Protein AF-A0A3N4UAC7-F1 (afdb_monomer_lite)

Structure (mmCIF, N/CA/C/O backbone):
data_AF-A0A3N4UAC7-F1
#
_entry.id   AF-A0A3N4UAC7-F1
#
loop_
_atom_site.group_PDB
_atom_site.id
_atom_site.type_symbol
_atom_site.label_atom_id
_atom_site.label_alt_id
_atom_site.label_comp_id
_atom_site.label_asym_id
_atom_site.label_entity_id
_atom_site.label_seq_id
_atom_site.pdbx_PDB_ins_code
_atom_site.Cartn_x
_atom_site.Cartn_y
_atom_site.Cartn_z
_atom_site.occupancy
_atom_site.B_iso_or_equiv
_atom_site.auth_seq_id
_atom_site.auth_comp_id
_atom_site.auth_asym_id
_atom_site.auth_atom_id
_atom_site.pdbx_PDB_model_num
ATOM 1 N N . MET A 1 1 ? -31.230 38.350 5.680 1.00 34.41 1 MET A N 1
ATOM 2 C CA . MET A 1 1 ? -30.004 38.009 6.434 1.00 34.41 1 MET A CA 1
ATOM 3 C C . MET A 1 1 ? -30.365 37.072 7.580 1.00 34.41 1 MET A C 1
ATOM 5 O O . MET A 1 1 ? -30.788 37.534 8.630 1.00 34.41 1 MET A O 1
ATOM 9 N N . ARG A 1 2 ? -30.278 35.753 7.368 1.00 28.80 2 ARG A N 1
ATOM 10 C CA . ARG A 1 2 ? -30.342 34.771 8.461 1.00 28.80 2 ARG A CA 1
ATOM 11 C C . ARG A 1 2 ? -28.903 34.495 8.888 1.00 28.80 2 ARG A C 1
ATOM 13 O O . ARG A 1 2 ? -28.104 34.085 8.053 1.00 28.80 2 ARG A O 1
ATOM 20 N N . LYS A 1 3 ? -28.570 34.778 10.149 1.00 33.53 3 LYS A N 1
ATOM 21 C CA . LYS A 1 3 ? -27.301 34.366 10.758 1.00 33.53 3 LYS A CA 1
ATOM 22 C C . LYS A 1 3 ? -27.306 32.836 10.820 1.00 33.53 3 LYS A C 1
ATOM 24 O O . LYS A 1 3 ? -27.977 32.264 11.673 1.00 33.53 3 LYS A O 1
ATOM 29 N N . GLY A 1 4 ? -26.645 32.198 9.855 1.00 33.62 4 GLY A N 1
ATOM 30 C CA . GLY A 1 4 ? -26.344 30.769 9.894 1.00 33.62 4 GLY A CA 1
ATOM 31 C C . GLY A 1 4 ? -25.433 30.487 11.083 1.00 33.62 4 GLY A C 1
ATOM 32 O O . GLY A 1 4 ? -24.536 31.283 11.369 1.00 33.62 4 GLY A O 1
ATOM 33 N N . SER A 1 5 ? -25.716 29.416 11.820 1.00 35.75 5 SER A N 1
ATOM 34 C CA . SER A 1 5 ? -24.948 29.061 13.006 1.00 35.75 5 SER A CA 1
ATOM 35 C C . SER A 1 5 ? -23.492 28.792 12.618 1.00 35.75 5 SER A C 1
ATOM 37 O O . SER A 1 5 ? -23.194 28.073 11.670 1.00 35.75 5 SER A O 1
ATOM 39 N N . THR A 1 6 ? -22.572 29.409 13.349 1.00 35.09 6 THR A N 1
ATOM 40 C CA . THR A 1 6 ? -21.119 29.308 13.165 1.00 35.09 6 THR A CA 1
ATOM 41 C C . THR A 1 6 ? -20.551 28.109 13.917 1.00 35.09 6 THR A C 1
ATOM 43 O O . THR A 1 6 ? -19.514 28.214 14.573 1.00 35.09 6 THR A O 1
ATOM 46 N N . THR A 1 7 ? -21.259 26.982 13.911 1.00 33.12 7 THR A N 1
ATOM 47 C CA . THR A 1 7 ? -20.766 25.763 14.549 1.00 33.12 7 THR A CA 1
ATOM 48 C C . THR A 1 7 ? -19.929 25.014 13.514 1.00 33.12 7 THR A C 1
ATOM 50 O O . THR A 1 7 ? -20.478 24.622 12.485 1.00 33.12 7 THR A O 1
ATOM 53 N N . PRO A 1 8 ? -18.611 24.840 13.724 1.00 33.09 8 PRO A N 1
ATOM 54 C CA . PRO A 1 8 ? -17.793 24.037 12.827 1.00 33.09 8 PRO A CA 1
ATOM 55 C C . PRO A 1 8 ? -18.356 22.610 12.750 1.00 33.09 8 PRO A C 1
ATOM 57 O O . PRO A 1 8 ? -18.815 22.103 13.777 1.00 33.09 8 PRO A O 1
ATOM 60 N N . PRO A 1 9 ? -18.291 21.936 11.591 1.00 35.59 9 PRO A N 1
ATOM 61 C CA . PRO A 1 9 ? -18.916 20.626 11.374 1.00 35.59 9 PRO A CA 1
ATOM 62 C C . PRO A 1 9 ? -18.394 19.498 12.287 1.00 35.59 9 PRO A C 1
ATOM 64 O O . PRO A 1 9 ? -19.012 18.444 12.362 1.00 35.59 9 PRO A O 1
ATOM 67 N N . TRP A 1 10 ? -17.297 19.712 13.023 1.00 41.16 10 TRP A N 1
ATOM 68 C CA . TRP A 1 10 ? -16.743 18.767 14.004 1.00 41.16 10 TRP A CA 1
ATOM 69 C C . TRP A 1 10 ? -17.164 19.024 15.460 1.00 41.16 10 TRP A C 1
ATOM 71 O O . TRP A 1 10 ? -16.795 18.250 16.341 1.00 41.16 10 TRP A O 1
ATOM 81 N N . LYS A 1 11 ? -17.944 20.074 15.756 1.00 37.97 11 LYS A N 1
ATOM 82 C CA . LYS A 1 11 ? -18.628 20.201 17.054 1.00 37.97 11 LYS A CA 1
ATOM 83 C C . LYS A 1 11 ? -19.917 19.379 17.018 1.00 37.97 11 LYS A C 1
ATOM 85 O O . LYS A 1 11 ? -21.014 19.933 17.007 1.00 37.97 11 LYS A O 1
ATOM 90 N N . LEU A 1 12 ? -19.773 18.056 16.968 1.00 43.84 12 LEU A N 1
ATOM 91 C CA . LEU A 1 12 ? -20.844 17.165 17.403 1.00 43.84 12 LEU A CA 1
ATOM 92 C C . LEU A 1 12 ? -21.152 17.513 18.862 1.00 43.84 12 LEU A C 1
ATOM 94 O O . LEU A 1 12 ? -20.230 17.749 19.646 1.00 43.84 12 LEU A O 1
ATOM 98 N N . ASP A 1 13 ? -22.433 17.606 19.210 1.00 48.75 13 ASP A N 1
ATOM 99 C CA . ASP A 1 13 ? -22.830 17.712 20.610 1.00 48.75 13 ASP A CA 1
ATOM 100 C C . ASP A 1 13 ? -22.243 16.492 21.343 1.00 48.75 13 ASP A C 1
ATOM 102 O O . ASP A 1 13 ? -22.586 15.363 20.981 1.00 48.75 13 ASP A O 1
ATOM 106 N N . PRO A 1 14 ? -21.346 16.678 22.330 1.00 48.81 14 PRO A N 1
ATOM 107 C CA . PRO A 1 14 ? -20.713 15.569 23.043 1.00 48.81 14 PRO A CA 1
ATOM 108 C C . PRO A 1 14 ? -21.726 14.679 23.783 1.00 48.81 14 PRO A C 1
ATOM 110 O O . PRO A 1 14 ? -21.363 13.604 24.255 1.00 48.81 14 PRO A O 1
ATOM 113 N N . ASN A 1 15 ? -22.991 15.102 23.868 1.00 52.06 15 ASN A N 1
ATOM 114 C CA . ASN A 1 15 ? -24.083 14.334 24.452 1.00 52.06 15 ASN A CA 1
ATOM 115 C C . ASN A 1 15 ? -24.842 13.452 23.446 1.00 52.06 15 ASN A C 1
ATOM 117 O O . ASN A 1 15 ? -25.703 12.678 23.864 1.00 52.06 15 ASN A O 1
ATOM 121 N N . ILE A 1 16 ? -24.561 13.540 22.141 1.00 59.81 16 ILE A N 1
ATOM 122 C CA . ILE A 1 16 ? -25.263 12.749 21.122 1.00 59.81 16 ILE A CA 1
ATOM 123 C C . ILE A 1 16 ? -24.387 11.564 20.708 1.00 59.81 16 ILE A C 1
ATOM 125 O O . ILE A 1 16 ? -23.635 11.620 19.736 1.00 59.81 16 ILE A O 1
ATOM 129 N N . PHE A 1 17 ? -24.525 10.457 21.437 1.00 71.88 17 PHE A N 1
ATOM 130 C CA . PHE A 1 17 ? -24.104 9.151 20.941 1.00 71.88 17 PHE A CA 1
ATOM 131 C C . PHE A 1 17 ? -25.127 8.669 19.908 1.00 71.88 17 PHE A C 1
ATOM 133 O O . PHE A 1 17 ? -26.294 8.453 20.238 1.00 71.88 17 PHE A O 1
ATOM 140 N N . MET A 1 18 ? -24.700 8.506 18.657 1.00 70.38 18 MET A N 1
ATOM 141 C CA . MET A 1 18 ? -25.493 7.813 17.644 1.00 70.38 18 MET A CA 1
ATOM 142 C C . MET A 1 18 ? -25.032 6.357 17.590 1.00 70.38 18 MET A C 1
ATOM 144 O O . MET A 1 18 ? -23.912 6.112 17.135 1.00 70.38 18 MET A O 1
ATOM 148 N N . PRO A 1 19 ? -25.850 5.392 18.050 1.00 65.88 19 PRO A N 1
ATOM 149 C CA . PRO A 1 19 ? -25.480 3.991 17.980 1.00 65.88 19 PRO A CA 1
ATOM 150 C C . PRO A 1 19 ? -25.231 3.611 16.522 1.00 65.88 19 PRO A C 1
ATOM 152 O O . PRO A 1 19 ? -26.068 3.864 15.651 1.00 65.88 19 PRO A O 1
ATOM 155 N N . THR A 1 20 ? -24.085 2.993 16.249 1.00 68.12 20 THR A N 1
ATOM 156 C CA . THR A 1 20 ? -23.872 2.307 14.974 1.00 68.12 20 THR A CA 1
ATOM 157 C C . THR A 1 20 ? -24.868 1.156 14.861 1.00 68.12 20 THR A C 1
ATOM 159 O O . THR A 1 20 ? -25.324 0.618 15.865 1.00 68.12 20 THR A O 1
ATOM 162 N N . LYS A 1 21 ? -25.221 0.740 13.643 1.00 68.50 21 LYS A N 1
ATOM 163 C CA . LYS A 1 21 ? -26.124 -0.406 13.454 1.00 68.50 21 LYS A CA 1
ATOM 164 C C . LYS A 1 21 ? -25.517 -1.708 14.003 1.00 68.50 21 LYS A C 1
ATOM 166 O O . LYS A 1 21 ? -26.249 -2.566 14.491 1.00 68.50 21 LYS A O 1
ATOM 171 N N . ILE A 1 22 ? -24.187 -1.825 13.974 1.00 78.00 22 ILE A N 1
ATOM 172 C CA . ILE A 1 22 ? -23.420 -2.899 14.610 1.00 78.00 22 ILE A CA 1
ATOM 173 C C . ILE A 1 22 ? -22.445 -2.272 15.623 1.00 78.00 22 ILE A C 1
ATOM 175 O O . ILE A 1 22 ? -21.534 -1.551 15.204 1.00 78.00 22 ILE A O 1
ATOM 179 N N . PRO A 1 23 ? -22.605 -2.522 16.937 1.00 82.56 23 PRO A N 1
ATOM 180 C CA . PRO A 1 23 ? -21.693 -1.983 17.940 1.00 82.56 23 PRO A CA 1
ATOM 181 C C . PRO A 1 23 ? -20.288 -2.601 17.840 1.00 82.56 23 PRO A C 1
ATOM 183 O O . PRO A 1 23 ? -20.132 -3.808 17.648 1.00 82.56 23 PRO A O 1
ATOM 186 N N . HIS A 1 24 ? -19.248 -1.786 18.006 1.00 84.12 24 HIS A N 1
ATOM 187 C CA . HIS A 1 24 ? -17.839 -2.179 17.941 1.00 84.12 24 HIS A CA 1
ATOM 188 C C . HIS A 1 24 ? -17.473 -3.216 19.013 1.00 84.12 24 HIS A C 1
ATOM 190 O O . HIS A 1 24 ? -16.789 -4.204 18.722 1.00 84.12 24 HIS A O 1
ATOM 196 N N . CYS A 1 25 ? -17.987 -3.056 20.234 1.00 90.56 25 CYS A N 1
ATOM 197 C CA . CYS A 1 25 ? -17.781 -3.992 21.336 1.00 90.56 25 CYS A CA 1
ATOM 198 C C . CYS A 1 25 ? -18.464 -5.349 21.107 1.00 90.56 25 CYS A C 1
ATOM 200 O O . CYS A 1 25 ? -18.100 -6.317 21.776 1.00 90.56 25 CYS A O 1
ATOM 202 N N . LEU A 1 26 ? -19.409 -5.475 20.160 1.00 89.50 26 LEU A N 1
ATOM 203 C CA . LEU A 1 26 ? -20.208 -6.694 19.955 1.00 89.50 26 LEU A CA 1
ATOM 204 C C . LEU A 1 26 ? -19.346 -7.941 19.761 1.00 89.50 26 LEU A C 1
ATOM 206 O O . LEU A 1 26 ? -19.659 -9.002 20.300 1.00 89.50 26 LEU A O 1
ATOM 210 N N . SER A 1 27 ? -18.255 -7.817 19.003 1.00 88.25 27 SER A N 1
ATOM 211 C CA . SER A 1 27 ? -17.341 -8.934 18.754 1.00 88.25 27 SER A CA 1
ATOM 212 C C . SER A 1 27 ? -16.704 -9.456 20.047 1.00 88.25 27 SER A C 1
ATOM 214 O O . SER A 1 27 ? -16.583 -10.667 20.220 1.00 88.25 27 SER A O 1
ATOM 216 N N . VAL A 1 28 ? -16.362 -8.562 20.978 1.00 89.69 28 VAL A N 1
ATOM 217 C CA . VAL A 1 28 ? -15.810 -8.908 22.292 1.00 89.69 28 VAL A CA 1
ATOM 218 C C . VAL A 1 28 ? -16.903 -9.508 23.174 1.00 89.69 28 VAL A C 1
ATOM 220 O O . VAL A 1 28 ? -16.702 -10.579 23.737 1.00 89.69 28 VAL A O 1
ATOM 223 N N . VAL A 1 29 ? -18.097 -8.904 23.216 1.00 90.25 29 VAL A N 1
ATOM 224 C CA . VAL A 1 29 ? -19.241 -9.444 23.976 1.00 90.25 29 VAL A CA 1
ATOM 225 C C . VAL A 1 29 ? -19.573 -10.873 23.533 1.00 90.25 29 VAL A C 1
ATOM 227 O O . VAL A 1 29 ? -19.721 -11.768 24.366 1.00 90.25 29 VAL A O 1
ATOM 230 N N . ARG A 1 30 ? -19.619 -11.128 22.219 1.00 90.69 30 ARG A N 1
ATOM 231 C CA . ARG A 1 30 ? -19.904 -12.459 21.663 1.00 90.69 30 ARG A CA 1
ATOM 232 C C . ARG A 1 30 ? -18.839 -13.504 22.000 1.00 90.69 30 ARG A C 1
ATOM 234 O O . ARG A 1 30 ? -19.198 -14.671 22.115 1.00 90.69 30 ARG A O 1
ATOM 241 N N . LYS A 1 31 ? -17.571 -13.129 22.225 1.00 89.69 31 LYS A N 1
ATOM 242 C CA . LYS A 1 31 ? -16.549 -14.077 22.723 1.00 89.69 31 LYS A CA 1
ATOM 243 C C . LYS A 1 31 ? -16.920 -14.633 24.103 1.00 89.69 31 LYS A C 1
ATOM 245 O O . LYS A 1 31 ? -16.656 -15.800 24.372 1.00 89.69 31 LYS A O 1
ATOM 250 N N . HIS A 1 32 ? -17.559 -13.825 24.949 1.00 87.94 32 HIS A N 1
ATOM 251 C CA . HIS A 1 32 ? -17.973 -14.220 26.300 1.00 87.94 32 HIS A CA 1
ATOM 252 C C . HIS A 1 32 ? -19.361 -14.875 26.366 1.00 87.94 32 HIS A C 1
ATOM 254 O O . HIS A 1 32 ? -19.692 -15.503 27.370 1.00 87.94 32 HIS A O 1
ATOM 260 N N . GLY A 1 33 ? -20.170 -14.770 25.309 1.00 86.94 33 GLY A N 1
ATOM 261 C CA . GLY A 1 33 ? -21.471 -15.436 25.215 1.00 86.94 33 GLY A CA 1
ATOM 262 C C . GLY A 1 33 ? -21.819 -15.873 23.794 1.00 86.94 33 GLY A C 1
ATOM 263 O O . GLY A 1 33 ? -22.767 -15.327 23.232 1.00 86.94 33 GLY A O 1
ATOM 264 N N . PRO A 1 34 ? -21.117 -16.868 23.213 1.00 88.38 34 PRO A N 1
ATOM 265 C CA . PRO A 1 34 ? -21.274 -17.229 21.798 1.00 88.38 34 PRO A CA 1
ATOM 266 C C . PRO A 1 34 ? -22.670 -17.745 21.428 1.00 88.38 34 PRO A C 1
ATOM 268 O O . PRO A 1 34 ? -23.065 -17.676 20.269 1.00 88.38 34 PRO A O 1
ATOM 271 N N . LEU A 1 35 ? -23.397 -18.285 22.411 1.00 90.38 35 LEU A N 1
ATOM 272 C CA . LEU A 1 35 ? -24.719 -18.899 22.246 1.00 90.38 35 LEU A CA 1
ATOM 273 C C . LEU A 1 35 ? -25.872 -17.975 22.669 1.00 90.38 35 LEU A C 1
ATOM 275 O O . LEU A 1 35 ? -27.031 -18.383 22.620 1.00 90.38 35 LEU A O 1
ATOM 279 N N . LEU A 1 36 ? -25.574 -16.759 23.135 1.00 89.62 36 LEU A N 1
ATOM 280 C CA . LEU A 1 36 ? -26.602 -15.822 23.575 1.00 89.62 36 LEU A CA 1
ATOM 281 C C . LEU A 1 36 ? -27.249 -15.130 22.377 1.00 89.62 36 LEU A C 1
ATOM 283 O O . LEU A 1 36 ? -26.581 -14.766 21.412 1.00 89.62 36 LEU A O 1
ATOM 287 N N . SER A 1 37 ? -28.563 -14.928 22.460 1.00 90.69 37 SER A N 1
ATOM 288 C CA . SER A 1 37 ? -29.324 -14.237 21.422 1.00 90.69 37 SER A CA 1
ATOM 289 C C . SER A 1 37 ? -28.916 -12.771 21.300 1.00 90.69 37 SER A C 1
ATOM 291 O O . SER A 1 37 ? -28.587 -12.128 22.301 1.00 90.69 37 SER A O 1
ATOM 293 N N . ASP A 1 38 ? -29.097 -12.207 20.109 1.00 89.38 38 ASP A N 1
ATOM 294 C CA . ASP A 1 38 ? -28.837 -10.792 19.827 1.00 89.38 38 ASP A CA 1
ATOM 295 C C . ASP A 1 38 ? -29.587 -9.833 20.756 1.00 89.38 38 ASP A C 1
ATOM 297 O O . ASP A 1 38 ? -29.033 -8.815 21.154 1.00 89.38 38 ASP A O 1
ATOM 301 N N . GLN A 1 39 ? -30.783 -10.209 21.216 1.00 87.75 39 GLN A N 1
ATOM 302 C CA . GLN A 1 39 ? -31.559 -9.436 22.193 1.00 87.75 39 GLN A CA 1
ATOM 303 C C . GLN A 1 39 ? -30.832 -9.210 23.530 1.00 87.75 39 GLN A C 1
ATOM 305 O O . GLN A 1 39 ? -31.132 -8.246 24.224 1.00 87.75 39 GLN A O 1
ATOM 310 N N . VAL A 1 40 ? -29.880 -10.076 23.890 1.00 86.94 40 VAL A N 1
ATOM 311 C CA . VAL A 1 40 ? -29.091 -9.963 25.126 1.00 86.94 40 VAL A CA 1
ATOM 312 C C . VAL A 1 40 ? -27.784 -9.219 24.864 1.00 86.94 40 VAL A C 1
ATOM 314 O O . VAL A 1 40 ? -27.399 -8.346 25.637 1.00 86.94 40 VAL A O 1
ATOM 317 N N . VAL A 1 41 ? -27.091 -9.545 23.770 1.00 91.19 41 VAL A N 1
ATOM 318 C CA . VAL A 1 41 ? -25.740 -9.018 23.519 1.00 91.19 41 VAL A CA 1
ATOM 319 C C . VAL A 1 41 ? -25.735 -7.615 22.909 1.00 91.19 41 VAL A C 1
ATOM 321 O O . VAL A 1 41 ? -24.843 -6.837 23.240 1.00 91.19 41 VAL A O 1
ATOM 324 N N . PHE A 1 42 ? -26.713 -7.256 22.068 1.00 91.81 42 PHE A N 1
ATOM 325 C CA . PHE A 1 42 ? -26.750 -5.937 21.421 1.00 91.81 42 PHE A CA 1
ATOM 326 C C . PHE A 1 42 ? -26.935 -4.782 22.413 1.00 91.81 42 PHE A C 1
ATOM 328 O O . PHE A 1 42 ? -26.147 -3.838 22.344 1.00 91.81 42 PHE A O 1
ATOM 335 N N . PRO A 1 43 ? -27.905 -4.822 23.351 1.00 92.38 43 PRO A N 1
ATOM 336 C CA . PRO A 1 43 ? -28.089 -3.724 24.298 1.00 92.38 43 PRO A CA 1
ATOM 337 C C . PRO A 1 43 ? -26.835 -3.452 25.135 1.00 92.38 43 PRO A C 1
ATOM 339 O O . PRO A 1 43 ? -26.418 -2.304 25.268 1.00 92.38 43 PRO A O 1
ATOM 342 N N . LEU A 1 44 ? -26.187 -4.511 25.636 1.00 93.75 44 LEU A N 1
ATOM 343 C CA . LEU A 1 44 ? -24.951 -4.396 26.415 1.00 93.75 44 LEU A CA 1
ATOM 344 C C . LEU A 1 44 ? -23.799 -3.846 25.568 1.00 93.75 44 LEU A C 1
ATOM 346 O O . LEU A 1 44 ? -23.097 -2.934 26.000 1.00 93.75 44 LEU A O 1
ATOM 350 N N . ALA A 1 45 ? -23.641 -4.343 24.338 1.00 93.38 45 ALA A N 1
ATOM 351 C CA . ALA A 1 45 ? -22.616 -3.858 23.423 1.00 93.38 45 ALA A CA 1
ATOM 352 C C . ALA A 1 45 ? -22.792 -2.367 23.087 1.00 93.38 45 ALA A C 1
ATOM 354 O O . ALA A 1 45 ? -21.800 -1.647 23.049 1.00 93.38 45 ALA A O 1
ATOM 355 N N . HIS A 1 46 ? -24.026 -1.878 22.911 1.00 93.69 46 HIS A N 1
ATOM 356 C CA . HIS A 1 46 ? -24.286 -0.450 22.697 1.00 93.69 46 HIS A CA 1
ATOM 357 C C . HIS A 1 46 ? -23.951 0.414 23.913 1.00 93.69 46 HIS A C 1
ATOM 359 O O . HIS A 1 46 ? -23.373 1.486 23.750 1.00 93.69 46 HIS A O 1
ATOM 365 N N . ILE A 1 47 ? -24.293 -0.036 25.125 1.00 94.44 47 ILE A N 1
ATOM 366 C CA . ILE A 1 47 ? -23.959 0.697 26.356 1.00 94.44 47 ILE A CA 1
ATOM 367 C C . ILE A 1 47 ? -22.439 0.820 26.492 1.00 94.44 47 ILE A C 1
ATOM 369 O O . ILE A 1 47 ? -21.922 1.899 26.777 1.00 94.44 47 ILE A O 1
ATOM 373 N N . TRP A 1 48 ? -21.709 -0.271 26.269 1.00 95.75 48 TRP A N 1
ATOM 374 C CA . TRP A 1 48 ? -20.254 -0.278 26.397 1.00 95.75 48 TRP A CA 1
ATOM 375 C C . TRP A 1 48 ? -19.552 0.490 25.272 1.00 95.75 48 TRP A C 1
ATOM 377 O O . TRP A 1 48 ? -18.566 1.174 25.541 1.00 95.75 48 TRP A O 1
ATOM 387 N N . ASP A 1 49 ? -20.095 0.487 24.055 1.00 94.31 49 ASP A N 1
ATOM 388 C CA . ASP A 1 49 ? -19.649 1.384 22.984 1.00 94.31 49 ASP A CA 1
ATOM 389 C C . ASP A 1 49 ? -19.819 2.857 23.357 1.00 94.31 49 ASP A C 1
ATOM 391 O O . ASP A 1 49 ? -18.919 3.659 23.114 1.00 94.31 49 ASP A O 1
ATOM 395 N N . GLU A 1 50 ? -20.946 3.222 23.971 1.00 94.62 50 GLU A N 1
ATOM 396 C CA . GLU A 1 50 ? -21.184 4.591 24.431 1.00 94.62 50 GLU A CA 1
ATOM 397 C C . GLU A 1 50 ? -20.152 5.005 25.493 1.00 94.62 50 GLU A C 1
ATOM 399 O O . GLU A 1 50 ? -19.634 6.122 25.452 1.00 94.62 50 GLU A O 1
ATOM 404 N N . VAL A 1 51 ? -19.778 4.093 26.398 1.00 95.44 51 VAL A N 1
ATOM 405 C CA . VAL A 1 51 ? -18.688 4.315 27.364 1.00 95.44 51 VAL A CA 1
ATOM 406 C C . VAL A 1 51 ? -17.360 4.568 26.643 1.00 95.44 51 VAL A C 1
ATOM 408 O O . VAL A 1 51 ? -16.702 5.571 26.919 1.00 95.44 51 VAL A O 1
ATOM 411 N N . VAL A 1 52 ? -16.972 3.712 25.690 1.00 95.44 52 VAL A N 1
ATOM 412 C CA . VAL A 1 52 ? -15.732 3.884 24.904 1.00 95.44 52 VAL A CA 1
ATOM 413 C C . VAL A 1 52 ? -15.748 5.200 24.125 1.00 95.44 52 VAL A C 1
ATOM 415 O O . VAL A 1 52 ? -14.740 5.912 24.080 1.00 95.44 52 VAL A O 1
ATOM 418 N N . HIS A 1 53 ? -16.892 5.555 23.542 1.00 92.81 53 HIS A N 1
ATOM 419 C CA . HIS A 1 53 ? -17.081 6.807 22.823 1.00 92.81 53 HIS A CA 1
ATOM 420 C C . HIS A 1 53 ? -16.858 8.016 23.738 1.00 92.81 53 HIS A C 1
ATOM 422 O O . HIS A 1 53 ? -16.061 8.890 23.400 1.00 92.81 53 HIS A O 1
ATOM 428 N N . ARG A 1 54 ? -17.477 8.041 24.925 1.00 94.19 54 ARG A N 1
ATOM 429 C CA . ARG A 1 54 ? -17.314 9.135 25.897 1.00 94.19 54 ARG A CA 1
ATOM 430 C C . ARG A 1 54 ? -15.882 9.238 26.429 1.00 94.19 54 ARG A C 1
ATOM 432 O O . ARG A 1 54 ? -15.350 10.344 26.481 1.00 94.19 54 ARG A O 1
ATOM 439 N N . ILE A 1 55 ? -15.225 8.108 26.723 1.00 95.50 55 ILE A N 1
ATOM 440 C CA . ILE A 1 55 ? -13.790 8.085 27.075 1.00 95.50 55 ILE A CA 1
ATOM 441 C C . ILE A 1 55 ? -12.965 8.721 25.950 1.00 95.50 55 ILE A C 1
ATOM 443 O O . ILE A 1 55 ? -12.080 9.538 26.205 1.00 95.50 55 ILE A O 1
ATOM 447 N N . THR A 1 56 ? -13.265 8.367 24.698 1.00 93.62 56 THR A N 1
ATOM 448 C CA . THR A 1 56 ? -12.552 8.895 23.531 1.00 93.62 56 THR A CA 1
ATOM 449 C C . THR A 1 56 ? -12.764 10.399 23.368 1.00 93.62 56 THR A C 1
ATOM 451 O O . THR A 1 56 ? -11.794 11.120 23.141 1.00 93.62 56 THR A O 1
ATOM 454 N N . LEU A 1 57 ? -14.002 10.887 23.494 1.00 92.06 57 LEU A N 1
ATOM 455 C CA . LEU A 1 57 ? -14.314 12.315 23.399 1.00 92.06 57 LEU A CA 1
ATOM 456 C C . LEU A 1 57 ? -13.571 13.124 24.461 1.00 92.06 57 LEU A C 1
ATOM 458 O O . LEU A 1 57 ? -12.975 14.152 24.142 1.00 92.06 57 LEU A O 1
ATOM 462 N N . GLU A 1 58 ? -13.563 12.652 25.706 1.00 93.31 58 GLU A N 1
ATOM 463 C CA . GLU A 1 58 ? -12.872 13.347 26.787 1.00 93.31 58 GLU A CA 1
ATOM 464 C C . GLU A 1 58 ? -11.350 13.340 26.588 1.00 93.31 58 GLU A C 1
ATOM 466 O O . GLU A 1 58 ? -10.701 14.378 26.726 1.00 93.31 58 GLU A O 1
ATOM 471 N N . LEU A 1 59 ? -10.781 12.212 26.148 1.00 93.56 59 LEU A N 1
ATOM 472 C CA . LEU A 1 59 ? -9.368 12.120 25.778 1.00 93.56 59 LEU A CA 1
ATOM 473 C C . LEU A 1 59 ? -9.012 13.091 24.644 1.00 93.56 59 LEU A C 1
ATOM 475 O O . LEU A 1 59 ? -7.987 13.770 24.718 1.00 93.56 59 LEU A O 1
ATOM 479 N N . MET A 1 60 ? -9.853 13.195 23.610 1.00 90.81 60 MET A N 1
ATOM 480 C CA . MET A 1 60 ? -9.667 14.164 22.524 1.00 90.81 60 MET A CA 1
ATOM 481 C C . MET A 1 60 ? -9.789 15.609 23.023 1.00 90.81 60 MET A C 1
ATOM 483 O O . MET A 1 60 ? -9.050 16.476 22.556 1.00 90.81 60 MET A O 1
ATOM 487 N N . GLY A 1 61 ? -10.659 15.877 24.000 1.00 89.44 61 GLY A N 1
ATOM 488 C CA . GLY A 1 61 ? -10.744 17.173 24.677 1.00 89.44 61 GLY A CA 1
ATOM 489 C C . GLY A 1 61 ? -9.428 17.552 25.362 1.00 89.44 61 GLY A C 1
ATOM 490 O O . GLY A 1 61 ? -8.922 18.657 25.156 1.00 89.44 61 GLY A O 1
ATOM 491 N N . LEU A 1 62 ? -8.818 16.608 26.088 1.00 89.19 62 LEU A N 1
ATOM 492 C CA . LEU A 1 62 ? -7.490 16.782 26.689 1.00 89.19 62 LEU A CA 1
ATOM 493 C C . LEU A 1 62 ? -6.410 17.000 25.618 1.00 89.19 62 LEU A C 1
ATOM 495 O O . LEU A 1 62 ? -5.588 17.904 25.744 1.00 89.19 62 LEU A O 1
ATOM 499 N N . ALA A 1 63 ? -6.439 16.230 24.529 1.00 85.88 63 ALA A N 1
ATOM 500 C CA . ALA A 1 63 ? -5.465 16.348 23.446 1.00 85.88 63 ALA A CA 1
ATOM 501 C C . ALA A 1 63 ? -5.568 17.671 22.672 1.00 85.88 63 ALA A C 1
ATOM 503 O O . ALA A 1 63 ? -4.544 18.238 22.312 1.00 85.88 63 ALA A O 1
ATOM 504 N N . THR A 1 64 ? -6.779 18.190 22.452 1.00 77.56 64 THR A N 1
ATOM 505 C CA . THR A 1 64 ? -6.997 19.474 21.757 1.00 77.56 64 THR A CA 1
ATOM 506 C C . THR A 1 64 ? -6.480 20.656 22.581 1.00 77.56 64 THR A C 1
ATOM 508 O O . THR A 1 64 ? -6.097 21.680 22.027 1.00 77.56 64 THR A O 1
ATOM 511 N N . SER A 1 65 ? -6.436 20.512 23.909 1.00 63.38 65 SER A N 1
ATOM 512 C CA . SER A 1 65 ? -5.829 21.508 24.800 1.00 63.38 65 SER A CA 1
ATOM 513 C C . SER A 1 65 ? -4.295 21.475 24.811 1.00 63.38 65 SER A C 1
ATOM 515 O O . SER A 1 65 ? -3.668 22.384 25.351 1.00 63.38 65 SER A O 1
ATOM 517 N N . ALA A 1 66 ? -3.676 20.449 24.218 1.00 62.53 66 ALA A N 1
ATOM 518 C CA . ALA A 1 66 ? -2.230 20.333 24.119 1.00 62.53 66 ALA A CA 1
ATOM 519 C C . ALA A 1 66 ? -1.710 21.060 22.866 1.00 62.53 66 ALA A C 1
ATOM 521 O O . ALA A 1 66 ? -2.158 20.801 21.753 1.00 62.53 66 ALA A O 1
ATOM 522 N N . GLU A 1 67 ? -0.727 21.947 23.043 1.00 65.44 67 GLU A N 1
ATOM 523 C CA . GLU A 1 67 ? -0.079 22.738 21.985 1.00 65.44 67 GLU A CA 1
ATOM 524 C C . GLU A 1 67 ? 0.799 21.871 21.056 1.00 65.44 67 GLU A C 1
ATOM 526 O O . GLU A 1 67 ? 2.031 21.944 21.072 1.00 65.44 67 GLU A O 1
ATOM 531 N N . PHE A 1 68 ? 0.199 20.988 20.258 1.00 82.12 68 PHE A N 1
ATOM 532 C CA . PHE A 1 68 ? 0.922 20.271 19.211 1.00 82.12 68 PHE A CA 1
ATOM 533 C C . PHE A 1 68 ? 0.217 20.379 17.865 1.00 82.12 68 PHE A C 1
ATOM 535 O O . PHE A 1 68 ? -0.787 19.716 17.616 1.00 82.12 68 PHE A O 1
ATOM 542 N N . GLU A 1 69 ? 0.815 21.163 16.970 1.00 80.94 69 GLU A N 1
ATOM 543 C CA . GLU A 1 69 ? 0.431 21.231 15.566 1.00 80.94 69 GLU A CA 1
ATOM 544 C C . GLU A 1 69 ? 1.509 20.544 14.709 1.00 80.94 69 GLU A C 1
ATOM 546 O O . GLU A 1 69 ? 2.688 20.920 14.755 1.00 80.94 69 GLU A O 1
ATOM 551 N N . PRO A 1 70 ? 1.162 19.478 13.972 1.00 83.88 70 PRO A N 1
ATOM 552 C CA . PRO A 1 70 ? 2.142 18.737 13.198 1.00 83.88 70 PRO A CA 1
ATOM 553 C C . PRO A 1 70 ? 2.501 19.443 11.884 1.00 83.88 70 PRO A C 1
ATOM 555 O O . PRO A 1 70 ? 1.630 19.804 11.104 1.00 83.88 70 PRO A O 1
ATOM 558 N N . HIS A 1 71 ? 3.801 19.550 11.591 1.00 85.69 71 HIS A N 1
ATOM 559 C CA . HIS A 1 71 ? 4.338 20.144 10.355 1.00 85.69 71 HIS A CA 1
ATOM 560 C C . HIS A 1 71 ? 4.079 19.284 9.111 1.00 85.69 71 HIS A C 1
ATOM 562 O O . HIS A 1 71 ? 3.998 19.776 7.993 1.00 85.69 71 HIS A O 1
ATOM 568 N N . ILE A 1 72 ? 3.954 17.971 9.304 1.00 82.75 72 ILE A N 1
ATOM 569 C CA . ILE A 1 72 ? 3.613 17.020 8.245 1.00 82.75 72 ILE A CA 1
ATOM 570 C C . ILE A 1 72 ? 2.241 16.421 8.519 1.00 82.75 72 ILE A C 1
ATOM 572 O O . ILE A 1 72 ? 1.879 16.189 9.673 1.00 82.75 72 ILE A O 1
ATOM 576 N N . ASN A 1 73 ? 1.502 16.090 7.462 1.00 80.62 73 ASN A N 1
ATOM 577 C CA . ASN A 1 73 ? 0.211 15.438 7.615 1.00 80.62 73 ASN A CA 1
ATOM 578 C C . ASN A 1 73 ? 0.377 14.044 8.255 1.00 80.62 73 ASN A C 1
ATOM 580 O O . ASN A 1 73 ? 0.957 13.131 7.659 1.00 80.62 73 ASN A O 1
ATOM 584 N N . MET A 1 74 ? -0.122 13.891 9.485 1.00 81.94 74 MET A N 1
ATOM 585 C CA . MET A 1 74 ? -0.128 12.632 10.241 1.00 81.94 74 MET A CA 1
ATOM 586 C C . MET A 1 74 ? -1.541 12.115 10.516 1.00 81.94 74 MET A C 1
ATOM 588 O O . MET A 1 74 ? -1.693 11.178 11.296 1.00 81.94 74 MET A O 1
ATOM 592 N N . ARG A 1 75 ? -2.571 12.674 9.863 1.00 82.88 75 ARG A N 1
ATOM 593 C CA . ARG A 1 75 ? -3.982 12.335 10.110 1.00 82.88 75 ARG A CA 1
ATOM 594 C C . ARG A 1 75 ? -4.228 10.827 10.077 1.00 82.88 75 ARG A C 1
ATOM 596 O O . ARG A 1 75 ? -4.826 10.293 11.006 1.00 82.88 75 ARG A O 1
ATOM 603 N N . GLY A 1 76 ? -3.711 10.126 9.068 1.00 79.19 76 GLY A N 1
ATOM 604 C CA . GLY A 1 76 ? -3.856 8.673 8.944 1.00 79.19 76 GLY A CA 1
ATOM 605 C C . GLY A 1 76 ? -3.199 7.913 10.097 1.00 79.19 76 GLY A C 1
ATOM 606 O O . GLY A 1 76 ? -3.810 7.029 10.690 1.00 79.19 76 GLY A O 1
ATOM 607 N N . GLU A 1 77 ? -1.971 8.285 10.466 1.00 83.88 77 GLU A N 1
ATOM 608 C CA . GLU A 1 77 ? -1.241 7.663 11.577 1.00 83.88 77 GLU A CA 1
ATOM 609 C C . GLU A 1 77 ? -1.957 7.891 12.917 1.00 83.88 77 GLU A C 1
ATOM 611 O O . GLU A 1 77 ? -2.137 6.944 13.677 1.00 83.88 77 GLU A O 1
ATOM 616 N N . MET A 1 78 ? -2.433 9.112 13.172 1.00 87.81 78 MET A N 1
ATOM 617 C CA . MET A 1 78 ? -3.207 9.451 14.372 1.00 87.81 78 MET A CA 1
ATOM 618 C C . MET A 1 78 ? -4.542 8.700 14.417 1.00 87.81 78 MET A C 1
ATOM 620 O O . MET A 1 78 ? -4.905 8.166 15.461 1.00 87.81 78 MET A O 1
ATOM 624 N N . THR A 1 79 ? -5.236 8.597 13.280 1.00 86.88 79 THR A N 1
ATOM 625 C CA . THR A 1 79 ? -6.495 7.843 13.154 1.00 86.88 79 THR A CA 1
ATOM 626 C C . THR A 1 79 ? -6.277 6.361 13.456 1.00 86.88 79 THR A C 1
ATOM 628 O O . THR A 1 79 ? -7.060 5.762 14.188 1.00 86.88 79 THR A O 1
ATOM 631 N N . LEU A 1 80 ? -5.188 5.768 12.953 1.00 86.12 80 LEU A N 1
ATOM 632 C CA . LEU A 1 80 ? -4.855 4.370 13.226 1.00 86.12 80 LEU A CA 1
ATOM 633 C C . LEU A 1 80 ? -4.569 4.124 14.713 1.00 86.12 80 LEU A C 1
ATOM 635 O O . LEU A 1 80 ? -5.056 3.141 15.270 1.00 86.12 80 LEU A O 1
ATOM 639 N N . GLU A 1 81 ? -3.777 4.984 15.361 1.00 90.50 81 GLU A N 1
ATOM 640 C CA . GLU A 1 81 ? -3.496 4.820 16.793 1.00 90.50 81 GLU A CA 1
ATOM 641 C C . GLU A 1 81 ? -4.753 5.063 17.646 1.00 90.50 81 GLU A C 1
ATOM 643 O O . GLU A 1 81 ? -4.965 4.347 18.624 1.00 90.50 81 GLU A O 1
ATOM 648 N N . LEU A 1 82 ? -5.636 5.986 17.243 1.00 91.81 82 LEU A N 1
ATOM 649 C CA . LEU A 1 82 ? -6.930 6.186 17.897 1.00 91.81 82 LEU A CA 1
ATOM 650 C C . LEU A 1 82 ? -7.830 4.952 17.769 1.00 91.81 82 LEU A C 1
ATOM 652 O O . LEU A 1 82 ? -8.380 4.496 18.767 1.00 91.81 82 LEU A O 1
ATOM 656 N N . ALA A 1 83 ? -7.929 4.366 16.574 1.00 89.31 83 ALA A N 1
ATOM 657 C CA . ALA A 1 83 ? -8.711 3.152 16.349 1.00 89.31 83 ALA A CA 1
ATOM 658 C C . ALA A 1 83 ? -8.190 1.974 17.192 1.00 89.31 83 ALA A C 1
ATOM 660 O O . ALA A 1 83 ? -8.971 1.243 17.798 1.00 89.31 83 ALA A O 1
ATOM 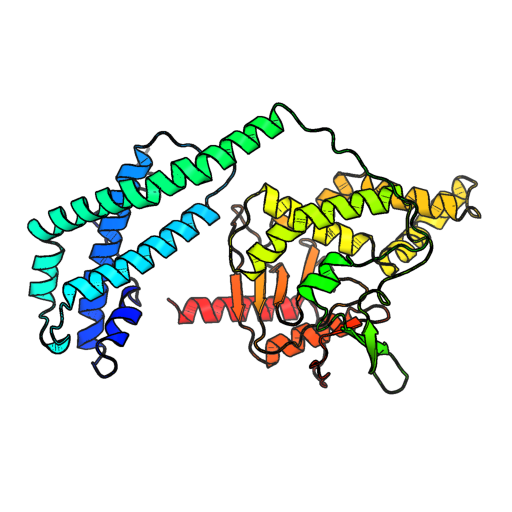661 N N . ARG A 1 84 ? -6.863 1.808 17.294 1.00 90.75 84 ARG A N 1
ATOM 662 C CA . ARG A 1 84 ? -6.252 0.798 18.177 1.00 90.75 84 ARG A CA 1
ATOM 663 C C . ARG A 1 84 ? -6.576 1.044 19.643 1.00 90.75 84 ARG A C 1
ATOM 665 O O . ARG A 1 84 ? -6.887 0.094 20.357 1.00 90.75 84 ARG A O 1
ATOM 672 N N . LEU A 1 85 ? -6.511 2.299 20.079 1.00 93.38 85 LEU A N 1
ATOM 673 C CA . LEU A 1 85 ? -6.855 2.672 21.444 1.00 93.38 85 LEU A CA 1
ATOM 674 C C . LEU A 1 85 ? -8.328 2.377 21.743 1.00 93.38 85 LEU A C 1
ATOM 676 O O . LEU A 1 85 ? -8.620 1.821 22.793 1.00 93.38 85 LEU A O 1
ATOM 680 N N . GLN A 1 86 ? -9.242 2.680 20.819 1.00 93.19 86 GLN A N 1
ATOM 681 C CA . GLN A 1 86 ? -10.665 2.367 20.967 1.00 93.19 86 GLN A CA 1
ATOM 682 C C . GLN A 1 86 ? -10.928 0.863 21.072 1.00 93.19 86 GLN A C 1
ATOM 684 O O . GLN A 1 86 ? -11.718 0.452 21.916 1.00 93.19 86 GLN A O 1
ATOM 689 N N . ILE A 1 87 ? -10.241 0.038 20.272 1.00 91.12 87 ILE A N 1
ATOM 690 C CA . ILE A 1 87 ? -10.334 -1.428 20.375 1.00 91.12 87 ILE A CA 1
ATOM 691 C C . ILE A 1 87 ? -9.851 -1.896 21.752 1.00 91.12 87 ILE A C 1
ATOM 693 O O . ILE A 1 87 ? -10.564 -2.631 22.430 1.00 91.12 87 ILE A O 1
ATOM 697 N N . TRP A 1 88 ? -8.678 -1.430 22.190 1.00 94.19 88 TRP A N 1
ATOM 698 C CA . TRP A 1 88 ? -8.115 -1.782 23.497 1.00 94.19 88 TRP A CA 1
ATOM 699 C C . TRP A 1 88 ? -9.011 -1.334 24.664 1.00 94.19 88 TRP A C 1
ATOM 701 O O . TRP A 1 88 ? -9.222 -2.085 25.614 1.00 94.19 88 TRP A O 1
ATOM 711 N N . LEU A 1 89 ? -9.583 -0.128 24.579 1.00 94.81 89 LEU A N 1
ATOM 712 C CA . LEU A 1 89 ? -10.561 0.372 25.545 1.00 94.81 89 LEU A CA 1
ATOM 713 C C . LEU A 1 89 ? -11.827 -0.486 25.546 1.00 94.81 89 LEU A C 1
ATOM 715 O O . LEU A 1 89 ? -12.317 -0.817 26.619 1.00 94.81 89 LEU A O 1
ATOM 719 N N . GLY A 1 90 ? -12.338 -0.865 24.374 1.00 93.81 90 GLY A N 1
ATOM 720 C CA . GLY A 1 90 ? -13.509 -1.730 24.246 1.00 93.81 90 GLY A CA 1
ATOM 721 C C . GLY A 1 90 ? -13.302 -3.089 24.904 1.00 93.81 90 GLY A C 1
ATOM 722 O O . GLY A 1 90 ? -14.136 -3.514 25.699 1.00 93.81 90 GLY A O 1
ATOM 723 N N . GLU A 1 91 ? -12.160 -3.734 24.657 1.00 93.69 91 GLU A N 1
ATOM 724 C CA . GLU A 1 91 ? -11.790 -4.983 25.333 1.00 93.69 91 GLU A CA 1
ATOM 725 C C . GLU A 1 91 ? -11.739 -4.798 26.857 1.00 93.69 91 GLU A C 1
ATOM 727 O O . GLU A 1 91 ? -12.425 -5.512 27.590 1.00 93.69 91 GLU A O 1
ATOM 732 N N . GLY A 1 92 ? -11.030 -3.772 27.338 1.00 93.94 92 GLY A N 1
ATOM 733 C CA . GLY A 1 92 ? -10.908 -3.498 28.771 1.00 93.94 92 GLY A CA 1
ATOM 734 C C . GLY A 1 92 ? -12.230 -3.131 29.459 1.00 93.94 92 GLY A C 1
ATOM 735 O O . GLY A 1 92 ? -12.449 -3.514 30.611 1.00 93.94 92 GLY A O 1
ATOM 736 N N . VAL A 1 93 ? -13.127 -2.408 28.779 1.00 95.00 93 VAL A N 1
ATOM 737 C CA . VAL A 1 93 ? -14.473 -2.092 29.284 1.00 95.00 93 VAL A CA 1
ATOM 738 C C . VAL A 1 93 ? -15.289 -3.375 29.401 1.00 95.00 93 VAL A C 1
ATOM 740 O O . VAL A 1 93 ? -15.799 -3.658 30.483 1.00 95.00 93 VAL A O 1
ATOM 743 N N . VAL A 1 94 ? -15.372 -4.180 28.339 1.00 94.19 94 VAL A N 1
ATOM 744 C CA . VAL A 1 94 ? -16.156 -5.425 28.342 1.00 94.19 94 VAL A CA 1
ATOM 745 C C . VAL A 1 94 ? -15.664 -6.380 29.430 1.00 94.19 94 VAL A C 1
ATOM 747 O O . VAL A 1 94 ? -16.464 -6.846 30.240 1.00 94.19 94 VAL A O 1
ATOM 750 N N . GLU A 1 95 ? -14.355 -6.620 29.521 1.00 92.62 95 GLU A N 1
ATOM 751 C CA . GLU A 1 95 ? -13.774 -7.521 30.523 1.00 92.62 95 GLU A CA 1
ATOM 752 C C . GLU A 1 95 ? -14.088 -7.073 31.959 1.00 92.62 95 GLU A C 1
ATOM 754 O O . GLU A 1 95 ? -14.556 -7.871 32.781 1.00 92.62 95 GLU A O 1
ATOM 759 N N . ARG A 1 96 ? -13.902 -5.779 32.260 1.00 92.12 96 ARG A N 1
ATOM 760 C CA . ARG A 1 96 ? -14.196 -5.219 33.589 1.00 92.12 96 ARG A CA 1
ATOM 761 C C . ARG A 1 96 ? -15.678 -5.246 33.929 1.00 92.12 96 ARG A C 1
ATOM 763 O O . ARG A 1 96 ? -16.016 -5.413 35.098 1.00 92.12 96 ARG A O 1
ATOM 770 N N . ARG A 1 97 ? -16.565 -5.041 32.953 1.00 90.69 97 ARG A N 1
ATOM 771 C CA . ARG A 1 97 ? -18.014 -5.023 33.198 1.00 90.69 97 ARG A CA 1
ATOM 772 C C . ARG A 1 97 ? -18.588 -6.426 33.312 1.00 90.69 97 ARG A C 1
ATOM 774 O O . ARG A 1 97 ? -19.482 -6.637 34.129 1.00 90.69 97 ARG A O 1
ATOM 781 N N . ILE A 1 98 ? -18.045 -7.407 32.598 1.00 91.38 98 ILE A N 1
ATOM 782 C CA . ILE A 1 98 ? -18.416 -8.810 32.795 1.00 91.38 98 ILE A CA 1
ATOM 783 C C . ILE A 1 98 ? -17.989 -9.263 34.193 1.00 91.38 98 ILE A C 1
ATOM 785 O O . ILE A 1 98 ? -18.835 -9.737 34.946 1.00 91.38 98 ILE A O 1
ATOM 789 N N . ASN A 1 99 ? -16.721 -9.071 34.576 1.00 86.56 99 ASN A N 1
ATOM 790 C CA . ASN A 1 99 ? -16.185 -9.440 35.897 1.00 86.56 99 ASN A CA 1
ATOM 791 C C . ASN A 1 99 ? -16.633 -10.841 36.375 1.00 86.56 99 ASN A C 1
ATOM 793 O O . ASN A 1 99 ? -17.156 -11.003 37.478 1.00 86.56 99 ASN A O 1
ATOM 797 N N . ASN A 1 100 ? -16.498 -11.850 35.507 1.00 80.62 100 ASN A N 1
ATOM 798 C CA . ASN A 1 100 ? -16.948 -13.237 35.719 1.00 80.62 100 ASN A CA 1
ATOM 799 C C . ASN A 1 100 ? -18.464 -13.444 35.926 1.00 80.62 100 ASN A C 1
ATOM 801 O O . ASN A 1 100 ? -18.890 -14.545 36.276 1.00 80.62 100 ASN A O 1
ATOM 805 N N . ARG A 1 101 ? -19.300 -12.429 35.690 1.00 88.25 101 ARG A N 1
ATOM 806 C CA . ARG A 1 101 ? -20.762 -12.563 35.712 1.00 88.25 101 ARG A CA 1
ATOM 807 C C . ARG A 1 101 ? -21.264 -13.114 34.372 1.00 88.25 101 ARG A C 1
ATOM 809 O O . ARG A 1 101 ? -20.794 -12.673 33.322 1.00 88.25 101 ARG A O 1
ATOM 816 N N . PRO A 1 102 ? -22.244 -14.031 34.361 1.00 89.88 102 PRO A N 1
ATOM 817 C CA . PRO A 1 102 ? -22.885 -14.459 33.122 1.00 89.88 102 PRO A CA 1
ATOM 818 C C . PRO A 1 102 ? -23.589 -13.282 32.431 1.00 89.88 102 PRO A C 1
ATOM 820 O O . PRO A 1 102 ? -24.382 -12.584 33.060 1.00 89.88 102 PRO A O 1
ATOM 823 N N . LEU A 1 103 ? -23.349 -13.069 31.134 1.00 91.38 103 LEU A N 1
ATOM 824 C CA . LEU A 1 103 ? -23.930 -11.946 30.375 1.00 91.38 103 LEU A CA 1
ATOM 825 C C . LEU A 1 103 ? -25.467 -11.871 30.453 1.00 91.38 103 LEU A C 1
ATOM 827 O O . LEU A 1 103 ? -26.024 -10.782 30.525 1.00 91.38 103 LEU A O 1
ATOM 831 N N . ASN A 1 104 ? -26.156 -13.014 30.503 1.00 91.50 104 ASN A N 1
ATOM 832 C CA . ASN A 1 104 ? -27.618 -13.097 30.626 1.00 91.50 104 ASN A CA 1
ATOM 833 C C . ASN A 1 104 ? -28.164 -12.644 31.995 1.00 91.50 104 ASN A C 1
ATOM 835 O O . ASN A 1 104 ? -29.375 -12.535 32.157 1.00 91.50 104 ASN A O 1
ATOM 839 N N . THR A 1 105 ? -27.293 -12.398 32.976 1.00 92.38 105 THR A N 1
ATOM 840 C CA . THR A 1 105 ? -27.672 -11.871 34.298 1.00 92.38 105 THR A CA 1
ATOM 841 C C . THR A 1 105 ? -27.540 -10.352 34.390 1.00 92.38 105 THR A C 1
ATOM 843 O O . THR A 1 105 ? -27.978 -9.757 35.373 1.00 92.38 105 THR A O 1
ATOM 846 N N . ILE A 1 106 ? -26.952 -9.706 33.379 1.00 92.44 106 ILE A N 1
ATOM 847 C CA . ILE A 1 106 ? -26.744 -8.259 33.366 1.00 92.44 106 ILE A CA 1
ATOM 848 C C . ILE A 1 106 ? -28.011 -7.586 32.833 1.00 92.44 106 ILE A C 1
ATOM 850 O O . ILE A 1 106 ? -28.350 -7.718 31.659 1.00 92.44 106 ILE A O 1
ATOM 854 N N . ASN A 1 107 ? -28.713 -6.855 33.702 1.00 93.75 107 ASN A N 1
ATOM 855 C CA . ASN A 1 107 ? -29.853 -6.038 33.300 1.00 93.75 107 ASN A CA 1
ATOM 856 C C . ASN A 1 107 ? -29.354 -4.780 32.550 1.00 93.75 107 ASN A C 1
ATOM 858 O O . ASN A 1 107 ? -28.586 -4.016 33.142 1.00 93.75 107 ASN A O 1
ATOM 862 N N . PRO A 1 108 ? -29.781 -4.536 31.294 1.00 93.25 108 PRO A N 1
ATOM 863 C CA . PRO A 1 108 ? -29.295 -3.403 30.504 1.00 93.25 108 PRO A CA 1
ATOM 864 C C . PRO A 1 108 ? -29.575 -2.024 31.113 1.00 93.25 108 PRO A C 1
ATOM 866 O O . PRO A 1 108 ? -28.720 -1.150 31.017 1.00 93.25 108 PRO A O 1
ATOM 869 N N . ASP A 1 109 ? -30.719 -1.818 31.768 1.00 93.31 109 ASP A N 1
ATOM 870 C CA . ASP A 1 109 ? -31.075 -0.516 32.348 1.00 93.31 109 ASP A CA 1
ATOM 871 C C . ASP A 1 109 ? -30.204 -0.200 33.568 1.00 93.31 109 ASP A C 1
ATOM 873 O O . ASP A 1 109 ? -29.652 0.895 33.692 1.00 93.31 109 ASP A O 1
ATOM 877 N N . VAL A 1 110 ? -30.009 -1.197 34.438 1.00 93.94 110 VAL A N 1
ATOM 878 C CA . VAL A 1 110 ? -29.108 -1.086 35.596 1.00 93.94 110 VAL A CA 1
ATOM 879 C C . VAL A 1 110 ? -27.666 -0.885 35.137 1.00 93.94 110 VAL A C 1
ATOM 881 O O . VAL A 1 110 ? -26.938 -0.075 35.706 1.00 93.94 110 VAL A O 1
ATOM 884 N N . GLU A 1 111 ? -27.246 -1.605 34.096 1.00 94.81 111 GLU A N 1
ATOM 885 C CA . GLU A 1 111 ? -25.908 -1.471 33.527 1.00 94.81 111 GLU A CA 1
ATOM 886 C C . GLU A 1 111 ? -25.694 -0.080 32.926 1.00 94.81 111 GLU A C 1
ATOM 888 O O . GLU A 1 111 ? -24.648 0.526 33.155 1.00 94.81 111 GLU A O 1
ATOM 893 N N . ARG A 1 112 ? -26.697 0.459 32.224 1.00 94.06 112 ARG A N 1
ATOM 894 C CA . ARG A 1 112 ? -26.658 1.806 31.652 1.00 94.06 112 ARG A CA 1
ATOM 895 C C . ARG A 1 112 ? -26.481 2.865 32.733 1.00 94.06 112 ARG A C 1
ATOM 897 O O . ARG A 1 112 ? -25.577 3.685 32.609 1.00 94.06 112 ARG A O 1
ATOM 904 N N . GLU A 1 113 ? -27.275 2.817 33.799 1.00 92.19 113 GLU A N 1
ATOM 905 C CA . GLU A 1 113 ? -27.145 3.752 34.923 1.00 92.19 113 GLU A CA 1
ATOM 906 C C . GLU A 1 113 ? -25.784 3.605 35.621 1.00 92.19 113 GLU A C 1
ATOM 908 O O . GLU A 1 113 ? -25.098 4.587 35.893 1.00 92.19 113 GLU A O 1
ATOM 913 N N . ALA A 1 114 ? -25.318 2.373 35.835 1.00 92.94 114 ALA A N 1
ATOM 914 C CA . ALA A 1 114 ? -24.019 2.127 36.456 1.00 92.94 114 ALA A CA 1
ATOM 915 C C . ALA A 1 114 ? -22.821 2.552 35.581 1.00 92.94 114 ALA A C 1
ATOM 917 O O . ALA A 1 114 ? -21.733 2.786 36.109 1.00 92.94 114 ALA A O 1
ATOM 918 N N . CYS A 1 115 ? -22.978 2.594 34.256 1.00 93.75 115 CYS A N 1
ATOM 919 C CA . CYS A 1 115 ? -21.943 3.007 33.305 1.00 93.75 115 CYS A CA 1
ATOM 920 C C . CYS A 1 115 ? -21.965 4.506 32.996 1.00 93.75 115 CYS A C 1
ATOM 922 O O . CYS A 1 115 ? -20.905 5.086 32.773 1.00 93.75 115 CYS A O 1
ATOM 924 N N . LEU A 1 116 ? -23.150 5.113 32.932 1.00 92.69 116 LEU A N 1
ATOM 925 C CA . LEU A 1 116 ? -23.355 6.463 32.397 1.00 92.69 116 LEU A CA 1
ATOM 926 C C . LEU A 1 116 ? -23.948 7.446 33.415 1.00 92.69 116 LEU A C 1
ATOM 928 O O . LEU A 1 116 ? -24.023 8.638 33.115 1.00 92.69 116 LEU A O 1
ATOM 932 N N . GLY A 1 117 ? -24.350 6.973 34.596 1.00 91.06 117 GLY A N 1
ATOM 933 C CA . GLY A 1 117 ? -24.719 7.810 35.735 1.00 91.06 117 GLY A CA 1
ATOM 934 C C . GLY A 1 117 ? -23.500 8.491 36.379 1.00 91.06 117 GLY A C 1
ATOM 935 O O . GLY A 1 117 ? -22.371 8.311 35.913 1.00 91.06 117 GLY A O 1
ATOM 936 N N . PRO A 1 118 ? -23.683 9.252 37.473 1.00 92.88 118 PRO A N 1
ATOM 937 C CA . PRO A 1 118 ? -22.643 10.116 38.048 1.00 92.88 118 PRO A CA 1
ATOM 938 C C . PRO A 1 118 ? -21.307 9.407 38.325 1.00 92.88 118 PRO A C 1
ATOM 940 O O . PRO A 1 118 ? -20.261 9.857 37.864 1.00 92.88 118 PRO A O 1
ATOM 943 N N . ASN A 1 119 ? -21.346 8.241 38.980 1.00 91.94 119 ASN A N 1
ATOM 944 C CA . ASN A 1 119 ? -20.141 7.450 39.264 1.00 91.94 119 ASN A CA 1
ATOM 945 C C . ASN A 1 119 ? -19.483 6.912 37.982 1.00 91.94 119 ASN A C 1
ATOM 947 O O . ASN A 1 119 ? -18.262 6.808 37.892 1.00 91.94 119 ASN A O 1
ATOM 951 N N . GLY A 1 120 ? -20.295 6.545 36.987 1.00 92.25 120 GLY A N 1
ATOM 952 C CA . GLY A 1 120 ? -19.810 6.071 35.695 1.00 92.25 120 GLY A CA 1
ATOM 953 C C . GLY A 1 120 ? -19.066 7.164 34.931 1.00 92.25 120 GLY A C 1
ATOM 954 O O . GLY A 1 120 ? -17.989 6.911 34.395 1.00 92.25 120 GLY A O 1
ATOM 955 N N . VAL A 1 121 ? -19.584 8.396 34.963 1.00 93.31 121 VAL A N 1
ATOM 956 C CA . VAL A 1 121 ? -18.930 9.575 34.376 1.00 93.31 121 VAL A CA 1
ATOM 957 C C . VAL A 1 121 ? -17.567 9.830 35.024 1.00 93.31 121 VAL A C 1
ATOM 959 O O . VAL A 1 121 ? -16.592 10.012 34.303 1.00 93.31 121 VAL A O 1
ATOM 962 N N . GLU A 1 122 ? -17.449 9.754 36.352 1.00 94.69 122 GLU A N 1
ATOM 963 C CA . GLU A 1 122 ? -16.150 9.911 37.029 1.00 94.69 122 GLU A CA 1
ATOM 964 C C . GLU A 1 122 ? -15.121 8.855 36.587 1.00 94.69 122 GLU A C 1
ATOM 966 O O . GLU A 1 122 ? -13.954 9.175 36.340 1.00 94.69 122 GLU A O 1
ATOM 971 N N . ILE A 1 123 ? -15.549 7.596 36.430 1.00 94.88 123 ILE A N 1
ATOM 972 C CA . ILE A 1 123 ? -14.690 6.507 35.938 1.00 94.88 123 ILE A CA 1
ATOM 973 C C . ILE A 1 123 ? -14.279 6.746 34.480 1.00 94.88 123 ILE A C 1
ATOM 975 O O . ILE A 1 123 ? -13.118 6.504 34.126 1.00 94.88 123 ILE A O 1
ATOM 979 N N . ILE A 1 124 ? -15.205 7.212 33.637 1.00 95.56 124 ILE A N 1
ATOM 980 C CA . ILE A 1 124 ? -14.939 7.589 32.243 1.00 95.56 124 ILE A CA 1
ATOM 981 C C . ILE A 1 124 ? -13.851 8.664 32.202 1.00 95.56 124 ILE A C 1
ATOM 983 O O . ILE A 1 124 ? -12.833 8.462 31.537 1.00 95.56 124 ILE A O 1
ATOM 987 N N . SER A 1 125 ? -14.002 9.733 32.984 1.00 95.31 125 SER A N 1
ATOM 988 C CA . SER A 1 125 ? -13.041 10.836 33.046 1.00 95.31 125 SER A CA 1
ATOM 989 C C . SER A 1 125 ? -11.671 10.407 33.563 1.00 95.31 125 SER A C 1
ATOM 991 O O . SER A 1 125 ? -10.635 10.743 32.979 1.00 95.31 125 SER A O 1
ATOM 993 N N . GLY A 1 126 ? -11.637 9.590 34.620 1.00 95.75 126 GLY A N 1
ATOM 994 C CA . GLY A 1 126 ? -10.395 9.013 35.135 1.00 95.75 126 GLY A CA 1
ATOM 995 C C . GLY A 1 126 ? -9.682 8.142 34.095 1.00 95.75 126 GLY A C 1
ATOM 996 O O . GLY A 1 126 ? -8.472 8.269 33.894 1.00 95.75 126 GLY A O 1
ATOM 997 N N . THR A 1 127 ? -10.434 7.305 33.377 1.00 96.12 127 THR A N 1
ATOM 998 C CA . THR A 1 127 ? -9.894 6.431 32.324 1.00 96.12 127 THR A CA 1
ATOM 999 C C . THR A 1 127 ? -9.380 7.241 31.134 1.00 96.12 127 THR A C 1
ATOM 1001 O O . THR A 1 127 ? -8.283 6.968 30.643 1.00 96.12 127 THR A O 1
ATOM 1004 N N . ALA A 1 128 ? -10.121 8.266 30.703 1.00 95.75 128 ALA A N 1
ATOM 1005 C CA . ALA A 1 128 ? -9.716 9.171 29.632 1.00 95.75 128 ALA A CA 1
ATOM 1006 C C . ALA A 1 128 ? -8.402 9.888 29.966 1.00 95.75 128 ALA A C 1
ATOM 1008 O O . ALA A 1 128 ? -7.495 9.928 29.134 1.00 95.75 128 ALA A O 1
ATOM 1009 N N . ARG A 1 129 ? -8.254 10.378 31.204 1.00 95.50 129 ARG A N 1
ATOM 1010 C CA . ARG A 1 129 ? -7.016 11.013 31.674 1.00 95.50 129 ARG A CA 1
ATOM 1011 C C . ARG A 1 129 ? -5.837 10.046 31.693 1.00 95.50 129 ARG A C 1
ATOM 1013 O O . ARG A 1 129 ? -4.780 10.379 31.169 1.00 95.50 129 ARG A O 1
ATOM 1020 N N . MET A 1 130 ? -6.020 8.833 32.216 1.00 95.56 130 MET A N 1
ATOM 1021 C CA . MET A 1 130 ? -4.963 7.815 32.204 1.00 95.56 130 MET A CA 1
ATOM 1022 C C . MET A 1 130 ? -4.524 7.453 30.780 1.00 95.56 130 MET A C 1
ATOM 1024 O O . MET A 1 130 ? -3.327 7.371 30.502 1.00 95.56 130 MET A O 1
ATOM 1028 N N . ALA A 1 131 ? -5.478 7.243 29.871 1.00 94.62 131 ALA A N 1
ATOM 1029 C CA . ALA A 1 131 ? -5.180 6.935 28.477 1.00 94.62 131 ALA A CA 1
ATOM 1030 C C . ALA A 1 131 ? -4.504 8.122 27.765 1.00 94.62 131 ALA A C 1
ATOM 1032 O O . ALA A 1 131 ? -3.573 7.920 26.982 1.00 94.62 131 ALA A O 1
ATOM 1033 N N . TYR A 1 132 ? -4.894 9.359 28.083 1.00 94.81 132 TYR A N 1
ATOM 1034 C CA . TYR A 1 132 ? -4.193 10.547 27.610 1.00 94.81 132 TYR A CA 1
ATOM 1035 C C . TYR A 1 132 ? -2.740 10.578 28.107 1.00 94.81 132 TYR A C 1
ATOM 1037 O O . TYR A 1 132 ? -1.821 10.576 27.291 1.00 94.81 132 TYR A O 1
ATOM 1045 N N . ASP A 1 133 ? -2.518 10.551 29.422 1.00 92.94 133 ASP A N 1
ATOM 1046 C CA . ASP A 1 133 ? -1.198 10.765 30.025 1.00 92.94 133 ASP A CA 1
ATOM 1047 C C . ASP A 1 133 ? -0.196 9.656 29.679 1.00 92.94 133 ASP A C 1
ATOM 1049 O O . ASP A 1 133 ? 0.974 9.935 29.406 1.00 92.94 133 ASP A O 1
ATOM 1053 N N . HIS A 1 134 ? -0.641 8.397 29.661 1.00 93.31 134 HIS A N 1
ATOM 1054 C CA . HIS A 1 134 ? 0.256 7.251 29.501 1.00 93.31 134 HIS A CA 1
ATOM 1055 C C . HIS A 1 134 ? 0.374 6.733 28.067 1.00 93.31 134 HIS A C 1
ATOM 1057 O O . HIS A 1 134 ? 1.377 6.094 27.742 1.00 93.31 134 HIS A O 1
ATOM 1063 N N . ILE A 1 135 ? -0.621 6.988 27.211 1.00 93.31 135 ILE A N 1
ATOM 1064 C CA . ILE A 1 135 ? -0.644 6.472 25.837 1.00 93.31 135 ILE A CA 1
ATOM 1065 C C . ILE A 1 135 ? -0.557 7.628 24.845 1.00 93.31 135 ILE A C 1
ATOM 1067 O O . ILE A 1 135 ? 0.438 7.750 24.130 1.00 93.31 135 ILE A O 1
ATOM 1071 N N . TRP A 1 136 ? -1.568 8.497 24.803 1.00 93.31 136 TRP A N 1
ATOM 1072 C CA . TRP A 1 136 ? -1.687 9.502 23.742 1.00 93.31 136 TRP A CA 1
ATOM 1073 C C . TRP A 1 136 ? -0.583 10.563 23.795 1.00 93.31 136 TRP A C 1
ATOM 1075 O O . TRP A 1 136 ? 0.080 10.841 22.791 1.00 93.31 136 TRP A O 1
ATOM 1085 N N . LYS A 1 137 ? -0.335 11.120 24.984 1.00 92.81 137 LYS A N 1
ATOM 1086 C CA . LYS A 1 137 ? 0.724 12.100 25.237 1.00 92.81 137 LYS A CA 1
ATOM 1087 C C . LYS A 1 137 ? 2.099 11.508 24.954 1.00 92.81 137 LYS A C 1
ATOM 1089 O O . LYS A 1 137 ? 2.897 12.127 24.260 1.00 92.81 137 LYS A O 1
ATOM 1094 N N . LYS A 1 138 ? 2.336 10.269 25.392 1.00 93.25 138 LYS A N 1
ATOM 1095 C CA . LYS A 1 138 ? 3.583 9.546 25.126 1.00 93.25 138 LYS A CA 1
ATOM 1096 C C . LYS A 1 138 ? 3.843 9.383 23.626 1.00 93.25 138 LYS A C 1
ATOM 1098 O O . LYS A 1 138 ? 4.926 9.716 23.158 1.00 93.25 138 LYS A O 1
ATOM 1103 N N . ILE A 1 139 ? 2.849 8.938 22.851 1.00 91.94 139 ILE A N 1
ATOM 1104 C CA . ILE A 1 139 ? 2.970 8.832 21.386 1.00 91.94 139 ILE A CA 1
ATOM 1105 C C . ILE A 1 139 ? 3.230 10.214 20.767 1.00 91.94 139 ILE A C 1
ATOM 1107 O O . ILE A 1 139 ? 4.090 10.357 19.894 1.00 91.94 139 ILE A O 1
ATOM 1111 N N . THR A 1 140 ? 2.525 11.241 21.237 1.00 91.69 140 THR A N 1
ATOM 1112 C CA . THR A 1 140 ? 2.699 12.614 20.752 1.00 91.69 140 THR A CA 1
ATOM 1113 C C . THR A 1 140 ? 4.131 13.106 20.972 1.00 91.69 140 THR A C 1
ATOM 1115 O O . THR A 1 140 ? 4.771 13.580 20.031 1.00 91.69 140 THR A O 1
ATOM 1118 N N . ASP A 1 141 ? 4.658 12.943 22.185 1.00 91.94 141 ASP A N 1
ATOM 1119 C CA . ASP A 1 141 ? 5.963 13.461 22.594 1.00 91.94 141 ASP A CA 1
ATOM 1120 C C . ASP A 1 141 ? 7.137 12.636 22.051 1.00 91.94 141 ASP A C 1
ATOM 1122 O O . ASP A 1 141 ? 8.135 13.204 21.610 1.00 91.94 141 ASP A O 1
ATOM 1126 N N . GLU A 1 142 ? 7.026 11.308 22.031 1.00 92.56 142 GLU A N 1
ATOM 1127 C CA . GLU A 1 142 ? 8.131 10.418 21.655 1.00 92.56 142 GLU A CA 1
ATOM 1128 C C . GLU A 1 142 ? 8.173 10.099 20.154 1.00 92.56 142 GLU A C 1
ATOM 1130 O O . GLU A 1 142 ? 9.224 9.723 19.631 1.00 92.56 142 GLU A O 1
ATOM 1135 N N . ARG A 1 143 ? 7.052 10.238 19.434 1.00 89.94 143 ARG A N 1
ATOM 1136 C CA . ARG A 1 143 ? 6.949 9.829 18.023 1.00 89.94 143 ARG A CA 1
ATOM 1137 C C . ARG A 1 143 ? 6.573 10.978 17.100 1.00 89.94 143 ARG A C 1
ATOM 1139 O O . ARG A 1 143 ? 7.295 11.237 16.137 1.00 89.94 143 ARG A O 1
ATOM 1146 N N . TRP A 1 144 ? 5.471 11.674 17.363 1.00 91.00 144 TRP A N 1
ATOM 1147 C CA . TRP A 1 144 ? 4.936 12.668 16.425 1.00 91.00 144 TRP A CA 1
ATOM 1148 C C . TRP A 1 144 ? 5.700 13.995 16.441 1.00 91.00 144 TRP A C 1
ATOM 1150 O O . TRP A 1 144 ? 6.095 14.476 15.374 1.00 91.00 144 TRP A O 1
ATOM 1160 N N . LYS A 1 145 ? 5.997 14.551 17.623 1.00 91.12 145 LYS A N 1
ATOM 1161 C CA . LYS A 1 145 ? 6.817 15.767 17.768 1.00 91.12 145 LYS A CA 1
ATOM 1162 C C . LYS A 1 145 ? 8.205 15.615 17.128 1.00 91.12 145 LYS A C 1
ATOM 1164 O O . LYS A 1 145 ? 8.544 16.450 16.286 1.00 91.12 145 LYS A O 1
ATOM 1169 N N . PRO A 1 146 ? 8.985 14.547 17.399 1.00 91.25 146 PRO A N 1
ATOM 1170 C CA . PRO A 1 146 ? 10.294 14.362 16.773 1.00 91.25 146 PRO A CA 1
ATOM 1171 C C . PRO A 1 146 ? 10.216 14.216 15.252 1.00 91.25 146 PRO A C 1
ATOM 1173 O O . PRO A 1 146 ? 11.069 14.734 14.532 1.00 91.25 146 PRO A O 1
ATOM 1176 N N . LYS A 1 147 ? 9.186 13.533 14.740 1.00 89.25 147 LYS A N 1
ATOM 1177 C CA . LYS A 1 147 ? 8.983 13.339 13.298 1.00 89.25 147 LYS A CA 1
ATOM 1178 C C . LYS A 1 147 ? 8.686 14.664 12.586 1.00 89.25 147 LYS A C 1
ATOM 1180 O O . LYS A 1 147 ? 9.289 14.934 11.550 1.00 89.25 147 LYS A O 1
ATOM 1185 N N . SER A 1 148 ? 7.822 15.491 13.177 1.00 88.88 148 SER A N 1
ATOM 1186 C CA . SER A 1 148 ? 7.510 16.853 12.725 1.00 88.88 148 SER A CA 1
ATOM 1187 C C . SER A 1 148 ? 8.753 17.756 12.746 1.00 88.88 148 SER A C 1
ATOM 1189 O O . SER A 1 148 ? 9.127 18.329 11.723 1.00 88.88 148 SER A O 1
ATOM 1191 N N . ALA A 1 149 ? 9.472 17.792 13.873 1.00 89.94 149 ALA A N 1
ATOM 1192 C CA . ALA A 1 149 ? 10.682 18.599 14.033 1.00 89.94 149 ALA A CA 1
ATOM 1193 C C . ALA A 1 149 ? 11.780 18.216 13.028 1.00 89.94 149 ALA A C 1
ATOM 1195 O O . ALA A 1 149 ? 12.402 19.084 12.420 1.00 89.94 149 ALA A O 1
ATOM 1196 N N . LYS A 1 150 ? 11.981 16.914 12.795 1.00 88.00 150 LYS A N 1
ATOM 1197 C CA . LYS A 1 150 ? 12.958 16.409 11.822 1.00 88.00 150 LYS A CA 1
ATOM 1198 C C . LYS A 1 150 ? 12.586 16.750 10.378 1.00 88.00 150 LYS A C 1
ATOM 1200 O O . LYS A 1 150 ? 13.479 16.936 9.554 1.00 88.00 150 LYS A O 1
ATOM 1205 N N . ALA A 1 151 ? 11.296 16.800 10.046 1.00 86.56 151 ALA A N 1
ATOM 1206 C CA . ALA A 1 151 ? 10.848 17.253 8.730 1.00 86.56 151 ALA A CA 1
ATOM 1207 C C . ALA A 1 151 ? 11.172 18.742 8.532 1.00 86.56 151 ALA A C 1
ATOM 1209 O O . ALA A 1 151 ? 11.823 19.094 7.552 1.00 86.56 151 ALA A O 1
ATOM 1210 N N . LEU A 1 152 ? 10.850 19.577 9.523 1.00 88.00 152 LEU A N 1
ATOM 1211 C CA . LEU A 1 152 ? 11.170 21.005 9.512 1.00 88.00 152 LEU A CA 1
ATOM 1212 C C . LEU A 1 152 ? 12.688 21.267 9.435 1.00 88.00 152 LEU A C 1
ATOM 1214 O O . LEU A 1 152 ? 13.140 22.145 8.702 1.00 88.00 152 LEU A O 1
ATOM 1218 N N . GLU A 1 153 ? 13.501 20.496 10.165 1.00 88.69 153 GLU A N 1
ATOM 1219 C CA . GLU A 1 153 ? 14.969 20.570 10.102 1.00 88.69 153 GLU A CA 1
ATOM 1220 C C . GLU A 1 153 ? 15.488 20.277 8.685 1.00 88.69 153 GLU A C 1
ATOM 1222 O O . GLU A 1 153 ? 16.365 20.980 8.182 1.00 88.69 153 GLU A O 1
ATOM 1227 N N . ARG A 1 154 ? 14.925 19.259 8.020 1.00 85.00 154 ARG A N 1
ATOM 1228 C CA . ARG A 1 154 ? 15.307 18.867 6.655 1.00 85.00 154 ARG A CA 1
ATOM 1229 C C . ARG A 1 154 ? 14.928 19.910 5.611 1.00 85.00 154 ARG A C 1
ATOM 1231 O O . ARG A 1 154 ? 15.664 20.058 4.642 1.00 85.00 154 ARG A O 1
ATOM 1238 N N . GLU A 1 155 ? 13.818 20.612 5.800 1.00 85.44 155 GLU A N 1
ATOM 1239 C CA . GLU A 1 155 ? 13.415 21.714 4.921 1.00 85.44 155 GLU A CA 1
ATOM 1240 C C . GLU A 1 155 ? 14.326 22.931 5.081 1.00 85.44 155 GLU A C 1
ATOM 1242 O O . GLU A 1 155 ? 14.721 23.538 4.089 1.00 85.44 155 GLU A O 1
ATOM 1247 N N . LYS A 1 156 ? 14.714 23.257 6.321 1.00 89.38 156 LYS A N 1
ATOM 1248 C CA . LYS A 1 156 ? 15.644 24.362 6.605 1.00 89.38 156 LYS A CA 1
ATOM 1249 C C . LYS A 1 156 ? 17.061 24.074 6.112 1.00 89.38 156 LYS A C 1
ATOM 1251 O O . LYS A 1 156 ? 17.734 24.978 5.624 1.00 89.38 156 LYS A O 1
ATOM 1256 N N . THR A 1 157 ? 17.507 22.824 6.231 1.00 86.12 157 THR A N 1
ATOM 1257 C CA . THR A 1 157 ? 18.865 22.404 5.870 1.00 86.12 157 THR A CA 1
ATOM 1258 C C . THR A 1 157 ? 18.809 21.180 4.950 1.00 86.12 157 THR A C 1
ATOM 1260 O O . THR A 1 157 ? 19.087 20.054 5.391 1.00 86.12 157 THR A O 1
ATOM 1263 N N . PRO A 1 158 ? 18.453 21.361 3.662 1.00 79.06 158 PRO A N 1
ATOM 1264 C CA . PRO A 1 158 ? 18.362 20.253 2.724 1.00 79.06 158 PRO A CA 1
ATOM 1265 C C . PRO A 1 158 ? 19.733 19.593 2.569 1.00 79.06 158 PRO A C 1
ATOM 1267 O O . PRO A 1 158 ? 20.728 20.216 2.189 1.00 79.06 158 PRO A O 1
ATOM 1270 N N . ARG A 1 159 ? 19.804 18.298 2.888 1.00 75.38 159 ARG A N 1
ATOM 1271 C CA . ARG A 1 159 ? 21.033 17.521 2.713 1.00 75.38 159 ARG A CA 1
ATOM 1272 C C . ARG A 1 159 ? 21.294 17.353 1.222 1.00 75.38 159 ARG A C 1
ATOM 1274 O O . ARG A 1 159 ? 20.429 16.876 0.496 1.00 75.38 159 ARG A O 1
ATOM 1281 N N . LYS A 1 160 ? 22.509 17.675 0.774 1.00 76.62 160 LYS A N 1
ATOM 1282 C CA . LYS A 1 160 ? 22.945 17.314 -0.578 1.00 76.62 160 LYS A CA 1
ATOM 1283 C C . LYS A 1 160 ? 23.066 15.795 -0.662 1.00 76.62 160 LYS A C 1
ATOM 1285 O O . LYS A 1 160 ? 23.978 15.214 -0.070 1.00 76.62 160 LYS A O 1
ATOM 1290 N N . THR A 1 161 ? 22.148 15.160 -1.377 1.00 77.38 161 THR A N 1
ATOM 1291 C CA . THR A 1 161 ? 22.230 13.731 -1.674 1.00 77.38 161 THR A CA 1
ATOM 1292 C C . THR A 1 161 ? 23.454 13.481 -2.548 1.00 77.38 161 THR A C 1
ATOM 1294 O O . THR A 1 161 ? 23.582 14.054 -3.627 1.00 77.38 161 THR A O 1
ATOM 1297 N N . LYS A 1 162 ? 24.392 12.659 -2.066 1.00 80.38 162 LYS A N 1
ATOM 1298 C CA . LYS A 1 162 ? 25.557 12.244 -2.853 1.00 80.38 162 LYS A CA 1
ATOM 1299 C C . LYS A 1 162 ? 25.210 10.970 -3.614 1.00 80.38 162 LYS A C 1
ATOM 1301 O O . LYS A 1 162 ? 24.912 9.954 -2.991 1.00 80.38 162 LYS A O 1
ATOM 1306 N N . LEU A 1 163 ? 25.288 11.026 -4.940 1.00 84.94 163 LEU A N 1
ATOM 1307 C CA . LEU A 1 163 ? 25.177 9.847 -5.794 1.00 84.94 163 LEU A CA 1
ATOM 1308 C C . LEU A 1 163 ? 26.474 9.037 -5.713 1.00 84.94 163 LEU A C 1
ATOM 1310 O O . LEU A 1 163 ? 27.553 9.532 -6.031 1.00 84.94 163 LEU A O 1
ATOM 1314 N N . ALA A 1 164 ? 26.370 7.787 -5.268 1.00 86.44 164 ALA A N 1
ATOM 1315 C CA . ALA A 1 164 ? 27.485 6.848 -5.252 1.00 86.44 164 ALA A CA 1
ATOM 1316 C C . ALA A 1 164 ? 27.504 6.056 -6.567 1.00 86.44 164 ALA A C 1
ATOM 1318 O O . ALA A 1 164 ? 27.047 4.914 -6.617 1.00 86.44 164 ALA A O 1
ATOM 1319 N N . VAL A 1 165 ? 28.006 6.681 -7.633 1.00 89.38 165 VAL A N 1
ATOM 1320 C CA . VAL A 1 165 ? 28.064 6.074 -8.970 1.00 89.38 165 VAL A CA 1
ATOM 1321 C C . VAL A 1 165 ? 29.074 4.927 -8.981 1.00 89.38 165 VAL A C 1
ATOM 1323 O O . VAL A 1 165 ? 30.240 5.105 -8.624 1.00 89.38 165 VAL A O 1
ATOM 1326 N N . LYS A 1 166 ? 28.620 3.734 -9.374 1.00 86.94 166 LYS A N 1
ATOM 1327 C CA . LYS A 1 166 ? 29.454 2.537 -9.524 1.00 86.94 166 LYS A CA 1
ATOM 1328 C C . LYS A 1 166 ? 29.273 1.974 -10.931 1.00 86.94 166 LYS A C 1
ATOM 1330 O O . LYS A 1 166 ? 28.125 1.830 -11.341 1.00 86.94 166 LYS A O 1
ATOM 1335 N N . PRO A 1 167 ? 30.358 1.585 -11.622 1.00 86.06 167 PRO A N 1
ATOM 1336 C CA . PRO A 1 167 ? 30.245 0.950 -12.926 1.00 86.06 167 PRO A CA 1
ATOM 1337 C C . PRO A 1 167 ? 29.409 -0.330 -12.868 1.00 86.06 167 PRO A C 1
ATOM 1339 O O . PRO A 1 167 ? 29.740 -1.259 -12.122 1.00 86.06 167 PRO A O 1
ATOM 1342 N N . VAL A 1 168 ? 28.348 -0.404 -13.673 1.00 81.25 168 VAL A N 1
ATOM 1343 C CA . VAL A 1 168 ? 27.505 -1.594 -13.809 1.00 81.25 168 VAL A CA 1
ATOM 1344 C C . VAL A 1 168 ? 27.503 -2.087 -15.254 1.00 81.25 168 VAL A C 1
ATOM 1346 O O . VAL A 1 168 ? 26.908 -1.511 -16.153 1.00 81.25 168 VAL A O 1
ATOM 1349 N N . GLY A 1 169 ? 28.125 -3.247 -15.491 1.00 78.81 169 GLY A N 1
ATOM 1350 C CA . GLY A 1 169 ? 28.159 -3.853 -16.832 1.00 78.81 169 GLY A CA 1
ATOM 1351 C C . GLY A 1 169 ? 26.793 -4.332 -17.354 1.00 78.81 169 GLY A C 1
ATOM 1352 O O . GLY A 1 169 ? 26.652 -4.632 -18.542 1.00 78.81 169 GLY A O 1
ATOM 1353 N N . LYS A 1 170 ? 25.790 -4.453 -16.474 1.00 84.50 170 LYS A N 1
ATOM 1354 C CA . LYS A 1 170 ? 24.391 -4.767 -16.799 1.00 84.50 170 LYS A CA 1
ATOM 1355 C C . LYS A 1 170 ? 23.473 -4.029 -15.828 1.00 84.50 170 LYS A C 1
ATOM 1357 O O . LYS A 1 170 ? 23.646 -4.176 -14.618 1.00 84.50 170 LYS A O 1
ATOM 1362 N N . ASN A 1 171 ? 22.477 -3.333 -16.361 1.00 87.94 171 ASN A N 1
ATOM 1363 C CA . ASN A 1 171 ? 21.421 -2.685 -15.590 1.00 87.94 171 ASN A CA 1
ATOM 1364 C C . ASN A 1 171 ? 20.331 -3.696 -15.240 1.00 87.94 171 ASN A C 1
ATOM 1366 O O . ASN A 1 171 ? 20.150 -4.686 -15.961 1.00 87.94 171 ASN A O 1
ATOM 1370 N N . HIS A 1 172 ? 19.596 -3.439 -14.160 1.00 87.56 172 HIS A N 1
ATOM 1371 C CA . HIS A 1 172 ? 18.484 -4.284 -13.745 1.00 87.56 172 HIS A CA 1
ATOM 1372 C C . HIS A 1 172 ? 17.175 -3.481 -13.718 1.00 87.56 172 HIS A C 1
ATOM 1374 O O . HIS A 1 172 ? 17.032 -2.554 -12.933 1.00 87.56 172 HIS A O 1
ATOM 1380 N N . PHE A 1 173 ? 16.197 -3.852 -14.551 1.00 88.50 173 PHE A N 1
ATOM 1381 C CA . PHE A 1 173 ? 14.981 -3.043 -14.759 1.00 88.50 173 PHE A CA 1
ATOM 1382 C C . PHE A 1 173 ? 13.881 -3.235 -13.691 1.00 88.50 173 PHE A C 1
ATOM 1384 O O . PHE A 1 173 ? 12.888 -2.519 -13.687 1.00 88.50 173 PHE A O 1
ATOM 1391 N N . ILE A 1 174 ? 14.072 -4.162 -12.748 1.00 90.19 174 ILE A N 1
ATOM 1392 C CA . ILE A 1 174 ? 13.290 -4.323 -11.499 1.00 90.19 174 ILE A CA 1
ATOM 1393 C C . ILE A 1 174 ? 14.257 -4.418 -10.301 1.00 90.19 174 ILE A C 1
ATOM 1395 O O . ILE A 1 174 ? 15.322 -4.983 -10.459 1.00 90.19 174 ILE A O 1
ATOM 1399 N N . PRO A 1 175 ? 14.002 -3.912 -9.087 1.00 87.44 175 PRO A N 1
ATOM 1400 C CA . PRO A 1 175 ? 15.069 -3.820 -8.094 1.00 87.44 175 PRO A CA 1
ATOM 1401 C C . PRO A 1 175 ? 15.438 -5.208 -7.586 1.00 87.44 175 PRO A C 1
ATOM 1403 O O . PRO A 1 175 ? 14.563 -5.997 -7.226 1.00 87.44 175 PRO A O 1
ATOM 1406 N N . LYS A 1 176 ? 16.733 -5.507 -7.464 1.00 89.12 176 LYS A N 1
ATOM 1407 C CA . LYS A 1 176 ? 17.169 -6.779 -6.861 1.00 89.12 176 LYS A CA 1
ATOM 1408 C C . LYS A 1 176 ? 16.715 -6.906 -5.418 1.00 89.12 176 LYS A C 1
ATOM 1410 O O . LYS A 1 176 ? 16.330 -7.990 -4.999 1.00 89.12 176 LYS A O 1
ATOM 1415 N N . SER A 1 177 ? 16.799 -5.811 -4.664 1.00 88.75 177 SER A N 1
ATOM 1416 C CA . SER A 1 177 ? 16.332 -5.733 -3.280 1.00 88.75 177 SER A CA 1
ATOM 1417 C C . SER A 1 177 ? 14.839 -6.042 -3.203 1.00 88.75 177 SER A C 1
ATOM 1419 O O . SER A 1 177 ? 14.437 -6.889 -2.416 1.00 88.75 177 SER A O 1
ATOM 1421 N N . PHE A 1 178 ? 14.037 -5.445 -4.085 1.00 91.94 178 PHE A N 1
ATOM 1422 C CA . PHE A 1 178 ? 12.603 -5.704 -4.182 1.00 91.94 178 PHE A CA 1
ATOM 1423 C C . PHE A 1 178 ? 12.301 -7.170 -4.508 1.00 91.94 178 PHE A C 1
ATOM 1425 O O . PHE A 1 178 ? 11.485 -7.782 -3.825 1.00 91.94 178 PHE A O 1
ATOM 1432 N N . LEU A 1 179 ? 12.988 -7.761 -5.492 1.00 92.00 179 LEU A N 1
ATOM 1433 C CA . LEU A 1 179 ? 12.823 -9.179 -5.825 1.00 92.00 179 LEU A CA 1
ATOM 1434 C C . LEU A 1 179 ? 13.221 -10.089 -4.664 1.00 92.00 179 LEU A C 1
ATOM 1436 O O . LEU A 1 179 ? 12.476 -10.999 -4.310 1.00 92.00 179 LEU A O 1
ATOM 1440 N N . LYS A 1 180 ? 14.383 -9.835 -4.059 1.00 92.19 180 LYS A N 1
ATOM 1441 C CA . LYS A 1 180 ? 14.904 -10.629 -2.947 1.00 92.19 180 LYS A CA 1
ATOM 1442 C C . LYS A 1 180 ? 13.962 -10.603 -1.746 1.00 92.19 180 LYS A C 1
ATOM 1444 O O . LYS A 1 180 ? 13.695 -11.647 -1.170 1.00 92.19 180 LYS A O 1
ATOM 1449 N N . THR A 1 181 ? 13.493 -9.417 -1.369 1.00 91.06 181 THR A N 1
ATOM 1450 C CA . THR A 1 181 ? 12.683 -9.221 -0.163 1.00 91.06 181 THR A CA 1
ATOM 1451 C C . THR A 1 181 ? 11.238 -9.669 -0.357 1.00 91.06 181 THR A C 1
ATOM 1453 O O . THR A 1 181 ? 10.656 -10.220 0.570 1.00 91.06 181 THR A O 1
ATOM 1456 N N . ASN A 1 182 ? 10.653 -9.445 -1.540 1.00 93.19 182 ASN A N 1
ATOM 1457 C CA . ASN A 1 182 ? 9.203 -9.573 -1.725 1.00 93.19 182 ASN A CA 1
ATOM 1458 C C . ASN A 1 182 ? 8.761 -10.738 -2.619 1.00 93.19 182 ASN A C 1
ATOM 1460 O O . ASN A 1 182 ? 7.589 -11.108 -2.573 1.00 93.19 182 ASN A O 1
ATOM 1464 N N . TRP A 1 183 ? 9.650 -11.299 -3.445 1.00 95.38 183 TRP A N 1
ATOM 1465 C CA . TRP A 1 183 ? 9.277 -12.276 -4.481 1.00 95.38 183 TRP A CA 1
ATOM 1466 C C . TRP A 1 183 ? 10.015 -13.606 -4.391 1.00 95.38 183 TRP A C 1
ATOM 1468 O O . TRP A 1 183 ? 9.437 -14.646 -4.704 1.00 95.38 183 TRP A O 1
ATOM 1478 N N . ALA A 1 184 ? 11.289 -13.580 -4.014 1.00 93.44 184 ALA A N 1
ATOM 1479 C CA . ALA A 1 184 ? 12.128 -14.764 -4.008 1.00 93.44 184 ALA A CA 1
ATOM 1480 C C . ALA A 1 184 ? 11.854 -15.645 -2.780 1.00 93.44 184 ALA A C 1
ATOM 1482 O O . ALA A 1 184 ? 11.839 -15.162 -1.651 1.00 93.44 184 ALA A O 1
ATOM 1483 N N . THR A 1 185 ? 11.750 -16.956 -2.999 1.00 93.19 185 THR A N 1
ATOM 1484 C CA . THR A 1 185 ? 11.707 -17.966 -1.931 1.00 93.19 185 THR A CA 1
ATOM 1485 C C . THR A 1 185 ? 12.964 -18.817 -2.046 1.00 93.19 185 THR A C 1
ATOM 1487 O O . THR A 1 185 ? 13.203 -19.425 -3.089 1.00 93.19 185 THR A O 1
ATOM 1490 N N . ASN A 1 186 ? 13.796 -18.850 -0.998 1.00 90.94 186 ASN A N 1
ATOM 1491 C CA . ASN A 1 186 ? 15.117 -19.502 -1.024 1.00 90.94 186 ASN A CA 1
ATOM 1492 C C . ASN A 1 186 ? 15.978 -19.033 -2.214 1.00 90.94 186 ASN A C 1
ATOM 1494 O O . ASN A 1 186 ? 16.517 -19.845 -2.965 1.00 90.94 186 ASN A O 1
ATOM 1498 N N . ASP A 1 187 ? 16.020 -17.713 -2.430 1.00 92.06 187 ASP A N 1
ATOM 1499 C CA . ASP A 1 187 ? 16.681 -17.036 -3.555 1.00 92.06 187 ASP A CA 1
ATOM 1500 C C . ASP A 1 187 ? 16.177 -17.432 -4.960 1.00 92.06 187 ASP A C 1
ATOM 1502 O O . ASP A 1 187 ? 16.782 -17.047 -5.967 1.00 92.06 187 ASP A O 1
ATOM 1506 N N . LYS A 1 188 ? 15.053 -18.152 -5.063 1.00 95.12 188 LYS A N 1
ATOM 1507 C CA . LYS A 1 188 ? 14.493 -18.639 -6.329 1.00 95.12 188 LYS A CA 1
ATOM 1508 C C . LYS A 1 188 ? 13.155 -17.999 -6.680 1.00 95.12 188 LYS A C 1
ATOM 1510 O O . LYS A 1 188 ? 12.363 -17.641 -5.813 1.00 95.12 188 LYS A O 1
ATOM 1515 N N . ILE A 1 189 ? 12.913 -17.918 -7.983 1.00 95.38 189 ILE A N 1
ATOM 1516 C CA . ILE A 1 189 ? 11.662 -17.497 -8.622 1.00 95.38 189 ILE A CA 1
ATOM 1517 C C . ILE A 1 189 ? 11.367 -18.419 -9.811 1.00 95.38 189 ILE A C 1
ATOM 1519 O O . ILE A 1 189 ? 12.292 -19.004 -10.388 1.00 95.38 189 ILE A O 1
ATOM 1523 N N . LEU A 1 190 ? 10.100 -18.528 -10.214 1.00 96.75 190 LEU A N 1
ATOM 1524 C CA . LEU A 1 190 ? 9.747 -19.127 -11.503 1.00 96.75 190 LEU A CA 1
ATOM 1525 C C . LEU A 1 190 ? 9.717 -18.039 -12.564 1.00 96.75 190 LEU A C 1
ATOM 1527 O O . LEU A 1 190 ? 8.979 -17.069 -12.434 1.00 96.75 190 LEU A O 1
ATOM 1531 N N . ARG A 1 191 ? 10.511 -18.210 -13.618 1.00 95.94 191 ARG A N 1
ATOM 1532 C CA . ARG A 1 191 ? 10.470 -17.359 -14.806 1.00 95.94 191 ARG A CA 1
ATOM 1533 C C . ARG A 1 191 ? 9.590 -18.015 -15.851 1.00 95.94 191 ARG A C 1
ATOM 1535 O O . ARG A 1 191 ? 9.881 -19.147 -16.237 1.00 95.94 191 ARG A O 1
ATOM 1542 N N . TRP A 1 192 ? 8.605 -17.281 -16.342 1.00 96.69 192 TRP A N 1
ATOM 1543 C CA . TRP A 1 192 ? 7.669 -17.727 -17.363 1.00 96.69 192 TRP A CA 1
ATOM 1544 C C . TRP A 1 192 ? 7.935 -17.021 -18.684 1.00 96.69 192 TRP A C 1
ATOM 1546 O O . TRP A 1 192 ? 8.207 -15.821 -18.707 1.00 96.69 192 TRP A O 1
ATOM 1556 N N . ARG A 1 193 ? 7.870 -17.773 -19.783 1.00 94.94 193 ARG A N 1
ATOM 1557 C CA . ARG A 1 193 ? 8.005 -17.250 -21.146 1.00 94.94 193 ARG A CA 1
ATOM 1558 C C . ARG A 1 193 ? 6.941 -17.833 -22.070 1.00 94.94 193 ARG A C 1
ATOM 1560 O O . ARG A 1 193 ? 6.604 -19.014 -21.909 1.00 94.94 193 ARG A O 1
ATOM 1567 N N . PRO A 1 194 ? 6.449 -17.041 -23.035 1.00 92.75 194 PRO A N 1
ATOM 1568 C CA . PRO A 1 194 ? 5.529 -17.528 -24.038 1.00 92.75 194 PRO A CA 1
ATOM 1569 C C . PRO A 1 194 ? 6.250 -18.500 -24.978 1.00 92.75 194 PRO A C 1
ATOM 1571 O O . PRO A 1 194 ? 7.455 -18.410 -25.221 1.00 92.75 194 PRO A O 1
ATOM 1574 N N . THR A 1 195 ? 5.487 -19.456 -25.483 1.00 92.19 195 THR A N 1
ATOM 1575 C CA . THR A 1 195 ? 5.854 -20.487 -26.454 1.00 92.19 195 THR A CA 1
ATOM 1576 C C . THR A 1 195 ? 4.632 -20.766 -27.324 1.00 92.19 195 THR A C 1
ATOM 1578 O O . THR A 1 195 ? 3.512 -20.426 -26.941 1.00 92.19 195 THR A O 1
ATOM 1581 N N . ASP A 1 196 ? 4.806 -21.478 -28.435 1.00 90.00 196 ASP A N 1
ATOM 1582 C CA . ASP A 1 196 ? 3.694 -21.839 -29.331 1.00 90.00 196 ASP A CA 1
ATOM 1583 C C . ASP A 1 196 ? 2.587 -22.662 -28.640 1.00 90.00 196 ASP A C 1
ATOM 1585 O O . ASP A 1 196 ? 1.463 -22.742 -29.126 1.00 90.00 196 ASP A O 1
ATOM 1589 N N . LYS A 1 197 ? 2.891 -23.281 -27.489 1.00 86.94 197 LYS A N 1
ATOM 1590 C CA . LYS A 1 197 ? 1.958 -24.091 -26.687 1.00 86.94 197 LYS A CA 1
ATOM 1591 C C . LYS A 1 197 ? 1.414 -23.357 -25.452 1.00 86.94 197 LYS A C 1
ATOM 1593 O O . LYS A 1 197 ? 0.830 -23.998 -24.581 1.00 86.94 197 LYS A O 1
ATOM 1598 N N . GLY A 1 198 ? 1.625 -22.044 -25.344 1.00 86.88 198 GLY A N 1
ATOM 1599 C CA . GLY A 1 198 ? 1.274 -21.237 -24.173 1.00 86.88 198 GLY A CA 1
ATOM 1600 C C . GLY A 1 198 ? 2.506 -20.863 -23.350 1.00 86.88 198 GLY A C 1
ATOM 1601 O O . GLY A 1 198 ? 3.537 -20.501 -23.906 1.00 86.88 198 GLY A O 1
ATOM 1602 N N . TRP A 1 199 ? 2.435 -20.949 -22.025 1.00 90.69 199 TRP A N 1
ATOM 1603 C CA . TRP A 1 199 ? 3.525 -20.517 -21.145 1.00 90.69 199 TRP A CA 1
ATOM 1604 C C . TRP A 1 199 ? 4.364 -21.689 -20.633 1.00 90.69 199 TRP A C 1
ATOM 1606 O O . TRP A 1 199 ? 3.831 -22.706 -20.196 1.00 90.69 199 TRP A O 1
ATOM 1616 N N . THR A 1 200 ? 5.688 -21.528 -20.628 1.00 94.38 200 THR A N 1
ATOM 1617 C CA . THR A 1 200 ? 6.618 -22.479 -19.993 1.00 94.38 200 THR A CA 1
ATOM 1618 C C . THR A 1 200 ? 7.388 -21.803 -18.871 1.00 94.38 200 THR A C 1
ATOM 1620 O O . THR A 1 200 ? 7.708 -20.615 -18.970 1.00 94.38 200 THR A O 1
ATOM 1623 N N . SER A 1 201 ? 7.691 -22.549 -17.805 1.00 95.31 201 SER A N 1
ATOM 1624 C CA . SER A 1 201 ? 8.390 -22.024 -16.633 1.00 95.31 201 SER A CA 1
ATOM 1625 C C . SER A 1 201 ? 9.693 -22.742 -16.329 1.00 95.31 201 SER A C 1
ATOM 1627 O O . SER A 1 201 ? 9.852 -23.939 -16.560 1.00 95.31 201 SER A O 1
ATOM 1629 N N . PHE A 1 202 ? 10.634 -21.984 -15.770 1.00 94.69 202 PHE A N 1
ATOM 1630 C CA . PHE A 1 202 ? 11.896 -22.508 -15.266 1.00 94.69 202 PHE A CA 1
ATOM 1631 C C . PHE A 1 202 ? 12.248 -21.830 -13.947 1.00 94.69 202 PHE A C 1
ATOM 1633 O O . PHE A 1 202 ? 12.238 -20.599 -13.848 1.00 94.69 202 PHE A O 1
ATOM 1640 N N . SER A 1 203 ? 12.631 -22.625 -12.948 1.00 95.25 203 SER A N 1
ATOM 1641 C CA . SER A 1 203 ? 13.203 -22.092 -11.713 1.00 95.25 203 SER A CA 1
ATOM 1642 C C . SER A 1 203 ? 14.537 -21.407 -12.008 1.00 95.25 203 SER A C 1
ATOM 1644 O O . SER A 1 203 ? 15.417 -21.973 -12.662 1.00 95.25 203 SER A O 1
ATOM 1646 N N . ARG A 1 204 ? 14.714 -20.194 -11.489 1.00 91.44 204 ARG A N 1
ATOM 1647 C CA . ARG A 1 204 ? 15.950 -19.410 -11.600 1.00 91.44 204 ARG A CA 1
ATOM 1648 C C . ARG A 1 204 ? 16.272 -18.748 -10.273 1.00 91.44 204 ARG A C 1
ATOM 1650 O O . ARG A 1 204 ? 15.371 -18.474 -9.486 1.00 91.44 204 ARG A O 1
ATOM 1657 N N . ASN A 1 205 ? 17.548 -18.447 -10.058 1.00 92.50 205 ASN A N 1
ATOM 1658 C CA . ASN A 1 205 ? 17.916 -17.537 -8.980 1.00 92.50 205 ASN A CA 1
ATOM 1659 C C . ASN A 1 205 ? 17.385 -16.141 -9.324 1.00 92.50 205 ASN A C 1
ATOM 1661 O O . ASN A 1 205 ? 17.511 -15.717 -10.477 1.00 92.50 205 ASN A O 1
ATOM 1665 N N . PHE A 1 206 ? 16.831 -15.411 -8.353 1.00 87.94 206 PHE A N 1
ATOM 1666 C CA . PHE A 1 206 ? 16.228 -14.097 -8.623 1.00 87.94 206 PHE A CA 1
ATOM 1667 C C . PHE A 1 206 ? 17.233 -13.136 -9.278 1.00 87.94 206 PHE A C 1
ATOM 1669 O O . PHE A 1 206 ? 16.901 -12.432 -10.227 1.00 87.94 206 PHE A O 1
ATOM 1676 N N . GLY A 1 207 ? 18.502 -13.204 -8.859 1.00 84.12 207 GLY A N 1
ATOM 1677 C CA . GLY A 1 20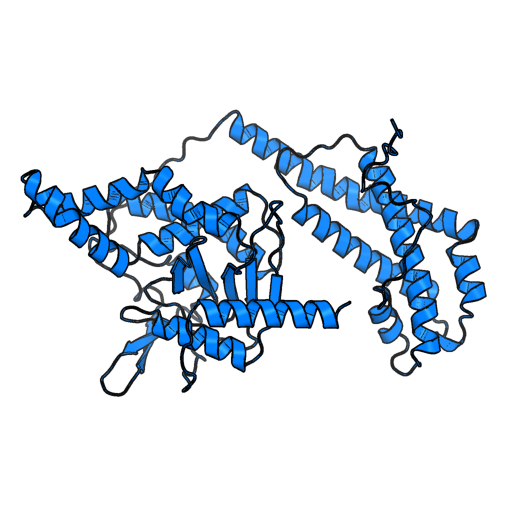7 ? 19.610 -12.428 -9.416 1.00 84.12 207 GLY A CA 1
ATOM 1678 C C . GLY A 1 207 ? 20.057 -12.840 -10.825 1.00 84.12 207 GLY A C 1
ATOM 1679 O O . GLY A 1 207 ? 21.117 -12.401 -11.261 1.00 84.12 207 GLY A O 1
ATOM 1680 N N . GLN A 1 208 ? 19.315 -13.697 -11.528 1.00 86.00 208 GLN A N 1
ATOM 1681 C CA . GLN A 1 208 ? 19.542 -14.043 -12.938 1.00 86.00 208 GLN A CA 1
ATOM 1682 C C . GLN A 1 208 ? 18.430 -13.536 -13.867 1.00 86.00 208 GLN A C 1
ATOM 1684 O O . GLN A 1 208 ? 18.545 -13.670 -15.088 1.00 86.00 208 GLN A O 1
ATOM 1689 N N . TRP A 1 209 ? 17.356 -12.969 -13.319 1.00 88.88 209 TRP A N 1
ATOM 1690 C CA . TRP A 1 209 ? 16.297 -12.324 -14.090 1.00 88.88 209 TRP A CA 1
ATOM 1691 C C . TRP A 1 209 ? 16.493 -10.802 -14.100 1.00 88.88 209 TRP A C 1
ATOM 1693 O O . TRP A 1 209 ? 17.316 -10.290 -13.354 1.00 88.88 209 TRP A O 1
ATOM 1703 N N . GLY A 1 210 ? 15.813 -10.080 -14.991 1.00 86.44 210 GLY A N 1
ATOM 1704 C CA . GLY A 1 210 ? 15.770 -8.614 -14.946 1.00 86.44 210 GLY A CA 1
ATOM 1705 C C . GLY A 1 210 ? 17.007 -7.850 -15.442 1.00 86.44 210 GLY A C 1
ATOM 1706 O O . GLY A 1 210 ? 16.964 -6.627 -15.518 1.00 86.44 210 GLY A O 1
ATOM 1707 N N . TYR A 1 211 ? 18.097 -8.521 -15.829 1.00 88.81 211 TYR A N 1
ATOM 1708 C CA . TYR A 1 211 ? 19.277 -7.835 -16.371 1.00 88.81 211 TYR A CA 1
ATOM 1709 C C . TYR A 1 211 ? 19.229 -7.632 -17.883 1.00 88.81 211 TYR A C 1
ATOM 1711 O O . TYR A 1 211 ? 18.904 -8.553 -18.645 1.00 88.81 211 TYR A O 1
ATOM 1719 N N . ARG A 1 212 ? 19.686 -6.458 -18.320 1.00 87.12 212 ARG A N 1
ATOM 1720 C CA . ARG A 1 212 ? 19.963 -6.119 -19.721 1.00 87.12 212 ARG A CA 1
ATOM 1721 C C . ARG A 1 212 ? 21.234 -5.265 -19.801 1.00 87.12 212 ARG A C 1
ATOM 1723 O O . ARG A 1 212 ? 21.624 -4.613 -18.835 1.00 87.12 212 ARG A O 1
ATOM 1730 N N . LYS A 1 213 ? 21.942 -5.338 -20.927 1.00 86.25 213 LYS A N 1
ATOM 1731 C CA . LYS A 1 213 ? 23.152 -4.533 -21.145 1.00 86.25 213 LYS A CA 1
ATOM 1732 C C . LYS A 1 213 ? 22.750 -3.152 -21.654 1.00 86.25 213 LYS A C 1
ATOM 1734 O O . LYS A 1 213 ? 21.983 -3.083 -22.604 1.00 86.25 213 LYS A O 1
ATOM 1739 N N . GLY A 1 214 ? 23.316 -2.103 -21.058 1.00 81.94 214 GLY A N 1
ATOM 1740 C CA . GLY A 1 214 ? 23.275 -0.747 -21.603 1.00 81.94 214 GLY A CA 1
ATOM 1741 C C . GLY A 1 214 ? 21.884 -0.125 -21.707 1.00 81.94 214 GLY A C 1
ATOM 1742 O O . GLY A 1 214 ? 21.668 0.650 -22.631 1.00 81.94 214 GLY A O 1
ATOM 1743 N N . LEU A 1 215 ? 20.963 -0.442 -20.789 1.00 85.69 215 LEU A N 1
ATOM 1744 C CA . LEU A 1 215 ? 19.645 0.208 -20.770 1.00 85.69 215 LEU A CA 1
ATOM 1745 C C . LEU A 1 215 ? 19.770 1.704 -20.465 1.00 85.69 215 LEU A C 1
ATOM 1747 O O . LEU A 1 215 ? 19.098 2.521 -21.083 1.00 85.69 215 LEU A O 1
ATOM 1751 N N . TYR A 1 216 ? 20.637 2.048 -19.513 1.00 89.19 216 TYR A N 1
ATOM 1752 C CA . TYR A 1 216 ? 20.886 3.414 -19.065 1.00 89.19 216 TYR A CA 1
ATOM 1753 C C . TYR A 1 216 ? 22.244 3.506 -18.347 1.00 89.19 216 TYR A C 1
ATOM 1755 O O . TYR A 1 216 ? 22.910 2.492 -18.113 1.00 89.19 216 TYR A O 1
ATOM 1763 N N . SER A 1 217 ? 22.692 4.726 -18.064 1.00 91.00 217 SER A N 1
ATOM 1764 C CA . SER A 1 217 ? 23.991 5.038 -17.471 1.00 91.00 217 SER A CA 1
ATOM 1765 C C . SER A 1 217 ? 24.146 4.565 -16.022 1.00 91.00 217 SER A C 1
ATOM 1767 O O . SER A 1 217 ? 23.176 4.350 -15.292 1.00 91.00 217 SER A O 1
ATOM 1769 N N . ASP A 1 218 ? 25.402 4.442 -15.584 1.00 90.56 218 ASP A N 1
ATOM 1770 C CA . ASP A 1 218 ? 25.750 4.145 -14.188 1.00 90.56 218 ASP A CA 1
ATOM 1771 C C . ASP A 1 218 ? 25.241 5.234 -13.226 1.00 90.56 218 ASP A C 1
ATOM 1773 O O . ASP A 1 218 ? 24.905 4.956 -12.073 1.00 90.56 218 ASP A O 1
ATOM 1777 N N . GLU A 1 219 ? 25.180 6.485 -13.695 1.00 90.06 219 GLU A N 1
ATOM 1778 C CA . GLU A 1 219 ? 24.651 7.613 -12.929 1.00 90.06 219 GLU A CA 1
ATOM 1779 C C . GLU A 1 219 ? 23.152 7.446 -12.675 1.00 90.06 219 GLU A C 1
ATOM 1781 O O . GLU A 1 219 ? 22.703 7.570 -11.531 1.00 90.06 219 GLU A O 1
ATOM 1786 N N . LEU A 1 220 ? 22.391 7.072 -13.708 1.00 90.31 220 LEU A N 1
ATOM 1787 C CA . LEU A 1 220 ? 20.963 6.829 -13.560 1.00 90.31 220 LEU A CA 1
ATOM 1788 C C . LEU A 1 220 ? 20.672 5.574 -12.715 1.00 90.31 220 LEU A C 1
ATOM 1790 O O . LEU A 1 220 ? 19.738 5.580 -11.915 1.00 90.31 220 LEU A O 1
ATOM 1794 N N . GLU A 1 221 ? 21.509 4.533 -12.787 1.00 91.31 221 GLU A N 1
ATOM 1795 C CA . GLU A 1 221 ? 21.423 3.381 -11.871 1.00 91.31 221 GLU A CA 1
ATOM 1796 C C . GLU A 1 221 ? 21.627 3.800 -10.403 1.00 91.31 221 GLU A C 1
ATOM 1798 O O . GLU A 1 221 ? 20.886 3.361 -9.515 1.00 91.31 221 GLU A O 1
ATOM 1803 N N . ALA A 1 222 ? 22.605 4.668 -10.128 1.00 89.62 222 ALA A N 1
ATOM 1804 C CA . ALA A 1 222 ? 22.837 5.183 -8.780 1.00 89.62 222 ALA A CA 1
ATOM 1805 C C . ALA A 1 222 ? 21.650 6.022 -8.281 1.00 89.62 222 ALA A C 1
ATOM 1807 O O . ALA A 1 222 ? 21.277 5.921 -7.111 1.00 89.62 222 ALA A O 1
ATOM 1808 N N . TYR A 1 223 ? 21.028 6.803 -9.167 1.00 90.00 223 TYR A N 1
ATOM 1809 C CA . TYR A 1 223 ? 19.814 7.558 -8.862 1.00 90.00 223 TYR A CA 1
ATOM 1810 C C . TYR A 1 223 ? 18.631 6.634 -8.537 1.00 90.00 223 TYR A C 1
ATOM 1812 O O . TYR A 1 223 ? 17.990 6.798 -7.499 1.00 90.00 223 TYR A O 1
ATOM 1820 N N . PHE A 1 224 ? 18.390 5.600 -9.347 1.00 91.25 224 PHE A N 1
ATOM 1821 C CA . PHE A 1 224 ? 17.345 4.605 -9.079 1.00 91.25 224 PHE A CA 1
ATOM 1822 C C . PHE A 1 224 ? 17.555 3.876 -7.758 1.00 91.25 224 PHE A C 1
ATOM 1824 O O . PHE A 1 224 ? 16.601 3.698 -7.004 1.00 91.25 224 PHE A O 1
ATOM 1831 N N . SER A 1 225 ? 18.799 3.529 -7.434 1.00 88.81 225 SER A N 1
ATOM 1832 C CA . SER A 1 225 ? 19.134 2.859 -6.174 1.00 88.81 225 SER A CA 1
ATOM 1833 C C . SER A 1 225 ? 18.721 3.674 -4.939 1.00 88.81 225 SER A C 1
ATOM 1835 O O . SER A 1 225 ? 18.330 3.095 -3.925 1.00 88.81 225 SER A O 1
ATOM 1837 N N . LEU A 1 226 ? 18.778 5.011 -5.004 1.00 89.19 226 LEU A N 1
ATOM 1838 C CA . LEU A 1 226 ? 18.311 5.876 -3.913 1.00 89.19 226 LEU A CA 1
ATOM 1839 C C . LEU A 1 226 ? 16.792 5.790 -3.739 1.00 89.19 226 LEU A C 1
ATOM 1841 O O . LEU A 1 226 ? 16.309 5.605 -2.625 1.00 89.19 226 LEU A O 1
ATOM 1845 N N . LEU A 1 227 ? 16.051 5.867 -4.844 1.00 89.25 227 LEU A N 1
ATOM 1846 C CA . LEU A 1 227 ? 14.584 5.874 -4.836 1.00 89.25 227 LEU A CA 1
ATOM 1847 C C . LEU A 1 227 ? 14.015 4.519 -4.411 1.00 89.25 227 LEU A C 1
ATOM 1849 O O . LEU A 1 227 ? 13.026 4.449 -3.685 1.00 89.25 227 LEU A O 1
ATOM 1853 N N . GLU A 1 228 ? 14.687 3.434 -4.789 1.00 90.50 228 GLU A N 1
ATOM 1854 C CA . GLU A 1 228 ? 14.407 2.091 -4.281 1.00 90.50 228 GLU A CA 1
ATOM 1855 C C . GLU A 1 228 ? 14.624 1.989 -2.762 1.00 90.50 228 GLU A C 1
ATOM 1857 O O . GLU A 1 228 ? 13.814 1.386 -2.049 1.00 90.50 228 GLU A O 1
ATOM 1862 N N . GLY A 1 229 ? 15.700 2.597 -2.253 1.00 89.69 229 GLY A N 1
ATOM 1863 C CA . GLY A 1 229 ? 15.972 2.683 -0.819 1.00 89.69 229 GLY A CA 1
ATOM 1864 C C . GLY A 1 229 ? 14.865 3.425 -0.067 1.00 89.69 229 GLY A C 1
ATOM 1865 O O . GLY A 1 229 ? 14.336 2.905 0.918 1.00 89.69 229 GLY A O 1
ATOM 1866 N N . ASP A 1 230 ? 14.457 4.587 -0.577 1.00 91.19 230 ASP A N 1
ATOM 1867 C CA . ASP A 1 230 ? 13.425 5.432 0.033 1.00 91.19 230 ASP A CA 1
ATOM 1868 C C . ASP A 1 230 ? 12.035 4.771 0.043 1.00 91.19 230 ASP A C 1
ATOM 1870 O O . ASP A 1 230 ? 11.254 4.980 0.974 1.00 91.19 230 ASP A O 1
ATOM 1874 N N . ALA A 1 231 ? 11.720 3.933 -0.950 1.00 93.81 231 ALA A N 1
ATOM 1875 C CA . ALA A 1 231 ? 10.427 3.256 -1.054 1.00 93.81 231 ALA A CA 1
ATOM 1876 C C . ALA A 1 231 ? 10.316 1.949 -0.253 1.00 93.81 231 ALA A C 1
ATOM 1878 O O . ALA A 1 231 ? 9.204 1.460 -0.042 1.00 93.81 231 ALA A O 1
ATOM 1879 N N . THR A 1 232 ? 11.428 1.399 0.250 1.00 93.25 232 THR A N 1
ATOM 1880 C CA . THR A 1 232 ? 11.428 0.115 0.976 1.00 93.25 232 THR A CA 1
ATOM 1881 C C . THR A 1 232 ? 10.489 0.139 2.189 1.00 93.25 232 THR A C 1
ATOM 1883 O O . THR A 1 232 ? 9.654 -0.752 2.353 1.00 93.25 232 THR A O 1
ATOM 1886 N N . GLN A 1 233 ? 10.579 1.176 3.028 1.00 93.25 233 GLN A N 1
ATOM 1887 C CA . GLN A 1 233 ? 9.713 1.311 4.202 1.00 93.25 233 GLN A CA 1
ATOM 1888 C C . GLN A 1 233 ? 8.243 1.602 3.829 1.00 93.25 233 GLN A C 1
ATOM 1890 O O . GLN A 1 233 ? 7.372 0.926 4.378 1.00 93.25 233 GLN A O 1
ATOM 1895 N N . PRO A 1 234 ? 7.928 2.548 2.920 1.00 94.00 234 PRO A N 1
ATOM 1896 C CA . PRO A 1 234 ? 6.562 2.753 2.436 1.00 94.00 234 PRO A CA 1
ATOM 1897 C C . PRO A 1 234 ? 5.879 1.486 1.906 1.00 94.00 234 PRO A C 1
ATOM 1899 O O . PRO A 1 234 ? 4.736 1.221 2.268 1.00 94.00 234 PRO A O 1
ATOM 1902 N N . ILE A 1 235 ? 6.577 0.661 1.116 1.00 95.19 235 ILE A N 1
ATOM 1903 C CA . ILE A 1 235 ? 6.028 -0.610 0.612 1.00 95.19 235 ILE A CA 1
ATOM 1904 C C . ILE A 1 235 ? 5.653 -1.527 1.778 1.00 95.19 235 ILE A C 1
ATOM 1906 O O . ILE A 1 235 ? 4.527 -2.019 1.834 1.00 95.19 235 ILE A O 1
ATOM 1910 N N . GLN A 1 236 ? 6.560 -1.713 2.742 1.00 94.81 236 GLN A N 1
ATOM 1911 C CA . GLN A 1 236 ? 6.293 -2.547 3.915 1.00 94.81 236 GLN A CA 1
ATOM 1912 C C . GLN A 1 236 ? 5.104 -2.018 4.728 1.00 94.81 236 GLN A C 1
ATOM 1914 O O . GLN A 1 236 ? 4.244 -2.789 5.143 1.00 94.81 236 GLN A O 1
ATOM 1919 N N . MET A 1 237 ? 5.008 -0.699 4.907 1.00 93.06 237 MET A N 1
ATOM 1920 C CA . MET A 1 237 ? 3.883 -0.073 5.601 1.00 93.06 237 MET A CA 1
ATOM 1921 C C . MET A 1 237 ? 2.548 -0.362 4.907 1.00 93.06 237 MET A C 1
ATOM 1923 O O . MET A 1 237 ? 1.603 -0.756 5.584 1.00 93.06 237 MET A O 1
ATOM 1927 N N . LEU A 1 238 ? 2.474 -0.256 3.577 1.00 93.44 238 LEU A N 1
ATOM 1928 C CA . LEU A 1 238 ? 1.266 -0.605 2.821 1.00 93.44 238 LEU A CA 1
ATOM 1929 C C . LEU A 1 238 ? 0.897 -2.089 2.974 1.00 93.44 238 LEU A C 1
ATOM 1931 O O . LEU A 1 238 ? -0.273 -2.426 3.177 1.00 93.44 238 LEU A O 1
ATOM 1935 N N . LEU A 1 239 ? 1.889 -2.984 2.923 1.00 93.12 239 LEU A N 1
ATOM 1936 C CA . LEU A 1 239 ? 1.683 -4.422 3.130 1.00 93.12 239 LEU A CA 1
ATOM 1937 C C . LEU A 1 239 ? 1.185 -4.733 4.551 1.00 93.12 239 LEU A C 1
ATOM 1939 O O . LEU A 1 239 ? 0.303 -5.582 4.713 1.00 93.12 239 LEU A O 1
ATOM 1943 N N . ASP A 1 240 ? 1.662 -3.992 5.549 1.00 92.00 240 ASP A N 1
ATOM 1944 C CA . ASP A 1 240 ? 1.266 -4.095 6.960 1.00 92.00 240 ASP A CA 1
ATOM 1945 C C . ASP A 1 240 ? 0.002 -3.298 7.308 1.00 92.00 240 ASP A C 1
ATOM 1947 O O . ASP A 1 240 ? -0.376 -3.213 8.478 1.00 92.00 240 ASP A O 1
ATOM 1951 N N . MET A 1 241 ? -0.674 -2.731 6.305 1.00 88.06 241 MET A N 1
ATOM 1952 C CA . MET A 1 241 ? -1.914 -1.969 6.481 1.00 88.06 241 MET A CA 1
ATOM 1953 C C . MET A 1 241 ? -1.725 -0.718 7.347 1.00 88.06 241 MET A C 1
ATOM 1955 O O . MET A 1 241 ? -2.554 -0.369 8.188 1.00 88.06 241 MET A O 1
ATOM 1959 N N . ARG A 1 242 ? -0.581 -0.053 7.167 1.00 87.38 242 ARG A N 1
ATOM 1960 C CA . ARG A 1 242 ? -0.225 1.202 7.825 1.00 87.38 242 ARG A CA 1
ATOM 1961 C C . ARG A 1 242 ? -0.342 2.371 6.837 1.00 87.38 242 ARG A C 1
ATOM 1963 O O . ARG A 1 242 ? 0.176 2.270 5.725 1.00 87.38 242 ARG A O 1
ATOM 1970 N N . PRO A 1 243 ? -0.955 3.492 7.252 1.00 85.75 243 PRO A N 1
ATOM 1971 C CA . PRO A 1 243 ? -1.083 4.688 6.427 1.00 85.75 243 PRO A CA 1
ATOM 1972 C C . PRO A 1 243 ? 0.282 5.326 6.157 1.00 85.75 243 PRO A C 1
ATOM 1974 O O . PRO A 1 243 ? 1.170 5.287 7.014 1.00 85.75 243 PRO A O 1
ATOM 1977 N N . LEU A 1 244 ? 0.433 5.942 4.984 1.00 87.94 244 LEU A N 1
ATOM 1978 C CA . LEU A 1 244 ? 1.661 6.624 4.567 1.00 87.94 244 LEU A CA 1
ATOM 1979 C C . LEU A 1 244 ? 1.512 8.133 4.689 1.00 87.94 244 LEU A C 1
ATOM 1981 O O . LEU A 1 244 ? 0.674 8.702 4.015 1.00 87.94 244 LEU A O 1
ATOM 1985 N N . ASN A 1 245 ? 2.369 8.823 5.432 1.00 84.50 245 ASN A N 1
ATOM 1986 C CA . ASN A 1 245 ? 2.365 10.288 5.366 1.00 84.50 245 ASN A CA 1
ATOM 1987 C C . ASN A 1 245 ? 2.823 10.816 3.989 1.00 84.50 245 ASN A C 1
ATOM 1989 O O . ASN A 1 245 ? 3.333 10.065 3.160 1.00 84.50 245 ASN A O 1
ATOM 1993 N N . A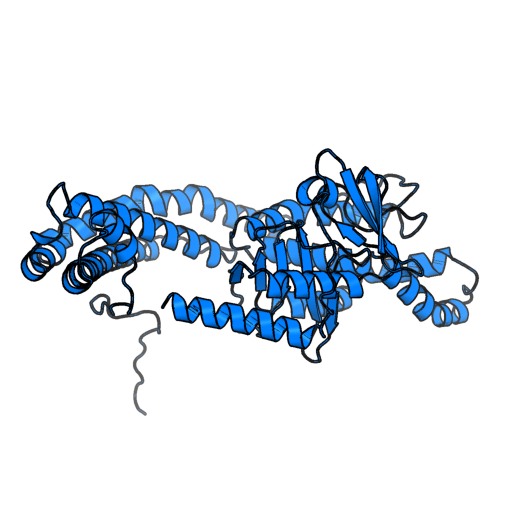SP A 1 246 ? 2.699 12.127 3.764 1.00 84.12 246 ASP A N 1
ATOM 1994 C CA . ASP A 1 246 ? 3.023 12.741 2.469 1.00 84.12 246 ASP A CA 1
ATOM 1995 C C . ASP A 1 246 ? 4.431 12.396 1.937 1.00 84.12 246 ASP A C 1
ATOM 1997 O O . ASP A 1 246 ? 4.523 11.939 0.797 1.00 84.12 246 ASP A O 1
ATOM 2001 N N . PRO A 1 247 ? 5.527 12.513 2.719 1.00 87.19 247 PRO A N 1
ATOM 2002 C CA . PRO A 1 247 ? 6.847 12.081 2.257 1.00 87.19 247 PRO A CA 1
ATOM 2003 C C . PRO A 1 247 ? 6.910 10.601 1.859 1.00 87.19 247 PRO A C 1
ATOM 2005 O O . PRO A 1 247 ? 7.457 10.273 0.811 1.00 87.19 247 PRO A O 1
ATOM 2008 N N . GLN A 1 248 ? 6.332 9.706 2.666 1.00 90.56 248 GLN A N 1
ATOM 2009 C CA . GLN A 1 248 ? 6.313 8.265 2.386 1.00 90.56 248 GLN A CA 1
ATOM 2010 C C . GLN A 1 248 ? 5.510 7.950 1.123 1.00 90.56 248 GLN A C 1
ATOM 2012 O O . GLN A 1 248 ? 5.908 7.098 0.329 1.00 90.56 248 GLN A O 1
ATOM 2017 N N . ARG A 1 249 ? 4.399 8.663 0.930 1.00 90.75 249 ARG A N 1
ATOM 2018 C CA . ARG A 1 249 ? 3.544 8.561 -0.246 1.00 90.75 249 ARG A CA 1
ATOM 2019 C C . ARG A 1 249 ? 4.296 8.966 -1.510 1.00 90.75 249 ARG A C 1
ATOM 2021 O O . ARG A 1 249 ? 4.325 8.203 -2.470 1.00 90.75 249 ARG A O 1
ATOM 2028 N N . SER A 1 250 ? 4.967 10.115 -1.475 1.00 90.62 250 SER A N 1
ATOM 2029 C CA . SER A 1 250 ? 5.795 10.599 -2.581 1.00 90.62 250 SER A CA 1
ATOM 2030 C C . SER A 1 250 ? 6.942 9.640 -2.900 1.00 90.62 250 SER A C 1
ATOM 2032 O O . SER A 1 250 ? 7.178 9.355 -4.070 1.00 90.62 250 SER A O 1
ATOM 2034 N N . SER A 1 251 ? 7.618 9.083 -1.887 1.00 92.69 251 SER A N 1
ATOM 2035 C CA . SER A 1 251 ? 8.658 8.063 -2.092 1.00 92.69 251 SER A CA 1
ATOM 2036 C C . SER A 1 251 ? 8.102 6.802 -2.759 1.00 92.69 251 SER A C 1
ATOM 2038 O O . SER A 1 251 ? 8.716 6.277 -3.685 1.00 92.69 251 SER A O 1
ATOM 2040 N N . PHE A 1 252 ? 6.926 6.331 -2.332 1.00 95.31 252 PHE A N 1
ATOM 2041 C CA . PHE A 1 252 ? 6.273 5.172 -2.939 1.00 95.31 252 PHE A CA 1
ATOM 2042 C C . PHE A 1 252 ? 5.868 5.432 -4.395 1.00 95.31 252 PHE A C 1
ATOM 2044 O O . PHE A 1 252 ? 6.217 4.645 -5.272 1.00 95.31 252 PHE A O 1
ATOM 2051 N N . VAL A 1 253 ? 5.191 6.547 -4.680 1.00 94.94 253 VAL A N 1
ATOM 2052 C CA . VAL A 1 253 ? 4.772 6.884 -6.050 1.00 94.94 253 VAL A CA 1
ATOM 2053 C C . VAL A 1 253 ? 5.974 7.141 -6.957 1.00 94.94 253 VAL A C 1
ATOM 2055 O O . VAL A 1 253 ? 5.999 6.643 -8.080 1.00 94.94 253 VAL A O 1
ATOM 2058 N N . GLY A 1 254 ? 7.004 7.837 -6.468 1.00 93.94 254 GLY A N 1
ATOM 2059 C CA . GLY A 1 254 ? 8.255 8.031 -7.203 1.00 93.94 254 GLY A CA 1
ATOM 2060 C C . GLY A 1 254 ? 8.904 6.701 -7.589 1.00 93.94 254 GLY A C 1
ATOM 2061 O O . GLY A 1 254 ? 9.318 6.523 -8.734 1.00 93.94 254 GLY A O 1
ATOM 2062 N N . PHE A 1 255 ? 8.902 5.728 -6.674 1.00 94.81 255 PHE A N 1
ATOM 2063 C CA . PHE A 1 255 ? 9.326 4.366 -6.978 1.00 94.81 255 PHE A CA 1
ATOM 2064 C C . PHE A 1 255 ? 8.486 3.732 -8.089 1.00 94.81 255 PHE A C 1
ATOM 2066 O O . PHE A 1 255 ? 9.071 3.263 -9.063 1.00 94.81 255 PHE A O 1
ATOM 2073 N N . LEU A 1 256 ? 7.150 3.763 -8.002 1.00 95.44 256 LEU A N 1
ATOM 2074 C CA . LEU A 1 256 ? 6.276 3.186 -9.033 1.00 95.44 256 LEU A CA 1
ATOM 2075 C C . LEU A 1 256 ? 6.571 3.754 -10.425 1.00 95.44 256 LEU A C 1
ATOM 2077 O O . LEU A 1 256 ? 6.737 2.994 -11.377 1.00 95.44 256 LEU A O 1
ATOM 2081 N N . ILE A 1 257 ? 6.672 5.079 -10.535 1.00 93.94 257 ILE A N 1
ATO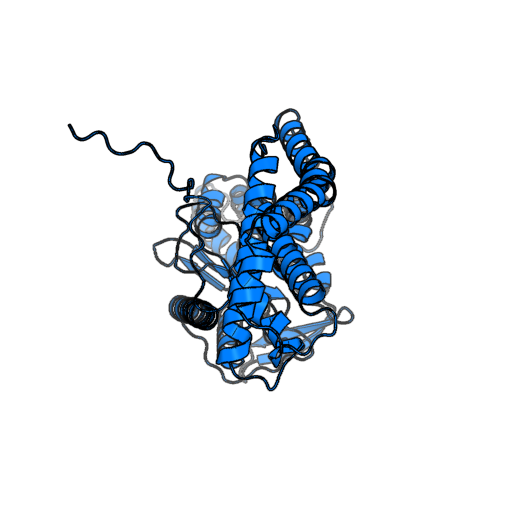M 2082 C CA . ILE A 1 257 ? 6.924 5.761 -11.809 1.00 93.94 257 ILE A CA 1
ATOM 2083 C C . ILE A 1 257 ? 8.256 5.328 -12.390 1.00 93.94 257 ILE A C 1
ATOM 2085 O O . ILE A 1 257 ? 8.328 4.958 -13.554 1.00 93.94 257 ILE A O 1
ATOM 2089 N N . ILE A 1 258 ? 9.306 5.308 -11.579 1.00 93.25 258 ILE A N 1
ATOM 2090 C CA . ILE A 1 258 ? 10.634 4.932 -12.058 1.00 93.25 258 ILE A CA 1
ATOM 2091 C C . ILE A 1 258 ? 10.669 3.487 -12.535 1.00 93.25 258 ILE A C 1
ATOM 2093 O O . ILE A 1 258 ? 11.300 3.207 -13.551 1.00 93.25 258 ILE A O 1
ATOM 2097 N N . GLN A 1 259 ? 9.968 2.576 -11.858 1.00 93.00 259 GLN A N 1
ATOM 2098 C CA . GLN A 1 259 ? 9.852 1.201 -12.338 1.00 93.00 259 GLN A CA 1
ATOM 2099 C C . GLN A 1 259 ? 9.116 1.119 -13.683 1.00 93.00 259 GLN A C 1
ATOM 2101 O O . GLN A 1 259 ? 9.539 0.368 -14.560 1.00 93.00 259 GLN A O 1
ATOM 2106 N N . MET A 1 260 ? 8.065 1.923 -13.874 1.00 92.19 260 MET A N 1
ATOM 2107 C CA . MET A 1 260 ? 7.353 2.008 -15.152 1.00 92.19 260 MET A CA 1
ATOM 2108 C C . MET A 1 260 ? 8.227 2.611 -16.257 1.00 92.19 260 MET A C 1
ATOM 2110 O O . MET A 1 260 ? 8.205 2.110 -17.373 1.00 92.19 260 MET A O 1
ATOM 2114 N N . LEU A 1 261 ? 9.033 3.633 -15.969 1.00 91.62 261 LEU A N 1
ATOM 2115 C CA . LEU A 1 261 ? 9.869 4.288 -16.981 1.00 91.62 261 LEU A CA 1
ATOM 2116 C C . LEU A 1 261 ? 11.125 3.478 -17.331 1.00 91.62 261 LEU A C 1
ATOM 2118 O O . LEU A 1 261 ? 11.586 3.527 -18.463 1.00 91.62 261 LEU A O 1
ATOM 2122 N N . ARG A 1 262 ? 11.681 2.704 -16.394 1.00 90.75 262 ARG A N 1
ATOM 2123 C CA . ARG A 1 262 ? 12.950 1.985 -16.610 1.00 90.75 262 ARG A CA 1
ATOM 2124 C C . ARG A 1 262 ? 12.818 0.604 -17.252 1.00 90.75 262 ARG A C 1
ATOM 2126 O O . ARG A 1 262 ? 13.824 -0.096 -17.400 1.00 90.75 262 ARG A O 1
ATOM 2133 N N . ASN A 1 263 ? 11.599 0.169 -17.559 1.00 90.25 263 ASN A N 1
ATOM 2134 C CA . ASN A 1 263 ? 11.387 -1.136 -18.170 1.00 90.25 263 ASN A CA 1
ATOM 2135 C C . ASN A 1 263 ? 11.848 -1.122 -19.650 1.00 90.25 263 ASN A C 1
ATOM 2137 O O . ASN A 1 263 ? 11.741 -0.083 -20.306 1.00 90.25 263 ASN A O 1
ATOM 2141 N N . PRO A 1 264 ? 12.368 -2.239 -20.197 1.00 89.75 264 PRO A N 1
ATOM 2142 C CA . PRO A 1 264 ? 12.972 -2.247 -21.532 1.00 89.75 264 PRO A CA 1
ATOM 2143 C C . PRO A 1 264 ? 12.024 -1.807 -22.651 1.00 89.75 264 PRO A C 1
ATOM 2145 O O . PRO A 1 264 ? 12.446 -1.095 -23.553 1.00 89.75 264 PRO A O 1
ATOM 2148 N N . ASP A 1 265 ? 10.749 -2.181 -22.568 1.00 90.69 265 ASP A N 1
ATOM 2149 C CA . ASP A 1 265 ? 9.743 -1.862 -23.582 1.00 90.69 265 ASP A CA 1
ATOM 2150 C C . ASP A 1 265 ? 9.478 -0.347 -23.656 1.00 90.69 265 ASP A C 1
ATOM 2152 O O . ASP A 1 265 ? 9.458 0.226 -24.747 1.00 90.69 265 ASP A O 1
ATOM 2156 N N . PHE A 1 266 ? 9.405 0.335 -22.506 1.00 91.62 266 PHE A N 1
ATOM 2157 C CA . PHE A 1 266 ? 9.294 1.798 -22.469 1.00 91.62 266 PHE A CA 1
ATOM 2158 C C . PHE A 1 266 ? 10.546 2.492 -23.018 1.00 91.62 266 PHE A C 1
ATOM 2160 O O . PHE A 1 266 ? 10.439 3.464 -23.771 1.00 91.62 266 PHE A O 1
ATOM 2167 N N . ILE A 1 267 ? 11.736 1.997 -22.661 1.00 91.50 267 ILE A N 1
ATOM 2168 C CA . ILE A 1 267 ? 13.013 2.548 -23.137 1.00 91.50 267 ILE A CA 1
ATOM 2169 C C . ILE A 1 267 ? 13.103 2.427 -24.659 1.00 91.50 267 ILE A C 1
ATOM 2171 O O . ILE A 1 267 ? 13.373 3.415 -25.342 1.00 91.50 267 ILE A O 1
ATOM 2175 N N . GLU A 1 268 ? 12.838 1.238 -25.200 1.00 89.38 268 GLU A N 1
ATOM 2176 C CA . GLU A 1 268 ? 12.867 0.980 -26.640 1.00 89.38 268 GLU A CA 1
ATOM 2177 C C . GLU A 1 268 ? 11.824 1.820 -27.387 1.00 89.38 268 GLU A C 1
ATOM 2179 O O . GLU A 1 268 ? 12.133 2.405 -28.427 1.00 89.38 268 GLU A O 1
ATOM 2184 N N . GLY A 1 269 ? 10.603 1.927 -26.853 1.00 90.62 269 GLY A N 1
ATOM 2185 C CA . GLY A 1 269 ? 9.557 2.786 -27.410 1.00 90.62 269 GLY A CA 1
ATOM 2186 C C . GLY A 1 269 ? 9.961 4.262 -27.431 1.00 90.62 269 GLY A C 1
ATOM 2187 O O . GLY A 1 269 ? 9.832 4.926 -28.460 1.00 90.62 269 GLY A O 1
ATOM 2188 N N . SER A 1 270 ? 10.531 4.758 -26.329 1.00 90.56 270 SER A N 1
ATOM 2189 C CA . SER A 1 270 ? 11.010 6.141 -26.211 1.00 90.56 270 SER A CA 1
ATOM 2190 C C . SER A 1 270 ? 12.144 6.436 -27.190 1.00 90.56 270 SER A C 1
ATOM 2192 O O . SER A 1 270 ? 12.125 7.456 -27.873 1.00 90.56 270 SER A O 1
ATOM 2194 N N . GLN A 1 271 ? 13.116 5.530 -27.313 1.00 88.50 271 GLN A N 1
ATOM 2195 C CA . GLN A 1 271 ? 14.227 5.681 -28.255 1.00 88.50 271 GLN A CA 1
ATOM 2196 C C . GLN A 1 271 ? 13.743 5.706 -29.709 1.00 88.50 271 GLN A C 1
ATOM 2198 O O . GLN A 1 271 ? 14.197 6.548 -30.481 1.00 88.50 271 GLN A O 1
ATOM 2203 N N . LYS A 1 272 ? 12.782 4.846 -30.076 1.00 89.06 272 LYS A N 1
ATOM 2204 C CA . LYS A 1 272 ? 12.163 4.858 -31.413 1.00 89.06 272 LYS A CA 1
ATOM 2205 C C . LYS A 1 272 ? 11.439 6.174 -31.697 1.00 89.06 272 LYS A C 1
ATOM 2207 O O . LYS A 1 272 ? 11.574 6.706 -32.794 1.00 89.06 272 LYS A O 1
ATOM 2212 N N . ALA A 1 273 ? 10.707 6.710 -30.721 1.00 89.06 273 ALA A N 1
ATOM 2213 C CA . ALA A 1 273 ? 9.999 7.981 -30.864 1.00 89.06 273 ALA A CA 1
ATOM 2214 C C . ALA A 1 273 ? 10.952 9.184 -30.992 1.00 89.06 273 ALA A C 1
ATOM 2216 O O . ALA A 1 273 ? 10.649 10.135 -31.707 1.00 89.06 273 ALA A O 1
ATOM 2217 N N . LEU A 1 274 ? 12.110 9.137 -30.326 1.00 88.44 274 LEU A N 1
ATOM 2218 C CA . LEU A 1 274 ? 13.127 10.193 -30.376 1.00 88.44 274 LEU A CA 1
ATOM 2219 C C . LEU A 1 274 ? 14.041 10.102 -31.607 1.00 88.44 274 LEU A C 1
ATOM 2221 O O . LEU A 1 274 ? 14.673 11.097 -31.961 1.00 88.44 274 LEU A O 1
ATOM 2225 N N . ALA A 1 275 ? 14.118 8.941 -32.265 1.00 88.44 275 ALA A N 1
ATOM 2226 C CA . ALA A 1 275 ? 15.033 8.706 -33.381 1.00 88.44 275 ALA A CA 1
ATOM 2227 C C . ALA A 1 275 ? 14.937 9.754 -34.513 1.00 88.44 275 ALA A C 1
ATOM 2229 O O . ALA A 1 275 ? 15.993 10.223 -34.940 1.00 88.44 275 ALA A O 1
ATOM 2230 N N . PRO A 1 276 ? 13.743 10.203 -34.964 1.00 89.81 276 PRO A N 1
ATOM 2231 C CA . PRO A 1 276 ? 13.644 11.244 -35.990 1.00 89.81 276 PRO A CA 1
ATOM 2232 C C . PRO A 1 276 ? 14.264 12.580 -35.553 1.00 89.81 276 PRO A C 1
ATOM 2234 O O . PRO A 1 276 ? 15.047 13.165 -36.292 1.00 89.81 276 PRO A O 1
ATOM 2237 N N . VAL A 1 277 ? 13.997 13.017 -34.318 1.00 89.06 277 VAL A N 1
ATOM 2238 C CA . VAL A 1 277 ? 14.513 14.284 -33.761 1.00 89.06 277 VAL A CA 1
ATOM 2239 C C . VAL A 1 277 ? 16.038 14.244 -33.610 1.00 89.06 277 VAL A C 1
ATOM 2241 O O . VAL A 1 277 ? 16.746 15.217 -33.878 1.00 89.06 277 VAL A O 1
ATOM 2244 N N . ILE A 1 278 ? 16.563 13.089 -33.199 1.00 89.00 278 ILE A N 1
ATOM 2245 C CA . ILE A 1 278 ? 18.004 12.850 -33.080 1.00 89.00 278 ILE A CA 1
ATOM 2246 C C . ILE A 1 278 ? 18.666 12.863 -34.466 1.00 89.00 278 ILE A C 1
ATOM 2248 O O . ILE A 1 278 ? 19.746 13.437 -34.624 1.00 89.00 278 ILE A O 1
ATOM 2252 N N . ALA A 1 279 ? 18.018 12.276 -35.476 1.00 91.06 279 ALA A N 1
ATOM 2253 C CA . ALA A 1 279 ? 18.501 12.279 -36.853 1.00 91.06 279 ALA A CA 1
ATOM 2254 C C . ALA A 1 279 ? 18.524 13.691 -37.460 1.00 91.06 279 ALA A C 1
ATOM 2256 O O . ALA A 1 279 ? 19.538 14.075 -38.040 1.00 91.06 279 ALA A O 1
ATOM 2257 N N . GLU A 1 280 ? 17.471 14.489 -37.256 1.00 91.81 280 GLU A N 1
ATOM 2258 C CA . GLU A 1 280 ? 17.411 15.903 -37.672 1.00 91.81 280 GLU A CA 1
ATOM 2259 C C . GLU A 1 280 ? 18.526 16.751 -37.043 1.00 91.81 280 GLU A C 1
ATOM 2261 O O . GLU A 1 280 ? 19.028 17.688 -37.660 1.00 91.81 280 GLU A O 1
ATOM 2266 N N . SER A 1 281 ? 18.968 16.378 -35.840 1.00 88.12 281 SER A N 1
ATOM 2267 C CA . SER A 1 281 ? 20.079 17.022 -35.130 1.00 88.12 281 SER A CA 1
ATOM 2268 C C . SER A 1 281 ? 21.468 16.523 -35.567 1.00 88.12 281 SER A C 1
ATOM 2270 O O . SER A 1 281 ? 22.466 16.905 -34.962 1.00 88.12 281 SER A O 1
ATOM 2272 N N . GLY A 1 282 ? 21.560 15.656 -36.585 1.00 89.12 282 GLY A N 1
ATOM 2273 C CA . GLY A 1 282 ? 22.825 15.121 -37.108 1.00 89.12 282 GLY A CA 1
ATOM 2274 C C . GLY A 1 282 ? 23.403 13.933 -36.328 1.00 89.12 282 GLY A C 1
ATOM 2275 O O . GLY A 1 282 ? 24.569 13.592 -36.513 1.00 89.12 282 GLY A O 1
ATOM 2276 N N . HIS A 1 283 ? 22.609 13.294 -35.464 1.00 88.12 283 HIS A N 1
ATOM 2277 C CA . HIS A 1 283 ? 23.058 12.235 -34.550 1.00 88.12 283 HIS A CA 1
ATOM 2278 C C . HIS A 1 283 ? 22.350 10.884 -34.757 1.00 88.12 283 HIS A C 1
ATOM 2280 O O . HIS A 1 283 ? 22.385 10.036 -33.867 1.00 88.12 283 HIS A O 1
ATOM 2286 N N . GLY A 1 284 ? 21.694 10.669 -35.904 1.00 79.88 284 GLY A N 1
ATOM 2287 C CA . GLY A 1 284 ? 20.821 9.507 -36.148 1.00 79.88 284 GLY A CA 1
ATOM 2288 C C . GLY A 1 284 ? 21.483 8.136 -35.951 1.00 79.88 284 GLY A C 1
ATOM 2289 O O . GLY A 1 284 ? 20.821 7.203 -35.504 1.00 79.88 284 GLY A O 1
ATOM 2290 N N . ASP A 1 285 ? 22.790 8.039 -36.204 1.00 80.19 285 ASP A N 1
ATOM 2291 C CA . ASP A 1 285 ? 23.565 6.798 -36.072 1.00 80.19 285 ASP A CA 1
ATOM 2292 C C . ASP A 1 285 ? 24.277 6.649 -34.712 1.00 80.19 285 ASP A C 1
ATOM 2294 O O . ASP A 1 285 ? 24.986 5.665 -34.499 1.00 80.19 285 ASP A O 1
ATOM 2298 N N . ASP A 1 286 ? 24.126 7.602 -33.779 1.00 83.25 286 ASP A N 1
ATOM 2299 C CA . ASP A 1 286 ? 24.772 7.541 -32.461 1.00 83.25 286 ASP A CA 1
ATOM 2300 C C . ASP A 1 286 ? 23.838 6.922 -31.396 1.00 83.25 286 ASP A C 1
ATOM 2302 O O . ASP A 1 286 ? 22.998 7.620 -30.810 1.00 83.25 286 ASP A O 1
ATOM 2306 N N . PRO A 1 287 ? 24.003 5.628 -31.044 1.00 78.50 287 PRO A N 1
ATOM 2307 C CA . PRO A 1 287 ? 23.188 4.981 -30.013 1.00 78.50 287 PRO A CA 1
ATOM 2308 C C . PRO A 1 287 ? 23.379 5.610 -28.622 1.00 78.50 287 PRO A C 1
ATOM 2310 O O . PRO A 1 287 ? 22.522 5.478 -27.744 1.00 78.50 287 PRO A O 1
ATOM 2313 N N . THR A 1 288 ? 24.484 6.327 -28.402 1.00 83.56 288 THR A N 1
ATOM 2314 C CA . THR A 1 288 ? 24.739 7.063 -27.160 1.00 83.56 288 THR A CA 1
ATOM 2315 C C . THR A 1 288 ? 23.794 8.247 -27.023 1.00 83.56 288 THR A C 1
ATOM 2317 O O . THR A 1 288 ? 23.353 8.537 -25.909 1.00 83.56 288 THR A O 1
ATOM 2320 N N . MET A 1 289 ? 23.461 8.912 -28.132 1.00 86.81 289 MET A N 1
ATOM 2321 C CA . MET A 1 289 ? 22.559 10.063 -28.139 1.00 86.81 289 MET A CA 1
ATOM 2322 C C . MET A 1 289 ? 21.120 9.648 -27.853 1.00 86.81 289 MET A C 1
ATOM 2324 O O . MET A 1 289 ? 20.474 10.295 -27.034 1.00 86.81 289 MET A O 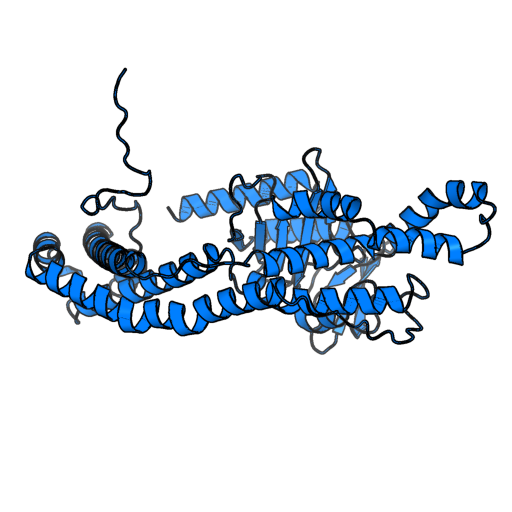1
ATOM 2328 N N . ALA A 1 290 ? 20.655 8.523 -28.403 1.00 84.44 290 ALA A N 1
ATOM 2329 C CA . ALA A 1 290 ? 19.340 7.963 -28.072 1.00 84.44 290 ALA A CA 1
ATOM 2330 C C . ALA A 1 290 ? 19.196 7.657 -26.575 1.00 84.44 290 ALA A C 1
ATOM 2332 O O . ALA A 1 290 ? 18.202 8.027 -25.947 1.00 84.44 290 ALA A O 1
ATOM 2333 N N . ARG A 1 291 ? 20.226 7.050 -25.973 1.00 87.00 291 ARG A N 1
ATOM 2334 C CA . ARG A 1 291 ? 20.257 6.809 -24.528 1.00 87.00 291 ARG A CA 1
ATOM 2335 C C . ARG A 1 291 ? 20.280 8.114 -23.730 1.00 87.00 291 ARG A C 1
ATOM 2337 O O . ARG A 1 291 ? 19.476 8.269 -22.821 1.00 87.00 291 ARG A O 1
ATOM 2344 N N . ARG A 1 292 ? 21.162 9.062 -24.066 1.00 87.44 292 ARG A N 1
ATOM 2345 C CA . ARG A 1 292 ? 21.251 10.358 -23.365 1.00 87.44 292 ARG A CA 1
ATOM 2346 C C . ARG A 1 292 ? 19.943 11.140 -23.441 1.00 87.44 292 ARG A C 1
ATOM 2348 O O . ARG A 1 292 ? 19.511 11.672 -22.427 1.00 87.44 292 ARG A O 1
ATOM 2355 N N . ALA A 1 293 ? 19.306 11.171 -24.610 1.00 88.00 293 ALA A N 1
ATOM 2356 C CA . ALA A 1 293 ? 18.016 11.820 -24.808 1.00 88.00 293 ALA A CA 1
ATOM 2357 C C . ALA A 1 293 ? 16.935 11.200 -23.912 1.00 88.00 293 ALA A C 1
ATOM 2359 O O . ALA A 1 293 ? 16.232 11.934 -23.223 1.00 88.00 293 ALA A O 1
ATOM 2360 N N . TYR A 1 294 ? 16.866 9.868 -23.831 1.00 89.88 294 TYR A N 1
ATOM 2361 C CA . TYR A 1 294 ? 16.003 9.181 -22.867 1.00 89.88 294 TYR A CA 1
ATOM 2362 C C . TYR A 1 294 ? 16.333 9.559 -21.409 1.00 89.88 294 TYR A C 1
ATOM 2364 O O . TYR A 1 294 ? 15.431 9.838 -20.623 1.00 89.88 294 TYR A O 1
ATOM 2372 N N . GLU A 1 295 ? 17.611 9.637 -21.032 1.00 90.81 295 GLU A N 1
ATOM 2373 C CA . GLU A 1 295 ? 18.008 9.991 -19.662 1.00 90.81 295 GLU A CA 1
ATOM 2374 C C . GLU A 1 295 ? 17.608 11.428 -19.270 1.00 90.81 295 GLU A C 1
ATOM 2376 O O . GLU A 1 295 ? 17.362 11.692 -18.092 1.00 90.81 295 GLU A O 1
ATOM 2381 N N . THR A 1 296 ? 17.434 12.347 -20.231 1.00 88.69 296 THR A N 1
ATOM 2382 C CA . THR A 1 296 ? 16.914 13.700 -19.940 1.00 88.69 296 THR A CA 1
ATOM 2383 C C . THR A 1 296 ? 15.478 13.705 -19.411 1.00 88.69 296 THR A C 1
ATOM 2385 O O . THR A 1 296 ? 15.101 14.634 -18.695 1.00 88.69 296 THR A O 1
ATOM 2388 N N . LEU A 1 297 ? 14.691 12.649 -19.662 1.00 87.88 297 LEU A N 1
ATOM 2389 C CA . LEU A 1 297 ? 13.343 12.508 -19.099 1.00 87.88 297 LEU A CA 1
ATOM 2390 C C . LEU A 1 297 ? 13.373 12.537 -17.564 1.00 87.88 297 LEU A C 1
ATOM 2392 O O . LEU A 1 297 ? 12.451 13.046 -16.931 1.00 87.88 297 LEU A O 1
ATOM 2396 N N . PHE A 1 298 ? 14.472 12.068 -16.962 1.00 88.00 298 PHE A N 1
ATOM 2397 C CA . PHE A 1 298 ? 14.651 12.009 -15.512 1.00 88.00 298 PHE A CA 1
ATOM 2398 C C . PHE A 1 298 ? 14.949 13.379 -14.883 1.00 88.00 298 PHE A C 1
ATOM 2400 O O . PHE A 1 298 ? 14.971 13.496 -13.661 1.00 88.00 298 PHE A O 1
ATOM 2407 N N . GLN A 1 299 ? 15.131 14.414 -15.706 1.00 84.69 299 GLN A N 1
ATOM 2408 C CA . GLN A 1 299 ? 15.314 15.805 -15.289 1.00 84.69 299 GLN A CA 1
ATOM 2409 C C . GLN A 1 299 ? 14.047 16.650 -15.516 1.00 84.69 299 GLN A C 1
ATOM 2411 O O . GLN A 1 299 ? 14.003 17.817 -15.128 1.00 84.69 299 GLN A O 1
ATOM 2416 N N . ASN A 1 300 ? 13.004 16.079 -16.132 1.00 86.38 300 ASN A N 1
ATOM 2417 C CA . ASN A 1 300 ? 11.780 16.792 -16.476 1.00 86.38 300 ASN A CA 1
ATOM 2418 C C . ASN A 1 300 ? 10.706 16.632 -15.385 1.00 86.38 300 ASN A C 1
ATOM 2420 O O . ASN A 1 300 ? 9.939 15.669 -15.376 1.00 86.38 300 ASN A O 1
ATOM 2424 N N . ASN A 1 301 ? 10.614 17.618 -14.491 1.00 86.31 301 ASN A N 1
ATOM 2425 C CA . ASN A 1 301 ? 9.624 17.620 -13.408 1.00 86.31 301 ASN A CA 1
ATOM 2426 C C . ASN A 1 301 ? 8.169 17.607 -13.907 1.00 86.31 301 ASN A C 1
ATOM 2428 O O . ASN A 1 301 ? 7.317 17.016 -13.249 1.00 86.31 301 ASN A O 1
ATOM 2432 N N . GLU A 1 302 ? 7.869 18.222 -15.056 1.00 89.12 302 GLU A N 1
ATOM 2433 C CA . GLU A 1 302 ? 6.510 18.227 -15.615 1.00 89.12 302 GLU A CA 1
ATOM 2434 C C . GLU A 1 302 ? 6.093 16.833 -16.080 1.00 89.12 302 GLU A C 1
ATOM 2436 O O . GLU A 1 302 ? 4.952 16.419 -15.872 1.00 89.12 302 GLU A O 1
ATOM 2441 N N . LEU A 1 303 ? 7.026 16.086 -16.676 1.00 86.69 303 LEU A N 1
ATOM 2442 C CA . LEU A 1 303 ? 6.795 14.697 -17.053 1.00 86.69 303 LEU A CA 1
ATOM 2443 C C . LEU A 1 303 ? 6.473 13.859 -15.815 1.00 86.69 303 LEU A C 1
ATOM 2445 O O . LEU A 1 303 ? 5.460 13.165 -15.796 1.00 86.69 303 LEU A O 1
ATOM 2449 N N . TYR A 1 304 ? 7.290 13.963 -14.764 1.00 86.50 304 TYR A N 1
ATOM 2450 C CA . TYR A 1 304 ? 7.025 13.254 -13.513 1.00 86.50 304 TYR A CA 1
ATOM 2451 C C . TYR A 1 304 ? 5.687 13.632 -12.899 1.00 86.50 304 TYR A C 1
ATOM 2453 O O . TYR A 1 304 ? 4.969 12.740 -12.461 1.00 86.50 304 TYR A O 1
ATOM 2461 N N . ASP A 1 305 ? 5.322 14.915 -12.891 1.00 89.50 305 ASP A N 1
ATOM 2462 C CA . ASP A 1 305 ? 4.032 15.352 -12.359 1.00 89.50 305 ASP A CA 1
ATOM 2463 C C . ASP A 1 305 ? 2.859 14.752 -13.150 1.00 89.50 305 ASP A C 1
ATOM 2465 O O . ASP A 1 305 ? 1.889 14.306 -12.540 1.00 89.50 305 ASP A O 1
ATOM 2469 N N . ARG A 1 306 ? 2.966 14.630 -14.484 1.00 90.25 306 ARG A N 1
ATOM 2470 C CA . ARG A 1 306 ? 1.937 13.975 -15.317 1.00 90.25 306 ARG A CA 1
ATOM 2471 C C . ARG A 1 306 ? 1.712 12.508 -14.948 1.00 90.25 306 ARG A C 1
ATOM 2473 O O . ARG A 1 306 ? 0.567 12.068 -14.941 1.00 90.25 306 ARG A O 1
ATOM 2480 N N . PHE A 1 307 ? 2.767 11.764 -14.614 1.00 91.31 307 PHE A N 1
ATOM 2481 C CA . PHE A 1 307 ? 2.643 10.375 -14.151 1.00 91.31 307 PHE A CA 1
ATOM 2482 C C . PHE A 1 307 ? 2.234 10.283 -12.672 1.00 91.31 307 PHE A C 1
ATOM 2484 O O . PHE A 1 307 ? 1.426 9.434 -12.297 1.00 91.31 307 PHE A O 1
ATOM 2491 N N . ALA A 1 308 ? 2.784 11.151 -11.821 1.00 93.00 308 ALA A N 1
ATOM 2492 C CA . ALA A 1 308 ? 2.622 11.086 -10.373 1.00 93.00 308 ALA A CA 1
ATOM 2493 C C . ALA A 1 308 ? 1.270 11.589 -9.909 1.00 93.00 308 ALA A C 1
ATOM 2495 O O . ALA A 1 308 ? 0.654 10.961 -9.051 1.00 93.00 308 ALA A O 1
ATOM 2496 N N . ARG A 1 309 ? 0.806 12.719 -10.444 1.00 92.06 309 ARG A N 1
ATOM 2497 C CA . ARG A 1 309 ? -0.399 13.389 -9.962 1.00 92.06 309 ARG A CA 1
ATOM 2498 C C . ARG A 1 309 ? -1.629 12.478 -10.036 1.00 92.06 309 ARG A C 1
ATOM 2500 O O . ARG A 1 309 ? -2.292 12.369 -9.008 1.00 92.06 309 ARG A O 1
ATOM 2507 N N . PRO A 1 310 ? -1.922 11.761 -11.137 1.00 92.62 310 PRO A N 1
ATOM 2508 C CA . PRO A 1 310 ? -3.062 10.846 -11.162 1.00 92.62 310 PRO A CA 1
ATOM 2509 C C . PRO A 1 310 ? -2.974 9.767 -10.081 1.00 92.62 310 PRO A C 1
ATOM 2511 O O . PRO A 1 310 ? -3.949 9.529 -9.377 1.00 92.62 310 PRO A O 1
ATOM 2514 N N . ILE A 1 311 ? -1.792 9.178 -9.871 1.00 94.06 311 ILE A N 1
ATOM 2515 C CA . ILE A 1 311 ? -1.589 8.144 -8.848 1.00 94.06 311 ILE A CA 1
ATOM 2516 C C . ILE A 1 311 ? -1.745 8.737 -7.444 1.00 94.06 311 ILE A C 1
ATOM 2518 O O . ILE A 1 311 ? -2.440 8.161 -6.618 1.00 94.06 311 ILE A O 1
ATOM 2522 N N . MET A 1 312 ? -1.142 9.896 -7.174 1.00 91.06 312 MET A N 1
ATOM 2523 C CA . MET A 1 312 ? -1.171 10.567 -5.867 1.00 91.06 312 MET A CA 1
ATOM 2524 C C . MET A 1 312 ? -2.575 10.972 -5.409 1.00 91.06 312 MET A C 1
ATOM 2526 O O . MET A 1 312 ? -2.787 11.101 -4.206 1.00 91.06 312 MET A O 1
ATOM 2530 N N . TRP A 1 313 ? -3.486 11.219 -6.353 1.00 90.06 313 TRP A N 1
ATOM 2531 C CA . TRP A 1 313 ? -4.853 11.690 -6.100 1.00 90.06 313 TRP A CA 1
ATOM 2532 C C . TRP A 1 313 ? -5.928 10.637 -6.394 1.00 90.06 313 TRP A C 1
ATOM 2534 O O . TRP A 1 313 ? -7.117 10.914 -6.240 1.00 90.06 313 TRP A O 1
ATOM 2544 N N . SER A 1 314 ? -5.533 9.440 -6.825 1.00 91.06 314 SER A N 1
ATOM 2545 C CA . SER A 1 314 ? -6.442 8.297 -6.899 1.00 91.06 314 SER A CA 1
ATOM 2546 C C . SER A 1 314 ? -6.657 7.726 -5.506 1.00 91.06 314 SER A C 1
ATOM 2548 O O . SER A 1 314 ? -5.711 7.669 -4.720 1.00 91.06 314 SER A O 1
ATOM 2550 N N . ARG A 1 315 ? -7.848 7.188 -5.234 1.00 91.06 315 ARG A N 1
ATOM 2551 C CA . ARG A 1 315 ? -8.013 6.286 -4.090 1.00 91.06 315 ARG A CA 1
ATOM 2552 C C . ARG A 1 315 ? -7.189 5.025 -4.299 1.00 91.06 315 ARG A C 1
ATOM 2554 O O . ARG A 1 315 ? -7.068 4.521 -5.418 1.00 91.06 315 ARG A O 1
ATOM 2561 N N . TRP A 1 316 ? -6.621 4.498 -3.222 1.00 93.88 316 TRP A N 1
ATOM 2562 C CA . TRP A 1 316 ? -5.743 3.330 -3.281 1.00 93.88 316 TRP A CA 1
ATOM 2563 C C . TRP A 1 316 ? -6.401 2.096 -2.690 1.00 93.88 316 TRP A C 1
ATOM 2565 O O . TRP A 1 316 ? -7.149 2.179 -1.717 1.00 93.88 316 TRP A O 1
ATOM 2575 N N . ALA A 1 317 ? -6.050 0.933 -3.227 1.00 95.31 317 ALA A N 1
ATOM 2576 C CA . ALA A 1 317 ? -6.359 -0.349 -2.625 1.00 95.31 317 ALA A CA 1
ATOM 2577 C C . ALA A 1 317 ? -5.122 -1.251 -2.561 1.00 95.31 317 ALA A C 1
ATOM 2579 O O . ALA A 1 317 ? -4.299 -1.289 -3.475 1.00 95.31 317 ALA A O 1
ATOM 2580 N N . ILE A 1 318 ? -5.015 -2.012 -1.473 1.00 97.38 318 ILE A N 1
ATOM 2581 C CA . ILE A 1 318 ? -4.115 -3.155 -1.348 1.00 97.38 318 ILE A CA 1
ATOM 2582 C C . ILE A 1 318 ? -4.968 -4.416 -1.420 1.00 97.38 318 ILE A C 1
ATOM 2584 O O . ILE A 1 318 ? -5.638 -4.794 -0.452 1.00 97.38 318 ILE A O 1
ATOM 2588 N N . VAL A 1 319 ? -4.930 -5.065 -2.581 1.00 98.00 319 VAL A N 1
ATOM 2589 C CA . VAL A 1 319 ? -5.650 -6.309 -2.842 1.00 98.00 319 VAL A CA 1
ATOM 2590 C C . VAL A 1 319 ? -4.776 -7.483 -2.420 1.00 98.00 319 VAL A C 1
ATOM 2592 O O . VAL A 1 319 ? -3.668 -7.644 -2.929 1.00 98.00 319 VAL A O 1
ATOM 2595 N N . LYS A 1 320 ? -5.255 -8.303 -1.483 1.00 97.94 320 LYS A N 1
ATOM 2596 C CA . LYS A 1 320 ? -4.540 -9.462 -0.938 1.00 97.94 320 LYS A CA 1
ATOM 2597 C C . LYS A 1 320 ? -5.207 -10.768 -1.345 1.00 97.94 320 LYS A C 1
ATOM 2599 O O . LYS A 1 320 ? -6.425 -10.876 -1.300 1.00 97.94 320 LYS A O 1
ATOM 2604 N N . SER A 1 321 ? -4.399 -11.767 -1.671 1.00 97.44 321 SER A N 1
ATOM 2605 C CA . SER A 1 321 ? -4.825 -13.146 -1.906 1.00 97.44 321 SER A CA 1
ATOM 2606 C C . SER A 1 321 ? -4.258 -14.060 -0.821 1.00 97.44 321 SER A C 1
ATOM 2608 O O . SER A 1 321 ? -3.121 -13.890 -0.376 1.00 97.44 321 SER A O 1
ATOM 2610 N N . GLU A 1 322 ? -5.027 -15.070 -0.419 1.00 96.00 322 GLU A N 1
ATOM 2611 C CA . GLU A 1 322 ? -4.559 -16.104 0.512 1.00 96.00 322 GLU A CA 1
ATOM 2612 C C . GLU A 1 322 ? -3.435 -16.959 -0.093 1.00 96.00 322 GLU A C 1
ATOM 2614 O O . GLU A 1 322 ? -2.519 -17.393 0.609 1.00 96.00 322 GLU A O 1
ATOM 2619 N N . LYS A 1 323 ? -3.480 -17.172 -1.414 1.00 96.44 323 LYS A N 1
ATOM 2620 C CA . LYS A 1 323 ? -2.506 -17.961 -2.182 1.00 96.44 323 LYS A CA 1
ATOM 2621 C C . LYS A 1 323 ? -1.584 -17.054 -3.008 1.00 96.44 323 LYS A C 1
ATOM 2623 O O . LYS A 1 323 ? -2.016 -15.972 -3.413 1.00 96.44 323 LYS A O 1
ATOM 2628 N N . PRO A 1 324 ? -0.336 -17.474 -3.295 1.00 96.94 324 PRO A N 1
ATOM 2629 C CA . PRO A 1 324 ? 0.619 -16.688 -4.073 1.00 96.94 324 PRO A CA 1
ATOM 2630 C C . PRO A 1 324 ? 0.304 -16.741 -5.580 1.00 96.94 324 PRO A C 1
ATOM 2632 O O . PRO A 1 324 ? 0.995 -17.405 -6.350 1.00 96.94 324 PRO A O 1
ATOM 2635 N N . VAL A 1 325 ? -0.789 -16.091 -5.983 1.00 97.38 325 VAL A N 1
ATOM 2636 C CA . VAL A 1 325 ? -1.339 -16.152 -7.349 1.00 97.38 325 VAL A CA 1
ATOM 2637 C C . VAL A 1 325 ? -0.924 -14.982 -8.231 1.00 97.38 325 VAL A C 1
ATOM 2639 O O . VAL A 1 325 ? -1.080 -15.068 -9.444 1.00 97.38 325 VAL A O 1
ATOM 2642 N N . PHE A 1 326 ? -0.421 -13.886 -7.663 1.00 98.31 326 PHE A N 1
ATOM 2643 C CA . PHE A 1 326 ? -0.004 -12.738 -8.462 1.00 98.31 326 PHE A CA 1
ATOM 2644 C C . PHE A 1 326 ? 1.369 -12.975 -9.087 1.00 98.31 326 PHE A C 1
ATOM 2646 O O . PHE A 1 326 ? 2.242 -13.626 -8.505 1.00 98.31 326 PHE A O 1
ATOM 2653 N N . VAL A 1 327 ? 1.550 -12.411 -10.276 1.00 98.00 327 VAL A N 1
ATOM 2654 C CA . VAL A 1 327 ? 2.793 -12.467 -11.043 1.00 98.00 327 VAL A CA 1
ATOM 2655 C C . VAL A 1 327 ? 3.383 -11.072 -11.176 1.00 98.00 327 VAL A C 1
ATOM 2657 O O . VAL A 1 327 ? 2.654 -10.088 -11.113 1.00 98.00 327 VAL A O 1
ATOM 2660 N N . LEU A 1 328 ? 4.694 -10.986 -11.366 1.00 97.44 328 LEU A N 1
ATOM 2661 C CA . LEU A 1 328 ? 5.399 -9.742 -11.641 1.00 97.44 328 LEU A CA 1
ATOM 2662 C C . LEU A 1 328 ? 5.778 -9.703 -13.125 1.00 97.44 328 LEU A C 1
ATOM 2664 O O . LEU A 1 328 ? 6.686 -10.446 -13.524 1.00 97.44 328 LEU A O 1
ATOM 2668 N N . PRO A 1 329 ? 5.105 -8.880 -13.946 1.00 96.19 329 PRO A N 1
ATOM 2669 C CA . PRO A 1 329 ? 5.457 -8.736 -15.351 1.00 96.19 329 PRO A CA 1
ATOM 2670 C C . PRO A 1 329 ? 6.824 -8.061 -15.504 1.00 96.19 329 PRO A C 1
ATOM 2672 O O . PRO A 1 329 ? 7.264 -7.297 -14.642 1.00 96.19 329 PRO A O 1
ATOM 2675 N N . ASP A 1 330 ? 7.497 -8.303 -16.627 1.00 94.12 330 ASP A N 1
ATOM 2676 C CA . ASP A 1 330 ? 8.722 -7.588 -17.009 1.00 94.12 330 ASP A CA 1
ATOM 2677 C C . ASP A 1 330 ? 8.520 -6.071 -17.183 1.00 94.12 330 ASP A C 1
ATOM 2679 O O . ASP A 1 330 ? 9.465 -5.302 -17.006 1.00 94.12 330 ASP A O 1
ATOM 2683 N N . ARG A 1 331 ? 7.281 -5.634 -17.424 1.00 94.62 331 ARG A N 1
ATOM 2684 C CA . ARG A 1 331 ? 6.852 -4.226 -17.402 1.00 94.62 331 ARG A CA 1
ATOM 2685 C C . ARG A 1 331 ? 6.585 -3.655 -16.003 1.00 94.62 331 ARG A C 1
ATOM 2687 O O . ARG A 1 331 ? 6.182 -2.502 -15.890 1.00 94.62 331 ARG A O 1
ATOM 2694 N N . PHE A 1 332 ? 6.807 -4.437 -14.944 1.00 95.50 332 PHE A N 1
ATOM 2695 C CA . PHE A 1 332 ? 6.553 -4.119 -13.530 1.00 95.50 332 PHE A CA 1
ATOM 2696 C C . PHE A 1 332 ? 5.077 -3.927 -13.138 1.00 95.50 332 PHE A C 1
ATOM 2698 O O . PHE A 1 332 ? 4.693 -4.352 -12.051 1.00 95.50 332 PHE A O 1
ATOM 2705 N N . SER A 1 333 ? 4.239 -3.346 -13.994 1.00 96.06 333 SER A N 1
ATOM 2706 C CA . SER A 1 333 ? 2.818 -3.105 -13.735 1.00 96.06 333 SER A CA 1
ATOM 2707 C C . SER A 1 333 ? 1.961 -3.306 -14.984 1.00 96.06 333 SER A C 1
ATOM 2709 O O . SER A 1 333 ? 2.470 -3.308 -16.105 1.00 96.06 333 SER A O 1
ATOM 2711 N N . VAL A 1 334 ? 0.647 -3.427 -14.785 1.00 96.69 334 VAL A N 1
ATOM 2712 C CA . VAL A 1 334 ? -0.335 -3.085 -15.825 1.00 96.69 334 VAL A CA 1
ATOM 2713 C C . VAL A 1 334 ? -0.777 -1.658 -15.567 1.00 96.69 334 VAL A C 1
ATOM 2715 O O . VAL A 1 334 ? -1.102 -1.310 -14.430 1.00 96.69 334 VAL A O 1
ATOM 2718 N N . ASN A 1 335 ? -0.773 -0.824 -16.600 1.00 95.31 335 ASN A N 1
ATOM 2719 C CA . ASN A 1 335 ? -1.194 0.560 -16.482 1.00 95.31 335 ASN A CA 1
ATOM 2720 C C . ASN A 1 335 ? -1.875 1.061 -17.758 1.00 95.31 335 ASN A C 1
ATOM 2722 O O . ASN A 1 335 ? -1.593 0.570 -18.850 1.00 95.31 335 ASN A O 1
ATOM 2726 N N . ARG A 1 336 ? -2.797 2.015 -17.603 1.00 94.81 336 ARG A N 1
ATOM 2727 C CA . ARG A 1 336 ? -3.511 2.665 -18.709 1.00 94.81 336 ARG A CA 1
ATOM 2728 C C . ARG A 1 336 ? -3.986 4.047 -18.286 1.00 94.81 336 ARG A C 1
ATOM 2730 O O . ARG A 1 336 ? -4.400 4.231 -17.145 1.00 94.81 336 ARG A O 1
ATOM 2737 N N . ASP A 1 337 ? -3.944 5.004 -19.205 1.00 93.44 337 ASP A N 1
ATOM 2738 C CA . ASP A 1 337 ? -4.665 6.267 -19.047 1.00 93.44 337 ASP A CA 1
ATOM 2739 C C . ASP A 1 337 ? -6.119 6.067 -19.494 1.00 93.44 337 ASP A C 1
ATOM 2741 O O . ASP A 1 337 ? -6.367 5.671 -20.635 1.00 93.44 337 ASP A O 1
ATOM 2745 N N . LEU A 1 338 ? -7.068 6.295 -18.584 1.00 92.12 338 LEU A N 1
ATOM 2746 C CA . LEU A 1 338 ? -8.507 6.147 -18.837 1.00 92.12 338 LEU A CA 1
ATOM 2747 C C . LEU A 1 338 ? -9.181 7.489 -19.181 1.00 92.12 338 LEU A C 1
ATOM 2749 O O . LEU A 1 338 ? -10.392 7.638 -19.064 1.00 92.12 338 LEU A O 1
ATOM 2753 N N . GLY A 1 339 ? -8.400 8.493 -19.592 1.00 88.19 339 GLY A N 1
ATOM 2754 C CA . GLY A 1 339 ? -8.873 9.832 -19.963 1.00 88.19 339 GLY A CA 1
ATOM 2755 C C . GLY A 1 339 ? -8.942 10.796 -18.780 1.00 88.19 339 GLY A C 1
ATOM 2756 O O . GLY A 1 339 ? -8.781 12.004 -18.947 1.00 88.19 339 GLY A O 1
ATOM 2757 N N . ASP A 1 340 ? -9.096 10.267 -17.570 1.00 84.50 340 ASP A N 1
ATOM 2758 C CA . ASP A 1 340 ? -8.969 11.008 -16.322 1.00 84.50 340 ASP A CA 1
ATOM 2759 C C . ASP A 1 340 ? -7.621 10.711 -15.618 1.00 84.50 340 ASP A C 1
ATOM 2761 O O . ASP A 1 340 ? -7.429 11.007 -14.439 1.00 84.50 340 ASP A O 1
ATOM 2765 N N . GLY A 1 341 ? -6.649 10.150 -16.331 1.00 87.25 341 GLY A N 1
ATOM 2766 C CA . GLY A 1 341 ? -5.298 9.934 -15.840 1.00 87.25 341 GLY A CA 1
ATOM 2767 C C . GLY A 1 341 ? -4.953 8.474 -15.573 1.00 87.25 341 GLY A C 1
ATOM 2768 O O . GLY A 1 341 ? -5.761 7.548 -15.671 1.00 87.25 341 GLY A O 1
ATOM 2769 N N . LEU A 1 342 ? -3.682 8.278 -15.237 1.00 93.88 342 LEU A N 1
ATOM 2770 C CA . LEU A 1 342 ? -3.052 6.970 -15.161 1.00 93.88 342 LEU A CA 1
ATOM 2771 C C . LEU A 1 342 ? -3.623 6.094 -14.041 1.00 93.88 342 LEU A C 1
ATOM 2773 O O . LEU A 1 342 ? -3.551 6.444 -12.860 1.00 93.88 342 LEU A O 1
ATOM 2777 N N . ARG A 1 343 ? -4.101 4.905 -14.414 1.00 95.69 343 ARG A N 1
ATOM 2778 C CA . ARG A 1 343 ? -4.450 3.824 -13.493 1.00 95.69 343 ARG A CA 1
ATOM 2779 C C . ARG A 1 343 ? -3.453 2.685 -13.567 1.00 95.69 343 ARG A C 1
ATOM 2781 O O . ARG A 1 343 ? -2.931 2.390 -14.640 1.00 95.69 343 ARG A O 1
ATOM 2788 N N . VAL A 1 344 ? -3.160 2.078 -12.417 1.00 97.12 344 VAL A N 1
ATOM 2789 C CA . VAL A 1 344 ? -2.097 1.081 -12.277 1.00 97.12 344 VAL A CA 1
ATOM 2790 C C . VAL A 1 344 ? -2.522 -0.080 -11.383 1.00 97.12 344 VAL A C 1
ATOM 2792 O O . VAL A 1 344 ? -3.154 0.113 -10.344 1.00 97.12 344 VAL A O 1
ATOM 2795 N N . ILE A 1 345 ? -2.089 -1.283 -11.758 1.00 98.31 345 ILE A N 1
ATOM 2796 C CA . ILE A 1 345 ? -2.036 -2.466 -10.898 1.00 98.31 345 ILE A CA 1
ATOM 2797 C C . ILE A 1 345 ? -0.573 -2.880 -10.790 1.00 98.31 345 ILE A C 1
ATOM 2799 O O . ILE A 1 345 ? 0.067 -3.240 -11.781 1.00 98.31 345 ILE A O 1
ATOM 2803 N N . VAL A 1 346 ? -0.044 -2.821 -9.571 1.00 98.00 346 VAL A N 1
ATOM 2804 C CA . VAL A 1 346 ? 1.357 -3.105 -9.263 1.00 98.00 346 VAL A CA 1
ATOM 2805 C C . VAL A 1 346 ? 1.428 -4.284 -8.294 1.00 98.00 346 VAL A C 1
ATOM 2807 O O . VAL A 1 346 ? 1.040 -4.148 -7.130 1.00 98.00 346 VAL A O 1
ATOM 2810 N N . PRO A 1 347 ? 1.950 -5.441 -8.715 1.00 98.00 347 PRO A N 1
ATOM 2811 C CA . PRO A 1 347 ? 2.130 -6.581 -7.836 1.00 98.00 347 PRO A CA 1
ATOM 2812 C C . PRO A 1 347 ? 3.331 -6.314 -6.913 1.00 98.00 347 PRO A C 1
ATOM 2814 O O . PRO A 1 347 ? 4.489 -6.283 -7.330 1.00 98.00 347 PRO A O 1
ATOM 2817 N N . LEU A 1 348 ? 3.054 -6.089 -5.626 1.00 97.62 348 LEU A N 1
ATOM 2818 C CA . LEU A 1 348 ? 4.081 -5.805 -4.618 1.00 97.62 348 LEU A CA 1
ATOM 2819 C C . LEU A 1 348 ? 4.720 -7.093 -4.092 1.00 97.62 348 LEU A C 1
ATOM 2821 O O . LEU A 1 348 ? 5.920 -7.130 -3.838 1.00 97.62 348 LEU A O 1
ATOM 2825 N N . THR A 1 349 ? 3.921 -8.153 -3.962 1.00 97.81 349 THR A N 1
ATOM 2826 C CA . THR A 1 349 ? 4.343 -9.510 -3.582 1.00 97.81 349 THR A CA 1
ATOM 2827 C C . THR A 1 349 ? 3.506 -10.527 -4.372 1.00 97.81 349 THR A C 1
ATOM 2829 O O . THR A 1 349 ? 2.454 -10.154 -4.901 1.00 97.81 349 THR A O 1
ATOM 2832 N N . PRO A 1 350 ? 3.839 -11.831 -4.357 1.00 98.12 350 PRO A N 1
ATOM 2833 C CA . PRO A 1 350 ? 2.972 -12.861 -4.934 1.00 98.12 350 PRO A CA 1
ATOM 2834 C C . PRO A 1 350 ? 1.547 -12.915 -4.357 1.00 98.12 350 PRO A C 1
ATOM 2836 O O . PRO A 1 350 ? 0.675 -13.571 -4.925 1.00 98.12 350 PRO A O 1
ATOM 2839 N N . ARG A 1 351 ? 1.303 -12.272 -3.207 1.00 98.12 351 ARG A N 1
ATOM 2840 C CA . ARG A 1 351 ? 0.021 -12.277 -2.487 1.00 98.12 351 ARG A CA 1
ATOM 2841 C C . ARG A 1 351 ? -0.623 -10.903 -2.351 1.00 98.12 351 ARG A C 1
ATOM 2843 O O . ARG A 1 351 ? -1.720 -10.831 -1.811 1.00 98.12 351 ARG A O 1
ATOM 2850 N N . ALA A 1 352 ? 0.024 -9.824 -2.788 1.00 98.25 352 ALA A N 1
ATOM 2851 C CA . ALA A 1 352 ? -0.502 -8.473 -2.630 1.00 98.25 352 ALA A CA 1
ATOM 2852 C C . ALA A 1 352 ? -0.232 -7.599 -3.857 1.00 98.25 352 ALA A C 1
ATOM 2854 O O . ALA A 1 352 ? 0.915 -7.484 -4.291 1.00 98.25 352 ALA A O 1
ATOM 2855 N N . CYS A 1 353 ? -1.275 -6.930 -4.345 1.00 98.31 353 CYS A N 1
ATOM 2856 C CA . CYS A 1 353 ? -1.190 -5.894 -5.369 1.00 98.31 353 CYS A CA 1
ATOM 2857 C C . CYS A 1 353 ? -1.586 -4.535 -4.792 1.00 98.31 353 CYS A C 1
ATOM 2859 O O . CYS A 1 353 ? -2.553 -4.432 -4.038 1.00 98.31 353 CYS A O 1
ATOM 2861 N N . PHE A 1 354 ? -0.853 -3.501 -5.181 1.00 98.00 354 PHE A N 1
ATOM 2862 C CA . PHE A 1 354 ? -1.291 -2.117 -5.097 1.00 98.00 354 PHE A CA 1
ATOM 2863 C C . PHE A 1 354 ? -2.126 -1.772 -6.330 1.00 98.00 354 PHE A C 1
ATOM 2865 O O . PHE A 1 354 ? -1.762 -2.151 -7.443 1.00 98.00 354 PHE A O 1
ATOM 2872 N N . VAL A 1 355 ? -3.228 -1.058 -6.126 1.00 97.69 355 VAL A N 1
ATOM 2873 C CA . VAL A 1 355 ? -4.175 -0.687 -7.177 1.00 97.69 355 VAL A CA 1
ATOM 2874 C C . VAL A 1 355 ? -4.608 0.761 -6.980 1.00 97.69 355 VAL A C 1
ATOM 2876 O O . VAL A 1 355 ? -4.953 1.146 -5.860 1.00 97.69 355 VAL A O 1
ATOM 2879 N N . THR A 1 356 ? -4.627 1.552 -8.053 1.00 96.19 356 THR A N 1
ATOM 2880 C CA . THR A 1 356 ? -5.346 2.833 -8.063 1.00 96.19 356 THR A CA 1
ATOM 2881 C C . THR A 1 356 ? -6.778 2.625 -8.540 1.00 96.19 356 THR A C 1
ATOM 2883 O O . THR A 1 356 ? -7.012 2.009 -9.577 1.00 96.19 356 THR A O 1
ATOM 2886 N N . LEU A 1 357 ? -7.743 3.111 -7.764 1.00 93.88 357 LEU A N 1
ATOM 2887 C CA . LEU A 1 357 ? -9.168 3.012 -8.068 1.00 93.88 357 LEU A CA 1
ATOM 2888 C C . LEU A 1 357 ? -9.606 4.137 -9.014 1.00 93.88 357 LEU A C 1
ATOM 2890 O O . LEU A 1 357 ? -8.880 5.109 -9.233 1.00 93.88 357 LEU A O 1
ATOM 2894 N N . LEU A 1 358 ? -10.800 3.996 -9.589 1.00 90.12 358 LEU A N 1
ATOM 2895 C CA . LEU A 1 358 ? -11.368 4.994 -10.500 1.00 90.12 358 LEU A CA 1
ATOM 2896 C C . LEU A 1 358 ? -11.714 6.299 -9.773 1.00 90.12 358 LEU A C 1
ATOM 2898 O O . LEU A 1 358 ? -11.477 7.375 -10.316 1.00 90.12 358 LEU A O 1
ATOM 2902 N N . ASP A 1 359 ? -12.165 6.206 -8.523 1.00 85.62 359 ASP A N 1
ATOM 2903 C CA . ASP A 1 359 ? -12.451 7.362 -7.678 1.00 85.62 359 ASP A CA 1
ATOM 2904 C C . ASP A 1 359 ? -11.201 8.193 -7.371 1.00 85.62 359 ASP A C 1
ATOM 2906 O O . ASP A 1 359 ? -10.119 7.672 -7.067 1.00 85.62 359 ASP A O 1
ATOM 2910 N N . ARG A 1 360 ? -11.395 9.511 -7.344 1.00 81.94 360 ARG A N 1
ATOM 2911 C CA . ARG A 1 360 ? -10.392 10.468 -6.888 1.00 81.94 360 ARG A CA 1
ATOM 2912 C C . ARG A 1 360 ? -10.664 10.926 -5.466 1.00 81.94 360 ARG A C 1
ATOM 2914 O O . ARG A 1 360 ? -11.791 10.920 -4.977 1.00 81.94 360 ARG A O 1
ATOM 2921 N N . GLU A 1 361 ? -9.598 11.352 -4.820 1.00 78.38 361 GLU A N 1
ATOM 2922 C CA . GLU A 1 361 ? -9.640 11.956 -3.503 1.00 78.38 361 GLU A CA 1
ATOM 2923 C C . GLU A 1 361 ? -9.865 13.471 -3.608 1.00 78.38 361 GLU A C 1
ATOM 2925 O O . GLU A 1 361 ? -9.112 14.172 -4.283 1.00 78.38 361 GLU A O 1
ATOM 2930 N N . GLU A 1 362 ? -10.904 13.983 -2.940 1.00 74.44 362 GLU A N 1
ATOM 2931 C CA . GLU A 1 362 ? -11.141 15.432 -2.804 1.00 74.44 362 GLU A CA 1
ATOM 2932 C C . GLU A 1 362 ? -10.218 16.045 -1.742 1.00 74.44 362 GLU A C 1
ATOM 2934 O O . GLU A 1 362 ? -9.628 17.109 -1.935 1.00 74.44 362 GLU A O 1
ATOM 2939 N N . GLU A 1 363 ? -10.033 15.323 -0.639 1.00 70.81 363 GLU A N 1
ATOM 2940 C CA . GLU A 1 363 ? -8.984 15.552 0.347 1.00 70.81 363 GLU A CA 1
ATOM 2941 C C . GLU A 1 363 ? -8.000 14.397 0.265 1.00 70.81 363 GLU A C 1
ATOM 2943 O O . GLU A 1 363 ? -8.438 13.257 0.177 1.00 70.81 363 GLU A O 1
ATOM 2948 N N . LYS A 1 364 ? -6.695 14.686 0.343 1.00 67.25 364 LYS A N 1
ATOM 2949 C CA . LYS A 1 364 ? -5.628 13.675 0.392 1.00 67.25 364 LYS A CA 1
ATOM 2950 C C . LYS A 1 364 ? -5.871 12.726 1.567 1.00 67.25 364 LYS A C 1
ATOM 2952 O O . LYS A 1 364 ? -5.453 13.020 2.694 1.00 67.25 364 LYS A O 1
ATOM 2957 N N . ASP A 1 365 ? -6.540 11.620 1.293 1.00 63.16 365 ASP A N 1
ATOM 2958 C CA . ASP A 1 365 ? -6.774 10.560 2.245 1.00 63.16 365 ASP A CA 1
ATOM 2959 C C . ASP A 1 365 ? -5.559 9.632 2.222 1.00 63.16 365 ASP A C 1
ATOM 2961 O O . ASP A 1 365 ? -4.769 9.551 1.280 1.00 63.16 365 ASP A O 1
ATOM 2965 N N . ILE A 1 366 ? -5.291 9.054 3.379 1.00 62.84 366 ILE A N 1
ATOM 2966 C CA . ILE A 1 366 ? -3.975 8.509 3.716 1.00 62.84 366 ILE A CA 1
ATOM 2967 C C . ILE A 1 366 ? -4.058 6.990 3.901 1.00 62.84 366 ILE A C 1
ATOM 2969 O O . ILE A 1 366 ? -3.063 6.320 4.194 1.00 62.84 366 ILE A O 1
ATOM 2973 N N . ILE A 1 367 ? -5.260 6.431 3.757 1.00 77.06 367 ILE A N 1
ATOM 2974 C CA . ILE A 1 367 ? -5.579 5.064 4.142 1.00 77.06 367 ILE A CA 1
ATOM 2975 C C . ILE A 1 367 ? -6.044 4.2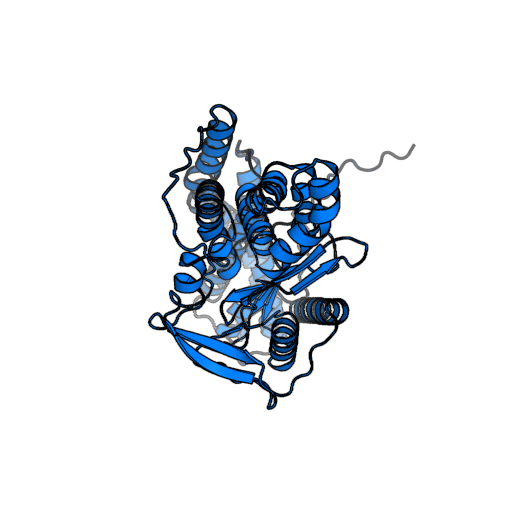95 2.902 1.00 77.06 367 ILE A C 1
ATOM 2977 O O . ILE A 1 367 ? -7.180 4.458 2.465 1.00 77.06 367 ILE A O 1
ATOM 2981 N N . PRO A 1 368 ? -5.194 3.415 2.345 1.00 86.75 368 PRO A N 1
ATOM 2982 C CA . PRO A 1 368 ? -5.620 2.508 1.292 1.00 86.75 368 PRO A CA 1
ATOM 2983 C C . PRO A 1 368 ? -6.744 1.585 1.772 1.00 86.75 368 PRO A C 1
ATOM 2985 O O . PRO A 1 368 ? -6.722 1.079 2.897 1.00 86.75 368 PRO A O 1
ATOM 2988 N N . HIS A 1 369 ? -7.680 1.265 0.885 1.00 91.12 369 HIS A N 1
ATOM 2989 C CA . HIS A 1 369 ? -8.631 0.188 1.117 1.00 91.12 369 HIS A CA 1
ATOM 2990 C C . HIS A 1 369 ? -7.907 -1.160 1.159 1.00 91.12 369 HIS A C 1
ATOM 2992 O O . HIS A 1 369 ? -7.108 -1.490 0.286 1.00 91.12 369 HIS A O 1
ATOM 2998 N N . HIS A 1 370 ? -8.216 -1.987 2.154 1.00 91.38 370 HIS A N 1
ATOM 2999 C CA . HIS A 1 370 ? -7.679 -3.342 2.238 1.00 91.38 370 HIS A CA 1
ATOM 3000 C C . HIS A 1 370 ? -8.726 -4.352 1.788 1.00 91.38 370 HIS A C 1
ATOM 3002 O O . HIS A 1 370 ? -9.734 -4.554 2.469 1.00 91.38 370 HIS A O 1
ATOM 3008 N N . LEU A 1 371 ? -8.463 -5.006 0.655 1.00 95.38 371 LEU A N 1
ATOM 3009 C CA . LEU A 1 371 ? -9.373 -5.965 0.038 1.00 95.38 371 LEU A CA 1
ATOM 3010 C C . LEU A 1 371 ? -8.757 -7.370 0.045 1.00 95.38 371 LEU A C 1
ATOM 3012 O O . LEU A 1 371 ? -7.865 -7.645 -0.753 1.00 95.38 371 LEU A O 1
ATOM 3016 N N . PRO A 1 372 ? -9.224 -8.295 0.896 1.00 95.94 372 PRO A N 1
ATOM 3017 C CA . PRO A 1 372 ? -8.978 -9.718 0.698 1.00 95.94 372 PRO A CA 1
ATOM 3018 C C . PRO A 1 372 ? -9.815 -10.189 -0.499 1.00 95.94 372 PRO A C 1
ATOM 3020 O O . PRO A 1 372 ? -11.039 -10.313 -0.392 1.00 95.94 372 PRO A O 1
ATOM 3023 N N . ALA A 1 373 ? -9.160 -10.386 -1.639 1.00 96.31 373 ALA A N 1
ATOM 3024 C CA . ALA A 1 373 ? -9.786 -10.877 -2.855 1.00 96.31 373 ALA A CA 1
ATOM 3025 C C . ALA A 1 373 ? -10.183 -12.343 -2.694 1.00 96.31 373 ALA A C 1
ATOM 3027 O O . ALA A 1 373 ? -9.421 -13.154 -2.161 1.00 96.31 373 ALA A O 1
ATOM 3028 N N . ASP A 1 374 ? -11.364 -12.681 -3.203 1.00 96.12 374 ASP A N 1
ATOM 3029 C CA . ASP A 1 374 ? -11.707 -14.076 -3.425 1.00 96.12 374 ASP A CA 1
ATOM 3030 C C . ASP A 1 374 ? -10.835 -14.683 -4.540 1.00 96.12 374 ASP A C 1
ATOM 3032 O O . ASP A 1 374 ? -10.071 -14.004 -5.239 1.00 96.12 374 ASP A O 1
ATOM 3036 N N . GLN A 1 375 ? -10.946 -15.999 -4.709 1.00 95.38 375 GLN A N 1
ATOM 3037 C CA . GLN A 1 375 ? -10.159 -16.723 -5.699 1.00 95.38 375 GLN A CA 1
ATOM 3038 C C . GLN A 1 375 ? -10.442 -16.259 -7.137 1.00 95.38 375 GLN A C 1
ATOM 3040 O O . GLN A 1 375 ? -9.532 -16.291 -7.962 1.00 95.38 375 GLN A O 1
ATOM 3045 N N . SER A 1 376 ? -11.669 -15.837 -7.448 1.00 96.19 376 SER A N 1
ATOM 3046 C CA . SER A 1 376 ? -12.060 -15.400 -8.791 1.00 96.19 376 SER A CA 1
ATOM 3047 C C . SER A 1 376 ? -11.408 -14.062 -9.140 1.00 96.19 376 SER A C 1
ATOM 3049 O O . SER A 1 376 ? -10.702 -13.949 -10.144 1.00 96.19 376 SER A O 1
ATOM 3051 N N . LEU A 1 377 ? -11.553 -13.061 -8.269 1.00 97.38 377 LEU A N 1
ATOM 3052 C CA . LEU A 1 377 ? -10.950 -11.744 -8.433 1.00 97.38 377 LEU A CA 1
ATOM 3053 C C . LEU A 1 377 ? -9.421 -11.832 -8.474 1.00 97.38 377 LEU A C 1
ATOM 3055 O O . LEU A 1 377 ? -8.795 -11.250 -9.358 1.00 97.38 377 LEU A O 1
ATOM 3059 N N . ALA A 1 378 ? -8.809 -12.608 -7.575 1.00 97.69 378 ALA A N 1
ATOM 3060 C CA . ALA A 1 378 ? -7.357 -12.755 -7.546 1.00 97.69 378 ALA A CA 1
ATOM 3061 C C . ALA A 1 378 ? -6.802 -13.384 -8.842 1.00 97.69 378 ALA A C 1
ATOM 3063 O O . ALA A 1 378 ? -5.745 -12.974 -9.328 1.00 97.69 378 ALA A O 1
ATOM 3064 N N . ARG A 1 379 ? -7.531 -14.339 -9.435 1.00 97.12 379 ARG A N 1
ATOM 3065 C CA . ARG A 1 379 ? -7.183 -14.950 -10.727 1.00 97.12 379 ARG A CA 1
ATOM 3066 C C . ARG A 1 379 ? -7.349 -13.992 -11.900 1.00 97.12 379 ARG A C 1
ATOM 3068 O O . ARG A 1 379 ? -6.465 -13.952 -12.746 1.00 97.12 379 ARG A O 1
ATOM 3075 N N . ARG A 1 380 ? -8.410 -13.179 -11.929 1.00 97.62 380 ARG A N 1
ATOM 3076 C CA . ARG A 1 380 ? -8.594 -12.140 -12.963 1.00 97.62 380 ARG A CA 1
ATOM 3077 C C . ARG A 1 380 ? -7.484 -11.087 -12.924 1.00 97.62 380 ARG A C 1
ATOM 3079 O O . ARG A 1 380 ? -6.944 -10.734 -13.971 1.00 97.62 380 ARG A O 1
ATOM 3086 N N . ILE A 1 381 ? -7.074 -10.656 -11.725 1.00 98.19 381 ILE A N 1
ATOM 3087 C CA . ILE A 1 381 ? -5.912 -9.768 -11.555 1.00 98.19 381 ILE A CA 1
ATOM 3088 C C . ILE A 1 381 ? -4.642 -10.441 -12.087 1.00 98.19 381 ILE A C 1
ATOM 3090 O O . ILE A 1 381 ? -3.892 -9.826 -12.839 1.00 98.19 381 ILE A O 1
ATOM 3094 N N . SER A 1 382 ? -4.410 -11.710 -11.735 1.00 98.00 382 SER A N 1
ATOM 3095 C CA . SER A 1 382 ? -3.254 -12.469 -12.225 1.00 98.00 382 SER A CA 1
ATOM 3096 C C . SER A 1 382 ? -3.245 -12.600 -13.752 1.00 98.00 382 SER A C 1
ATOM 3098 O O . SER A 1 382 ? -2.236 -12.291 -14.377 1.00 98.00 382 SER A O 1
ATOM 3100 N N . ALA A 1 383 ? -4.373 -12.965 -14.366 1.00 97.44 383 ALA A N 1
ATOM 3101 C CA . ALA A 1 383 ? -4.508 -13.072 -15.817 1.00 97.44 383 ALA A CA 1
ATOM 3102 C C . ALA A 1 383 ? -4.211 -11.739 -16.523 1.00 97.44 383 ALA A C 1
ATOM 3104 O O . ALA A 1 383 ? -3.465 -11.714 -17.497 1.00 97.44 383 ALA A O 1
ATOM 3105 N N . THR A 1 384 ? -4.712 -10.630 -15.975 1.00 97.81 384 THR A N 1
ATOM 3106 C CA . THR A 1 384 ? -4.455 -9.276 -16.495 1.00 97.81 384 THR A CA 1
ATOM 3107 C C . THR A 1 384 ? -2.975 -8.893 -16.367 1.00 97.81 384 THR A C 1
ATOM 3109 O O . THR A 1 384 ? -2.394 -8.341 -17.295 1.00 97.81 384 THR A O 1
ATOM 3112 N N . LEU A 1 385 ? -2.316 -9.248 -15.256 1.00 97.75 385 LEU A N 1
ATOM 3113 C CA . LEU A 1 385 ? -0.867 -9.065 -15.081 1.00 97.75 385 LEU A CA 1
ATOM 3114 C C . LEU A 1 385 ? -0.035 -9.908 -16.058 1.00 97.75 385 LEU A C 1
ATOM 3116 O O . LEU A 1 385 ? 1.010 -9.446 -16.514 1.00 97.75 385 LEU A O 1
ATOM 3120 N N . ILE A 1 386 ? -0.484 -11.125 -16.378 1.00 96.81 386 ILE A N 1
ATOM 3121 C CA . ILE A 1 386 ? 0.158 -11.998 -17.369 1.00 96.81 386 ILE A CA 1
ATOM 3122 C C . ILE A 1 386 ? 0.019 -11.409 -18.775 1.00 96.81 386 ILE A C 1
ATOM 3124 O O . ILE A 1 386 ? 1.008 -11.360 -19.499 1.00 96.81 386 ILE A O 1
ATOM 3128 N N . GLU A 1 387 ? -1.174 -10.948 -19.156 1.00 95.19 387 GLU A N 1
ATOM 3129 C CA . GLU A 1 387 ? -1.407 -10.305 -20.457 1.00 95.19 387 GLU A CA 1
ATOM 3130 C C . GLU A 1 387 ? -0.636 -8.986 -20.594 1.00 95.19 387 GLU A C 1
ATOM 3132 O O . GLU A 1 387 ? -0.115 -8.673 -21.662 1.00 95.19 387 GLU A O 1
ATOM 3137 N N . GLY A 1 388 ? -0.490 -8.242 -19.495 1.00 94.06 388 GLY A N 1
ATOM 3138 C CA . GLY A 1 388 ? 0.311 -7.022 -19.459 1.00 94.06 388 GLY A CA 1
ATOM 3139 C C . GLY A 1 388 ? 1.820 -7.247 -19.605 1.00 94.06 388 GLY A C 1
ATOM 3140 O O . GLY A 1 388 ? 2.544 -6.282 -19.860 1.00 94.06 388 GLY A O 1
ATOM 3141 N N . ALA A 1 389 ? 2.317 -8.481 -19.457 1.00 94.19 389 ALA A N 1
ATOM 3142 C CA . ALA A 1 389 ? 3.730 -8.791 -19.649 1.00 94.19 389 ALA A CA 1
ATOM 3143 C C . ALA A 1 389 ? 4.132 -8.622 -21.123 1.00 94.19 389 ALA A C 1
ATOM 3145 O O . ALA A 1 389 ? 3.443 -9.087 -22.027 1.00 94.19 389 ALA A O 1
ATOM 3146 N N . GLY A 1 390 ? 5.273 -7.980 -21.378 1.00 89.50 390 GLY A N 1
ATOM 3147 C CA . GLY A 1 390 ? 5.766 -7.775 -22.739 1.00 89.50 390 GLY A CA 1
ATOM 3148 C C . GLY A 1 390 ? 6.318 -9.064 -23.345 1.00 89.50 390 GLY A C 1
ATOM 3149 O O . GLY A 1 390 ? 5.962 -9.450 -24.454 1.00 89.50 390 GLY A O 1
ATOM 3150 N N . SER A 1 391 ? 7.198 -9.746 -22.612 1.00 91.81 391 SER A N 1
ATOM 3151 C CA . SER A 1 391 ? 7.879 -10.956 -23.091 1.00 91.81 391 SER A CA 1
ATOM 3152 C C . SER A 1 391 ? 8.000 -12.054 -22.042 1.00 91.81 391 SER A C 1
ATOM 3154 O O . SER A 1 391 ? 8.184 -13.224 -22.378 1.00 91.81 391 SER A O 1
ATOM 3156 N N . GLU A 1 392 ? 7.950 -11.697 -20.763 1.00 94.69 392 GLU A N 1
ATOM 3157 C CA . GLU A 1 392 ? 8.115 -12.629 -19.661 1.00 94.69 392 GLU A CA 1
ATOM 3158 C C . GLU A 1 392 ? 7.548 -12.076 -18.361 1.00 94.69 392 GLU A C 1
ATOM 3160 O O . GLU A 1 392 ? 7.426 -10.870 -18.166 1.00 94.69 392 GLU A O 1
ATOM 3165 N N . PHE A 1 393 ? 7.267 -12.971 -17.424 1.00 96.00 393 PHE A N 1
ATOM 3166 C CA . PHE A 1 393 ? 6.928 -12.600 -16.057 1.00 96.00 393 PHE A CA 1
ATOM 3167 C C . PHE A 1 393 ? 7.589 -13.557 -15.073 1.00 96.00 393 PHE A C 1
ATOM 3169 O O . PHE A 1 393 ? 8.111 -14.617 -15.446 1.00 96.00 393 PHE A O 1
ATOM 3176 N N . VAL A 1 394 ? 7.582 -13.180 -13.799 1.00 96.69 394 VAL A N 1
ATOM 3177 C CA . VAL A 1 394 ? 8.042 -14.045 -12.714 1.00 96.69 394 VAL A CA 1
ATOM 3178 C C . VAL A 1 394 ? 6.940 -14.289 -11.700 1.00 96.69 394 VAL A C 1
ATOM 3180 O O . VAL A 1 394 ? 6.057 -13.460 -11.504 1.00 96.69 394 VAL A O 1
ATOM 3183 N N . SER A 1 395 ? 6.980 -15.447 -11.055 1.00 97.38 395 SER A N 1
ATOM 3184 C CA . SER A 1 395 ? 6.004 -15.837 -10.044 1.00 97.38 395 SER A CA 1
ATOM 3185 C C . SER A 1 395 ? 6.671 -16.524 -8.857 1.00 97.38 395 SER A C 1
ATOM 3187 O O . SER A 1 395 ? 7.843 -16.922 -8.904 1.00 97.38 395 SER A O 1
ATOM 3189 N N . HIS A 1 396 ? 5.881 -16.720 -7.802 1.00 97.06 396 HIS A N 1
ATOM 3190 C CA . HIS A 1 396 ? 6.225 -17.626 -6.710 1.00 97.06 396 HIS A CA 1
ATOM 3191 C C . HIS A 1 396 ? 6.385 -19.073 -7.208 1.00 97.06 396 HIS A C 1
ATOM 3193 O O . HIS A 1 396 ? 5.827 -19.436 -8.246 1.00 97.06 396 HIS A O 1
ATOM 3199 N N . LEU A 1 397 ? 7.114 -19.902 -6.452 1.00 95.75 397 LEU A N 1
ATOM 3200 C CA . LEU A 1 397 ? 7.356 -21.316 -6.779 1.00 95.75 397 LEU A CA 1
ATOM 3201 C C . LEU A 1 397 ? 6.076 -22.167 -6.786 1.00 95.75 397 LEU A C 1
ATOM 3203 O O . LEU A 1 397 ? 5.964 -23.090 -7.583 1.00 95.75 397 LEU A O 1
ATOM 3207 N N . ASP A 1 398 ? 5.105 -21.804 -5.950 1.00 95.38 398 ASP A N 1
ATOM 3208 C CA . ASP A 1 398 ? 3.803 -22.485 -5.844 1.00 95.38 398 ASP A CA 1
ATOM 3209 C C . ASP A 1 398 ? 2.739 -21.929 -6.808 1.00 95.38 398 ASP A C 1
ATOM 3211 O O . ASP A 1 398 ? 1.559 -22.265 -6.701 1.00 95.38 398 ASP A O 1
ATOM 3215 N N . PHE A 1 399 ? 3.117 -21.017 -7.705 1.00 96.50 399 PHE A N 1
ATOM 3216 C CA . PHE A 1 399 ? 2.182 -20.461 -8.675 1.00 96.50 399 PHE A CA 1
ATOM 3217 C C . PHE A 1 399 ? 1.783 -21.524 -9.702 1.00 96.50 399 PHE A C 1
ATOM 3219 O O . PHE A 1 399 ? 2.636 -22.185 -10.297 1.00 96.50 399 PHE A O 1
ATOM 3226 N N . VAL A 1 400 ? 0.479 -21.634 -9.949 1.00 90.94 400 VAL A N 1
ATOM 3227 C CA . VAL A 1 400 ? -0.087 -22.512 -10.972 1.00 90.94 400 VAL A CA 1
ATOM 3228 C C . VAL A 1 400 ? -0.924 -21.649 -11.913 1.00 90.94 400 VAL A C 1
ATOM 3230 O O . VAL A 1 400 ? -1.904 -21.061 -11.446 1.00 90.94 400 VAL A O 1
ATOM 3233 N N . PRO A 1 401 ? -0.562 -21.551 -13.206 1.00 87.31 401 PRO A N 1
ATOM 3234 C CA . PRO A 1 401 ? -1.374 -20.832 -14.173 1.00 87.31 401 PRO A CA 1
ATOM 3235 C C . PRO A 1 401 ? -2.709 -21.552 -14.359 1.00 87.31 401 PRO A C 1
ATOM 3237 O O . PRO A 1 401 ? -2.784 -22.782 -14.316 1.00 87.31 401 PRO A O 1
ATOM 3240 N N . ASP A 1 402 ? -3.762 -20.784 -14.599 1.00 89.81 402 ASP A N 1
ATOM 3241 C CA . ASP A 1 402 ? -5.065 -21.313 -14.978 1.00 89.81 402 ASP A CA 1
ATOM 3242 C C . ASP A 1 402 ? -5.561 -20.678 -16.282 1.00 89.81 402 ASP A C 1
ATOM 3244 O O . ASP A 1 402 ? -4.854 -19.908 -16.929 1.00 89.81 402 ASP A O 1
ATOM 3248 N N . GLN A 1 403 ? -6.759 -21.075 -16.712 1.00 89.62 403 GLN A N 1
ATOM 3249 C CA . GLN A 1 403 ? -7.366 -20.631 -17.969 1.00 89.62 403 GLN A CA 1
ATOM 3250 C C . GLN A 1 403 ? -8.226 -19.368 -17.807 1.00 89.62 403 GLN A C 1
ATOM 3252 O O . GLN A 1 403 ? -9.055 -19.077 -18.671 1.00 89.62 403 GLN A O 1
ATOM 3257 N N . THR A 1 404 ? -8.082 -18.634 -16.699 1.00 94.88 404 THR A N 1
ATOM 3258 C CA . THR A 1 404 ? -8.815 -17.381 -16.500 1.00 94.88 404 THR A CA 1
ATOM 3259 C C . THR A 1 404 ? -8.412 -16.399 -17.592 1.00 94.88 404 THR A C 1
ATOM 3261 O O . THR A 1 404 ? -7.228 -16.146 -17.808 1.00 94.88 404 THR A O 1
ATOM 3264 N N . LYS A 1 405 ? -9.402 -15.858 -18.304 1.00 94.00 405 LYS A N 1
ATOM 3265 C CA . LYS A 1 405 ? -9.156 -14.824 -19.308 1.00 94.00 405 LYS A CA 1
ATOM 3266 C C . LYS A 1 405 ? -8.850 -13.506 -18.612 1.00 94.00 405 LYS A C 1
ATOM 3268 O O . LYS A 1 405 ? -9.468 -13.181 -17.597 1.00 94.00 405 LYS A O 1
ATOM 3273 N N . ALA A 1 406 ? -7.902 -12.773 -19.175 1.00 94.19 406 ALA A N 1
ATOM 3274 C CA . ALA A 1 406 ? -7.687 -11.393 -18.802 1.00 94.19 406 ALA A CA 1
ATOM 3275 C C . ALA A 1 406 ? -8.909 -10.546 -19.184 1.00 94.19 406 ALA A C 1
ATOM 3277 O O . ALA A 1 406 ? -9.728 -10.939 -20.023 1.00 94.19 406 ALA A O 1
ATOM 3278 N N . VAL A 1 407 ? -9.053 -9.425 -18.494 1.00 95.62 407 VAL A N 1
ATOM 3279 C CA . VAL A 1 407 ? -10.131 -8.457 -18.684 1.00 95.62 407 VAL A CA 1
ATOM 3280 C C . VAL A 1 407 ? -9.509 -7.088 -18.913 1.00 95.62 407 VAL A C 1
ATOM 3282 O O . VAL A 1 407 ? -8.365 -6.848 -18.520 1.00 95.62 407 VAL A O 1
ATOM 3285 N N . GLU A 1 408 ? -10.266 -6.182 -19.525 1.00 96.38 408 GLU A N 1
ATOM 3286 C CA . GLU A 1 408 ? -9.820 -4.802 -19.668 1.00 96.38 408 GLU A CA 1
ATOM 3287 C C . GLU A 1 408 ? -9.563 -4.184 -18.288 1.00 96.38 408 GLU A C 1
ATOM 3289 O O . GLU A 1 408 ? -10.255 -4.473 -17.307 1.00 96.38 408 GLU A O 1
ATOM 3294 N N . LEU A 1 409 ? -8.549 -3.316 -18.208 1.00 96.00 409 LEU A N 1
ATOM 3295 C CA . LEU A 1 409 ? -8.138 -2.734 -16.930 1.00 96.00 409 LEU A CA 1
ATOM 3296 C C . LEU A 1 409 ? -9.295 -1.990 -16.248 1.00 96.00 409 LEU A C 1
ATOM 3298 O O . LEU A 1 409 ? -9.460 -2.112 -15.043 1.00 96.00 409 LEU A O 1
ATOM 3302 N N . GLU A 1 410 ? -10.099 -1.246 -17.005 1.00 96.06 410 GLU A N 1
ATOM 3303 C CA . GLU A 1 410 ? -11.239 -0.495 -16.468 1.00 96.06 410 GLU A CA 1
ATOM 3304 C C . GLU A 1 410 ? -12.289 -1.412 -15.822 1.00 96.06 410 GLU A C 1
ATOM 3306 O O . GLU A 1 410 ? -12.695 -1.167 -14.685 1.00 96.06 410 GLU A O 1
ATOM 3311 N N . ASP A 1 411 ? -12.650 -2.515 -16.485 1.00 96.81 411 ASP A N 1
ATOM 3312 C CA . ASP A 1 411 ? -13.586 -3.512 -15.952 1.00 96.81 411 ASP A CA 1
ATOM 3313 C C . ASP A 1 411 ? -13.063 -4.119 -14.645 1.00 96.81 411 ASP A C 1
ATOM 3315 O O . ASP A 1 411 ? -13.790 -4.224 -13.656 1.00 96.81 411 ASP A O 1
ATOM 3319 N N . LEU A 1 412 ? -11.768 -4.444 -14.600 1.00 97.62 412 LEU A N 1
ATOM 3320 C CA . LEU A 1 412 ? -11.137 -4.984 -13.399 1.00 97.62 412 LEU A CA 1
ATOM 3321 C C . LEU A 1 412 ? -11.123 -3.985 -12.235 1.00 97.62 412 LEU A C 1
ATOM 3323 O O . LEU A 1 412 ? -11.262 -4.376 -11.076 1.00 97.62 412 LEU A O 1
ATOM 3327 N N . LEU A 1 413 ? -10.925 -2.697 -12.517 1.00 97.12 413 LEU A N 1
ATOM 3328 C CA . LEU A 1 413 ? -10.961 -1.660 -11.488 1.00 97.12 413 LEU A CA 1
ATOM 3329 C C . LEU A 1 413 ? -12.378 -1.466 -10.938 1.00 97.12 413 LEU A C 1
ATOM 3331 O O . LEU A 1 413 ? -12.522 -1.296 -9.725 1.00 97.12 413 LEU A O 1
ATOM 3335 N N . ASN A 1 414 ? -13.404 -1.562 -11.791 1.00 96.25 414 ASN A N 1
ATOM 3336 C CA . ASN A 1 414 ? -14.806 -1.575 -11.369 1.00 96.25 414 ASN A CA 1
ATOM 3337 C C . ASN A 1 414 ? -15.100 -2.773 -10.451 1.00 96.25 414 ASN A C 1
ATOM 3339 O O . ASN A 1 414 ? -15.606 -2.585 -9.347 1.00 96.25 414 ASN A O 1
ATOM 3343 N N . ASP A 1 415 ? -14.672 -3.983 -10.830 1.00 96.25 415 ASP A N 1
ATOM 3344 C CA . ASP A 1 415 ? -14.809 -5.186 -9.994 1.00 96.25 415 ASP A CA 1
ATOM 3345 C C . ASP A 1 415 ? -14.179 -5.014 -8.597 1.00 96.25 415 ASP A C 1
ATOM 3347 O O . ASP A 1 415 ? -14.734 -5.444 -7.581 1.00 96.25 415 ASP A O 1
ATOM 3351 N N . ILE A 1 416 ? -12.993 -4.399 -8.530 1.00 97.06 416 ILE A N 1
ATOM 3352 C CA . ILE A 1 416 ? -12.290 -4.144 -7.266 1.00 97.06 416 ILE A CA 1
ATOM 3353 C C . ILE A 1 416 ? -13.062 -3.123 -6.419 1.00 97.06 416 ILE A C 1
ATOM 3355 O O . ILE A 1 416 ? -13.216 -3.329 -5.211 1.00 97.06 416 ILE A O 1
ATOM 3359 N N . ALA A 1 417 ? -13.553 -2.041 -7.027 1.00 94.69 417 ALA A N 1
ATOM 3360 C CA . ALA A 1 417 ? -14.333 -1.010 -6.343 1.00 94.69 417 ALA A CA 1
ATOM 3361 C C . ALA A 1 417 ? -15.664 -1.556 -5.794 1.00 94.69 417 ALA A C 1
ATOM 3363 O O . ALA A 1 417 ? -16.027 -1.281 -4.643 1.00 94.69 417 ALA A O 1
ATOM 3364 N N . ASP A 1 418 ? -16.348 -2.401 -6.564 1.00 94.19 418 ASP A N 1
ATOM 3365 C CA . ASP A 1 418 ? -17.574 -3.077 -6.141 1.00 94.19 418 ASP A CA 1
ATOM 3366 C C . ASP A 1 418 ? -17.313 -4.022 -4.966 1.00 94.19 418 ASP A C 1
ATOM 3368 O O . ASP A 1 418 ? -18.019 -3.973 -3.954 1.00 94.19 418 ASP A O 1
ATOM 3372 N N . ALA A 1 419 ? -16.246 -4.825 -5.031 1.00 93.62 419 ALA A N 1
ATOM 3373 C CA . ALA A 1 419 ? -15.868 -5.726 -3.943 1.00 93.62 419 ALA A CA 1
ATOM 3374 C C . ALA A 1 419 ? -15.524 -4.970 -2.642 1.00 93.62 419 ALA A C 1
ATOM 3376 O O . ALA A 1 419 ? -15.837 -5.438 -1.541 1.00 93.62 419 ALA A O 1
ATOM 3377 N N . ILE A 1 420 ? -14.911 -3.785 -2.749 1.00 92.19 420 ILE A N 1
ATOM 3378 C CA . ILE A 1 420 ? -14.683 -2.892 -1.603 1.00 92.19 420 ILE A CA 1
ATOM 3379 C C . ILE A 1 420 ? -16.022 -2.389 -1.050 1.00 92.19 420 ILE A C 1
ATOM 3381 O O . ILE A 1 420 ? -16.253 -2.478 0.158 1.00 92.19 420 ILE A O 1
ATOM 3385 N N . THR A 1 421 ? -16.921 -1.913 -1.914 1.00 88.12 421 THR A N 1
ATOM 3386 C CA . THR A 1 421 ? -18.229 -1.367 -1.521 1.00 88.12 421 THR A CA 1
ATOM 3387 C C . THR A 1 421 ? -19.100 -2.401 -0.813 1.00 88.12 421 THR A C 1
ATOM 3389 O O . THR A 1 421 ? -19.684 -2.104 0.233 1.00 88.12 421 THR A O 1
ATOM 3392 N N . VAL A 1 422 ? -19.160 -3.629 -1.335 1.00 84.88 422 VAL A N 1
ATOM 3393 C CA . VAL A 1 422 ? -19.893 -4.742 -0.712 1.00 84.88 422 VAL A CA 1
ATOM 3394 C C . VAL A 1 422 ? -19.361 -5.016 0.693 1.00 84.88 422 VAL A C 1
ATOM 3396 O O . VAL A 1 422 ? -20.136 -5.038 1.645 1.00 84.88 422 VAL A O 1
ATOM 3399 N N . ARG A 1 423 ? -18.038 -5.109 0.869 1.00 79.25 423 ARG A N 1
ATOM 3400 C CA . ARG A 1 423 ? -17.432 -5.340 2.191 1.00 79.25 423 ARG A CA 1
ATOM 3401 C C . ARG A 1 423 ? -17.662 -4.207 3.181 1.00 79.25 423 ARG A C 1
ATOM 3403 O O . ARG A 1 423 ? -17.786 -4.464 4.376 1.00 79.25 423 ARG A O 1
ATOM 3410 N N . VAL A 1 424 ? -17.670 -2.959 2.718 1.00 73.94 424 VAL A N 1
ATOM 3411 C CA . VAL A 1 424 ? -17.986 -1.814 3.583 1.00 73.94 424 VAL A CA 1
ATOM 3412 C C . VAL A 1 424 ? -19.435 -1.911 4.065 1.00 73.94 424 VAL A C 1
ATOM 3414 O O . VAL A 1 424 ? -19.681 -1.716 5.252 1.00 73.94 424 VAL A O 1
ATOM 3417 N N . ARG A 1 425 ? -20.372 -2.301 3.189 1.00 68.31 425 ARG A N 1
ATOM 3418 C CA . ARG A 1 425 ? -21.783 -2.522 3.553 1.00 68.31 425 ARG A CA 1
ATOM 3419 C C . ARG A 1 425 ? -21.991 -3.712 4.489 1.00 68.31 425 ARG A C 1
ATOM 3421 O O . ARG A 1 425 ? -22.862 -3.647 5.338 1.00 68.31 425 ARG A O 1
ATOM 3428 N N . GLU A 1 426 ? -21.210 -4.781 4.356 1.00 66.50 426 GLU A N 1
ATOM 3429 C CA . GLU A 1 426 ? -21.285 -5.941 5.259 1.00 66.50 426 GLU A CA 1
ATOM 3430 C C . GLU A 1 426 ? -20.740 -5.649 6.667 1.00 66.50 426 GLU A C 1
ATOM 3432 O O . GLU A 1 426 ? -21.054 -6.371 7.612 1.00 66.50 426 GLU A O 1
ATOM 3437 N N . ARG A 1 427 ? -19.904 -4.612 6.817 1.00 55.59 427 ARG A N 1
ATOM 3438 C CA . ARG A 1 427 ? -19.307 -4.207 8.100 1.00 55.59 427 ARG A CA 1
ATOM 3439 C C . ARG A 1 427 ? -20.099 -3.134 8.853 1.00 55.59 427 ARG A C 1
ATOM 3441 O O . ARG A 1 427 ? -19.857 -2.986 10.049 1.00 55.59 427 ARG A O 1
ATOM 3448 N N . GLY A 1 428 ? -20.954 -2.374 8.167 1.00 40.75 428 GLY A N 1
ATOM 3449 C CA . GLY A 1 428 ? -21.780 -1.299 8.736 1.00 40.75 428 GLY A CA 1
ATOM 3450 C C . GLY A 1 428 ? -23.198 -1.755 9.027 1.00 40.75 428 GLY A C 1
ATOM 3451 O O . GLY A 1 428 ? -23.691 -1.425 10.125 1.00 40.75 428 GLY A O 1
#

Sequence (428 aa):
MRKGSTTPPWKLDPNIFMPTKIPHCLSVVRKHGPLLSDQVVFPLAHIWDEVVHRITLELMGLATSAEFEPHINMRGEMTLELARLQIWLGEGVVERRINNRPLNTINPDVEREACLGPNGVEIISGTARMAYDHIWKKITDERWKPKSAKALEREKTPRKTKLAVKPVGKNHFIPKSFLKTNWATNDKILRWRPTDKGWTSFSRNFGQWGYRKGLYSDELEAYFSLLEGDATQPIQMLLDMRPLNDPQRSSFVGFLIIQMLRNPDFIEGSQKALAPVIAESGHGDDPTMARRAYETLFQNNELYDRFARPIMWSRWAIVKSEKPVFVLPDRFSVNRDLGDGLRVIVPLTPRACFVTLLDREEEKDIIPHHLPADQSLARRISATLIEGAGSEFVSHLDFVPDQTKAVELEDLLNDIADAITVRVRERG

Secondary structure (DSSP, 8-state):
--------TT---TT-----SS-TTHHHHHHH-TTS-HHHHHHHHHHHHHHHHHHHHHHHHHHHTS----SS--HHHHHHHHHHHHHHHHHHHHHHHHTT--GGG--HHHHHHHHHSHHHHHHHHHHHHHHIIIIIHHHIIIIIHHHHHHHHHHHHS---PPP-----SSEESS-HHHHHHHT-BTTEEEEEEEETTEEEEEEEEGGGSSEESSSS-HHHHHHHHHHHHHHHHHHHHHHTT-PPPHHHHHHHHHHHHHHHHTSHHHHHHHHHHHHHHHHHTT-TT-HHHHHHHHHHGGG-HHHHHHHHHHHHHEEEEEEE-SS---EEETTSSEEEE-SSSEEEEEEEETTEEEEEEEEEPSS-----EEEE--HHHHHHHHHHHHHT-SS-EEE-TT-----PPP--HHHHHHHHHHHHHHHHHHH-

Radius of gyration: 26.81 Å; chains: 1; bounding box: 62×62×77 Å

InterPro domains:
  IPR025332 Protein of unknown function DUF4238 [PF14022] (170-363)

Foldseek 3Di:
DDPDDPDPPPPDPLPDDDFDPDAPLLVVQCVLPVPDDCVLRVLVSRLLSNLLSNLLVLLVVVVVPDPDDFQFDCVQVLVVLSVVVSNVSSNVSSCVLCVVPRSNPDDSVVSNCVCPPPVNNVVSNVSSVCCNVPPVVCCCVVPRVVVRVVVVVCVVPPDDDDQPQDDDQKAFLDDLCLCVPFEDDVQWWWKWFQDPVGIDTDIDRSVVPRIDGPLAHSRVSSVLVVLVVLQPVLLVCVVVQHFDIPSNLCSNLVNVVSSLCSQNVNLVVQLVVCLVVCVVVVRNPPPVVSRVVSVCCVVDPVNSCQQRVLQQFFAKAKEFEPDLAAKQASSQWDWDQPVSGIWIWGPSHSGIIMTGAPDTHPDRDGGHHYHHDDPLLSLLNRQQNVVSHPTMIITHPPHDRDPDHHDPPNVSSVVVVVRSVVVVVVVD

Organism: NCBI:txid762213

pLDDT: mean 88.14, std 11.94, range [28.8, 98.31]